Protein 4M9Q (pdb70)

Organism: Chlamydomonas reinhardtii (NCBI:txid3055)

Structure (mmCIF, N/CA/C/O backbone):
data_4M9Q
#
_entry.id   4M9Q
#
_cell.length_a   48.050
_cell.length_b   76.830
_cell.length_c   172.920
_cell.angle_alpha   90.00
_cell.angle_beta   90.00
_cell.angle_gamma   90.00
#
_symmetry.space_group_name_H-M   'P 21 21 21'
#
loop_
_entity.id
_entity.type
_entity.pdbx_description
1 polymer 'ARF-like GTPase'
2 non-polymer 'PHOSPHOAMINOPHOSPHONIC ACID-GUANYLATE ESTER'
3 non-polymer 'MAGNESIUM ION'
4 non-polymer 'SULFATE ION'
5 water water
#
loop_
_atom_site.group_PDB
_atom_site.id
_atom_site.type_symbol
_atom_site.label_atom_id
_atom_site.label_alt_id
_atom_site.label_comp_id
_atom_site.label_asym_id
_atom_site.label_entity_id
_atom_site.label_seq_id
_atom_site.pdbx_PDB_ins_code
_atom_site.Cartn_x
_atom_site.Cartn_y
_atom_site.Cartn_z
_atom_site.occupancy
_atom_site.B_iso_or_equiv
_atom_site.auth_seq_id
_atom_site.auth_comp_id
_atom_site.auth_asym_id
_atom_site.auth_atom_id
_atom_site.pdbx_PDB_model_num
ATOM 1 N N . GLY A 1 1 ? 6.126 19.663 -45.817 1.00 66.44 16 GLY A N 1
ATOM 2 C CA . GLY A 1 1 ? 6.116 18.228 -46.244 1.00 62.02 16 GLY A CA 1
ATOM 3 C C . GLY A 1 1 ? 6.155 17.269 -45.051 1.00 59.69 16 GLY A C 1
ATOM 4 O O . GLY A 1 1 ? 6.421 17.688 -43.903 1.00 58.89 16 GLY A O 1
ATOM 5 N N . PRO A 1 2 ? 5.843 15.981 -45.302 1.00 55.63 17 PRO A N 1
ATOM 6 C CA . PRO A 1 2 ? 5.715 15.048 -44.207 1.00 54.30 17 PRO A CA 1
ATOM 7 C C . PRO A 1 2 ? 7.032 14.458 -43.812 1.00 52.41 17 PRO A C 1
ATOM 8 O O . PRO A 1 2 ? 7.938 14.374 -44.578 1.00 53.77 17 PRO A O 1
ATOM 12 N N . ARG A 1 3 ? 7.093 14.037 -42.587 1.00 53.02 18 ARG A N 1
ATOM 13 C CA . ARG A 1 3 ? 8.220 13.340 -42.065 1.00 53.92 18 ARG A CA 1
ATOM 14 C C . ARG A 1 3 ? 8.371 12.015 -42.747 1.00 48.09 18 ARG A C 1
ATOM 15 O O . ARG A 1 3 ? 7.369 11.403 -43.096 1.00 42.02 18 ARG A O 1
ATOM 23 N N . LYS A 1 4 ? 9.622 11.560 -42.866 1.00 51.38 19 LYS A N 1
ATOM 24 C CA . LYS A 1 4 ? 9.968 10.320 -43.555 1.00 51.74 19 LYS A CA 1
ATOM 25 C C . LYS A 1 4 ? 10.620 9.360 -42.582 1.00 48.11 19 LYS A C 1
ATOM 26 O O . LYS A 1 4 ? 11.549 9.738 -41.885 1.00 48.63 19 LYS A O 1
ATOM 32 N N . ILE A 1 5 ? 10.105 8.131 -42.532 1.00 45.10 20 ILE A N 1
ATOM 33 C CA . ILE A 1 5 ? 10.712 6.983 -41.844 1.00 42.53 20 ILE A CA 1
ATOM 34 C C . ILE A 1 5 ? 11.254 6.070 -42.917 1.00 42.14 20 ILE A C 1
ATOM 35 O O . ILE A 1 5 ? 10.617 5.910 -43.934 1.00 45.01 20 ILE A O 1
ATOM 40 N N . THR A 1 6 ? 12.356 5.382 -42.666 1.00 38.89 21 THR A N 1
ATOM 41 C CA . THR A 1 6 ? 12.836 4.385 -43.576 1.00 37.14 21 THR A CA 1
ATOM 42 C C . THR A 1 6 ? 12.867 3.055 -42.792 1.00 37.56 21 THR A C 1
ATOM 43 O O . THR A 1 6 ? 13.254 3.021 -41.612 1.00 39.45 21 THR A O 1
ATOM 47 N N . ILE A 1 7 ? 12.468 1.978 -43.458 1.00 33.75 22 ILE A N 1
ATOM 48 C CA . ILE A 1 7 ? 12.356 0.691 -42.843 1.00 34.99 22 ILE A CA 1
ATOM 49 C C . ILE A 1 7 ? 12.991 -0.338 -43.742 1.00 33.36 22 ILE A C 1
ATOM 50 O O . ILE A 1 7 ? 12.820 -0.272 -44.951 1.00 33.99 22 ILE A O 1
ATOM 55 N N . ALA A 1 8 ? 13.722 -1.287 -43.161 1.00 32.40 23 ALA A N 1
ATOM 56 C CA . ALA A 1 8 ? 14.267 -2.436 -43.943 1.00 32.08 23 ALA A CA 1
ATOM 57 C C . ALA A 1 8 ? 13.433 -3.612 -43.635 1.00 29.35 23 ALA A C 1
ATOM 58 O O . ALA A 1 8 ? 13.149 -3.889 -42.492 1.00 28.67 23 ALA A O 1
ATOM 60 N N A LEU A 1 9 ? 13.050 -4.347 -44.665 0.50 30.11 24 LEU A N 1
ATOM 61 N N B LEU A 1 9 ? 13.027 -4.320 -44.665 0.50 31.24 24 LEU A N 1
ATOM 62 C CA A LEU A 1 9 ? 12.205 -5.566 -44.522 0.50 28.54 24 LEU A CA 1
ATOM 63 C CA B LEU A 1 9 ? 12.233 -5.537 -44.471 0.50 30.41 24 LEU A CA 1
ATOM 64 C C A LEU A 1 9 ? 13.164 -6.733 -44.642 0.50 29.23 24 LEU A C 1
ATOM 65 C C B LEU A 1 9 ? 13.189 -6.705 -44.628 0.50 30.23 24 LEU A C 1
ATOM 66 O O A LEU A 1 9 ? 13.709 -6.979 -45.713 0.50 30.39 24 LEU A O 1
ATOM 67 O O B LEU A 1 9 ? 13.757 -6.920 -45.696 0.50 31.07 24 LEU A O 1
ATOM 76 N N . LEU A 1 10 ? 13.433 -7.400 -43.533 1.00 28.62 25 LEU A N 1
ATOM 77 C CA . LEU A 1 10 ? 14.458 -8.404 -43.478 1.00 30.71 25 LEU A CA 1
ATOM 78 C C . LEU A 1 10 ? 13.846 -9.722 -43.028 1.00 31.95 25 LEU A C 1
ATOM 79 O O . LEU A 1 10 ? 12.672 -9.782 -42.669 1.00 27.84 25 LEU A O 1
ATOM 84 N N . GLY A 1 11 ? 14.659 -10.776 -43.066 1.00 34.08 26 GLY A N 1
ATOM 85 C CA . GLY A 1 11 ? 14.208 -12.139 -42.758 1.00 33.20 26 GLY A CA 1
ATOM 86 C C . GLY A 1 11 ? 14.772 -13.112 -43.775 1.00 33.08 26 GLY A C 1
ATOM 87 O O . GLY A 1 11 ? 15.192 -12.703 -44.826 1.00 31.32 26 GLY A O 1
ATOM 88 N N . LEU A 1 12 ? 14.738 -14.405 -43.469 1.00 34.89 27 LEU A N 1
ATOM 89 C CA . LEU A 1 12 ? 15.393 -15.404 -44.311 1.00 36.52 27 LEU A CA 1
ATOM 90 C C . LEU A 1 12 ? 14.658 -15.502 -45.640 1.00 37.11 27 LEU A C 1
ATOM 91 O O . LEU A 1 12 ? 13.483 -15.106 -45.767 1.00 34.72 27 LEU A O 1
ATOM 96 N N . ASP A 1 13 ? 15.343 -16.066 -46.624 1.00 37.67 28 ASP A N 1
ATOM 97 C CA . ASP A 1 13 ? 14.696 -16.372 -47.870 1.00 39.30 28 ASP A CA 1
ATOM 98 C C . ASP A 1 13 ? 13.477 -17.250 -47.573 1.00 39.11 28 ASP A C 1
ATOM 99 O O . ASP A 1 13 ? 13.474 -18.052 -46.658 1.00 40.20 28 ASP A O 1
ATOM 104 N N . ASN A 1 14 ? 12.415 -17.013 -48.321 1.00 37.58 29 ASN A N 1
ATOM 105 C CA . ASN A 1 14 ? 11.190 -17.771 -48.243 1.00 37.29 29 ASN A CA 1
ATOM 106 C C . ASN A 1 14 ? 10.245 -17.370 -47.101 1.00 34.30 29 ASN A C 1
ATOM 107 O O . ASN A 1 14 ? 9.141 -17.908 -46.975 1.00 32.80 29 ASN A O 1
ATOM 112 N N . ALA A 1 15 ? 10.639 -16.380 -46.311 1.00 31.61 30 ALA A N 1
ATOM 113 C CA . ALA A 1 15 ? 9.855 -15.997 -45.145 1.00 28.72 30 ALA A CA 1
ATOM 114 C C . ALA A 1 15 ? 8.528 -15.337 -45.564 1.00 29.31 30 ALA A C 1
ATOM 115 O O . ALA A 1 15 ? 7.464 -15.513 -44.874 1.00 25.30 30 ALA A O 1
ATOM 117 N N . GLY A 1 16 ? 8.602 -14.603 -46.684 1.00 29.93 31 GLY A N 1
ATOM 118 C CA . GLY A 1 16 ? 7.435 -13.936 -47.258 1.00 31.30 31 GLY A CA 1
ATOM 119 C C . GLY A 1 16 ? 7.484 -12.434 -47.304 1.00 30.98 31 GLY A C 1
ATOM 120 O O . GLY A 1 16 ? 6.424 -11.818 -47.326 1.00 29.41 31 GLY A O 1
ATOM 121 N N . LYS A 1 17 ? 8.694 -11.861 -47.382 1.00 31.36 32 LYS A N 1
ATOM 122 C CA . LYS A 1 17 ? 8.899 -10.415 -47.294 1.00 29.73 32 LYS A CA 1
ATOM 123 C C . LYS A 1 17 ? 8.306 -9.744 -48.515 1.00 32.87 32 LYS A C 1
ATOM 124 O O . LYS A 1 17 ? 7.508 -8.806 -48.407 1.00 34.35 32 LYS A O 1
ATOM 130 N N . THR A 1 18 ? 8.694 -10.211 -49.700 1.00 34.31 33 THR A N 1
ATOM 131 C CA . THR A 1 18 ? 8.207 -9.589 -50.910 1.00 33.90 33 THR A CA 1
ATOM 132 C C . THR A 1 18 ? 6.673 -9.679 -50.988 1.00 35.70 33 THR A C 1
ATOM 133 O O . THR A 1 18 ? 6.015 -8.697 -51.304 1.00 37.28 33 THR A O 1
ATOM 137 N N . THR A 1 19 ? 6.096 -10.821 -50.622 1.00 36.42 34 THR A N 1
ATOM 138 C CA . THR A 1 19 ? 4.634 -10.983 -50.628 1.00 35.83 34 THR A CA 1
ATOM 139 C C . THR A 1 19 ? 3.995 -10.046 -49.600 1.00 36.22 34 THR A C 1
ATOM 140 O O . THR A 1 19 ? 2.963 -9.453 -49.820 1.00 35.33 34 THR A O 1
ATOM 144 N N . LEU A 1 20 ? 4.653 -9.891 -48.469 1.00 35.57 35 LEU A N 1
ATOM 145 C CA . LEU A 1 20 ? 4.143 -9.033 -47.420 1.00 34.49 35 LEU A CA 1
ATOM 146 C C . LEU A 1 20 ? 4.176 -7.580 -47.871 1.00 35.06 35 LEU A C 1
ATOM 147 O O . LEU A 1 20 ? 3.216 -6.835 -47.743 1.00 35.47 35 LEU A O 1
ATOM 152 N N . LEU A 1 21 ? 5.250 -7.194 -48.511 1.00 38.04 36 LEU A N 1
ATOM 153 C CA . LEU A 1 21 ? 5.316 -5.849 -49.036 1.00 37.32 36 LEU A CA 1
ATOM 154 C C . LEU A 1 21 ? 4.238 -5.563 -50.047 1.00 40.27 36 LEU A C 1
ATOM 155 O O . LEU A 1 21 ? 3.597 -4.536 -49.959 1.00 46.37 36 LEU A O 1
ATOM 160 N N . ASN A 1 22 ? 4.052 -6.449 -51.022 1.00 41.60 37 ASN A N 1
ATOM 161 C CA . ASN A 1 22 ? 2.944 -6.341 -51.951 1.00 41.89 37 ASN A CA 1
ATOM 162 C C . ASN A 1 22 ? 1.631 -6.207 -51.208 1.00 42.45 37 ASN A C 1
ATOM 163 O O . ASN A 1 22 ? 0.900 -5.270 -51.439 1.00 45.15 37 ASN A O 1
ATOM 168 N N . SER A 1 23 ? 1.341 -7.100 -50.280 1.00 41.76 38 SER A N 1
ATOM 169 C CA . SER A 1 23 ? 0.035 -7.101 -49.624 1.00 44.29 38 SER A CA 1
ATOM 170 C C . SER A 1 23 ? -0.188 -5.874 -48.776 1.00 45.26 38 SER A C 1
ATOM 171 O O . SER A 1 23 ? -1.311 -5.450 -48.574 1.00 43.66 38 SER A O 1
ATOM 174 N N . ILE A 1 24 ? 0.889 -5.306 -48.261 1.00 46.27 39 ILE A N 1
ATOM 175 C CA . ILE A 1 24 ? 0.761 -4.127 -47.411 1.00 48.92 39 ILE A CA 1
ATOM 176 C C . ILE A 1 24 ? 0.409 -2.901 -48.245 1.00 51.93 39 ILE A C 1
ATOM 177 O O . ILE A 1 24 ? -0.265 -1.995 -47.744 1.00 53.67 39 ILE A O 1
ATOM 182 N N A GLN A 1 25 ? 0.861 -2.919 -49.504 0.50 52.08 40 GLN A N 1
ATOM 183 N N B GLN A 1 25 ? 0.817 -2.843 -49.502 0.50 53.93 40 GLN A N 1
ATOM 184 C CA A GLN A 1 25 ? 0.536 -1.920 -50.526 0.50 55.61 40 GLN A CA 1
ATOM 185 C CA B GLN A 1 25 ? 0.347 -1.745 -50.333 0.50 58.70 40 GLN A CA 1
ATOM 186 C C A GLN A 1 25 ? -0.770 -2.241 -51.293 0.50 61.41 40 GLN A C 1
ATOM 187 C C B GLN A 1 25 ? -0.772 -2.228 -51.273 0.50 63.18 40 GLN A C 1
ATOM 188 O O A GLN A 1 25 ? -0.975 -1.747 -52.398 0.50 62.08 40 GLN A O 1
ATOM 189 O O B GLN A 1 25 ? -0.846 -1.857 -52.441 0.50 63.12 40 GLN A O 1
ATOM 200 N N . GLY A 1 26 ? -1.634 -3.089 -50.740 1.00 67.51 41 GLY A N 1
ATOM 201 C CA . GLY A 1 26 ? -2.950 -3.345 -51.325 1.00 72.16 41 GLY A CA 1
ATOM 202 C C . GLY A 1 26 ? -2.990 -4.365 -52.422 1.00 80.13 41 GLY A C 1
ATOM 203 O O . GLY A 1 26 ? -3.953 -5.107 -52.511 1.00 91.57 41 GLY A O 1
ATOM 204 N N . GLU A 1 27 ? -1.964 -4.427 -53.264 1.00 85.72 42 GLU A N 1
ATOM 205 C CA . GLU A 1 27 ? -1.962 -5.412 -54.349 1.00 91.60 42 GLU A CA 1
ATOM 206 C C . GLU A 1 27 ? -1.836 -6.826 -53.774 1.00 82.52 42 GLU A C 1
ATOM 207 O O . GLU A 1 27 ? -0.923 -7.583 -54.094 1.00 83.09 42 GLU A O 1
ATOM 213 N N . ASP A 1 29 ? -2.689 -9.459 -54.353 1.00 91.49 44 ASP A N 1
ATOM 214 C CA . ASP A 1 29 ? -2.152 -10.688 -54.921 1.00 96.32 44 ASP A CA 1
ATOM 215 C C . ASP A 1 29 ? -1.351 -10.419 -56.192 1.00 100.71 44 ASP A C 1
ATOM 216 O O . ASP A 1 29 ? -1.830 -9.817 -57.153 1.00 101.26 44 ASP A O 1
ATOM 221 N N . ARG A 1 30 ? -0.121 -10.903 -56.170 1.00 99.55 45 ARG A N 1
ATOM 222 C CA . ARG A 1 30 ? 0.816 -10.818 -57.278 1.00 96.73 45 ARG A CA 1
ATOM 223 C C . ARG A 1 30 ? 1.726 -12.028 -57.181 1.00 89.44 45 ARG A C 1
ATOM 224 O O . ARG A 1 30 ? 1.690 -12.770 -56.199 1.00 88.08 45 ARG A O 1
ATOM 232 N N . ASP A 1 31 ? 2.507 -12.248 -58.224 1.00 92.91 46 ASP A N 1
ATOM 233 C CA . ASP A 1 31 ? 3.484 -13.322 -58.232 1.00 91.43 46 ASP A CA 1
ATOM 234 C C . ASP A 1 31 ? 4.825 -12.763 -57.845 1.00 85.32 46 ASP A C 1
ATOM 235 O O . ASP A 1 31 ? 5.109 -11.578 -58.088 1.00 86.25 46 ASP A O 1
ATOM 240 N N . THR A 1 32 ? 5.629 -13.621 -57.210 1.00 73.89 47 THR A N 1
ATOM 241 C CA . THR A 1 32 ? 6.921 -13.228 -56.681 1.00 62.71 47 THR A CA 1
ATOM 242 C C . THR A 1 32 ? 7.930 -14.311 -56.963 1.00 60.65 47 THR A C 1
ATOM 243 O O . THR A 1 32 ? 7.624 -15.497 -56.875 1.00 59.36 47 THR A O 1
ATOM 247 N N . THR A 1 33 ? 9.152 -13.889 -57.241 1.00 57.32 48 THR A N 1
ATOM 248 C CA . THR A 1 33 ? 10.279 -14.806 -57.363 1.00 55.31 48 THR A CA 1
ATOM 249 C C . THR A 1 33 ? 11.236 -14.376 -56.283 1.00 48.99 48 THR A C 1
ATOM 250 O O . THR A 1 33 ? 11.160 -13.263 -55.820 1.00 46.52 48 THR A O 1
ATOM 254 N N . PRO A 1 34 ? 12.166 -15.237 -55.902 1.00 48.53 49 PRO A N 1
ATOM 255 C CA . PRO A 1 34 ? 13.233 -14.832 -54.997 1.00 46.68 49 PRO A CA 1
ATOM 256 C C . PRO A 1 34 ? 13.885 -13.489 -55.352 1.00 47.74 49 PRO A C 1
ATOM 257 O O . PRO A 1 34 ? 14.197 -13.206 -56.488 1.00 50.62 49 PRO A O 1
ATOM 261 N N . THR A 1 35 ? 14.070 -12.648 -54.354 1.00 47.25 50 THR A N 1
ATOM 262 C CA . THR A 1 35 ? 14.650 -11.348 -54.565 1.00 45.91 50 THR A CA 1
ATOM 263 C C . THR A 1 35 ? 16.176 -11.462 -54.553 1.00 46.88 50 THR A C 1
ATOM 264 O O . THR A 1 35 ? 16.776 -11.753 -53.528 1.00 47.12 50 THR A O 1
ATOM 268 N N A PHE A 1 36 ? 16.796 -11.291 -55.715 0.50 48.19 51 PHE A N 1
ATOM 269 N N B PHE A 1 36 ? 16.787 -11.245 -55.702 0.50 48.81 51 PHE A N 1
ATOM 270 C CA A PHE A 1 36 ? 18.256 -11.192 -55.817 0.50 49.80 51 PHE A CA 1
ATOM 271 C CA B PHE A 1 36 ? 18.230 -11.167 -55.765 0.50 50.79 51 PHE A CA 1
ATOM 272 C C A PHE A 1 36 ? 18.596 -9.732 -56.047 0.50 49.53 51 PHE A C 1
ATOM 273 C C B PHE A 1 36 ? 18.587 -9.733 -56.046 0.50 50.14 51 PHE A C 1
ATOM 274 O O A PHE A 1 36 ? 19.046 -9.375 -57.121 0.50 52.59 51 PHE A O 1
ATOM 275 O O B PHE A 1 36 ? 19.028 -9.396 -57.131 0.50 53.10 51 PHE A O 1
ATOM 290 N N . GLY A 1 37 ? 18.287 -8.884 -55.077 1.00 46.85 52 GLY A N 1
ATOM 291 C CA . GLY A 1 37 ? 18.615 -7.473 -55.137 1.00 47.44 52 GLY A CA 1
ATOM 292 C C . GLY A 1 37 ? 17.707 -6.912 -54.072 1.00 44.62 52 GLY A C 1
ATOM 293 O O . GLY A 1 37 ? 17.695 -7.462 -52.934 1.00 41.07 52 GLY A O 1
ATOM 294 N N . PHE A 1 38 ? 16.930 -5.893 -54.452 1.00 42.94 53 PHE A N 1
ATOM 295 C CA . PHE A 1 38 ? 15.859 -5.419 -53.637 1.00 42.68 53 PHE A CA 1
ATOM 296 C C . PHE A 1 38 ? 14.714 -4.695 -54.383 1.00 44.83 53 PHE A C 1
ATOM 297 O O . PHE A 1 38 ? 14.861 -4.171 -55.524 1.00 45.76 53 PHE A O 1
ATOM 305 N N . ASN A 1 39 ? 13.588 -4.649 -53.685 1.00 42.91 54 ASN A N 1
ATOM 306 C CA . ASN A 1 39 ? 12.419 -3.886 -54.075 1.00 45.77 54 ASN A CA 1
ATOM 307 C C . ASN A 1 39 ? 12.303 -2.728 -53.074 1.00 45.40 54 ASN A C 1
ATOM 308 O O . ASN A 1 39 ? 12.688 -2.857 -51.922 1.00 45.34 54 ASN A O 1
ATOM 313 N N . SER A 1 40 ? 11.738 -1.615 -53.499 1.00 50.87 55 SER A N 1
ATOM 314 C CA . SER A 1 40 ? 11.697 -0.374 -52.725 1.00 51.44 55 SER A CA 1
ATOM 315 C C . SER A 1 40 ? 10.358 0.215 -52.987 1.00 52.08 55 SER A C 1
ATOM 316 O O . SER A 1 40 ? 9.997 0.376 -54.132 1.00 57.94 55 SER A O 1
ATOM 319 N N . THR A 1 41 ? 9.610 0.562 -51.956 1.00 54.21 56 THR A N 1
ATOM 320 C CA . THR A 1 41 ? 8.392 1.333 -52.174 1.00 58.46 56 THR A CA 1
ATOM 321 C C . THR A 1 41 ? 8.117 2.282 -51.005 1.00 52.33 56 THR A C 1
ATOM 322 O O . THR A 1 41 ? 8.833 2.291 -50.024 1.00 52.45 56 THR A O 1
ATOM 326 N N . THR A 1 42 ? 7.059 3.061 -51.146 1.00 49.81 57 THR A N 1
ATOM 327 C CA . THR A 1 42 ? 6.692 4.068 -50.199 1.00 50.86 57 THR A CA 1
ATOM 328 C C . THR A 1 42 ? 5.263 3.875 -49.746 1.00 48.14 57 THR A C 1
ATOM 329 O O . THR A 1 42 ? 4.415 3.516 -50.534 1.00 49.53 57 THR A O 1
ATOM 333 N N . LEU A 1 43 ? 5.044 4.040 -48.444 1.00 43.21 58 LEU A N 1
ATOM 334 C CA . LEU A 1 43 ? 3.755 3.835 -47.814 1.00 40.52 58 LEU A CA 1
ATOM 335 C C . LEU A 1 43 ? 3.391 5.078 -47.037 1.00 38.94 58 LEU A C 1
ATOM 336 O O . LEU A 1 43 ? 4.263 5.756 -46.526 1.00 37.95 58 LEU A O 1
ATOM 341 N N . ASN A 1 44 ? 2.102 5.280 -46.827 1.00 38.17 59 ASN A N 1
ATOM 342 C CA . ASN A 1 44 ? 1.608 6.281 -45.884 1.00 38.45 59 ASN A CA 1
ATOM 343 C C . ASN A 1 44 ? 1.064 5.612 -44.621 1.00 37.97 59 ASN A C 1
ATOM 344 O O . ASN A 1 44 ? 0.394 4.608 -44.699 1.00 41.60 59 ASN A O 1
ATOM 349 N N . GLU A 1 45 ? 1.450 6.100 -43.462 1.00 38.11 60 GLU A N 1
ATOM 350 C CA . GLU A 1 45 ? 0.916 5.588 -42.206 1.00 38.70 60 GLU A CA 1
ATOM 351 C C . GLU A 1 45 ? 0.932 6.688 -41.196 1.00 39.37 60 GLU A C 1
ATOM 352 O O . GLU A 1 45 ? 2.000 7.174 -40.825 1.00 37.23 60 GLU A O 1
ATOM 358 N N . GLY A 1 46 ? -0.270 7.097 -40.800 1.00 40.47 61 GLY A N 1
ATOM 359 C CA . GLY A 1 46 ? -0.470 8.300 -40.087 1.00 41.95 61 GLY A CA 1
ATOM 360 C C . GLY A 1 46 ? 0.207 9.443 -40.794 1.00 44.85 61 GLY A C 1
ATOM 361 O O . GLY A 1 46 ? -0.017 9.700 -41.978 1.00 45.26 61 GLY A O 1
ATOM 362 N N . LYS A 1 47 ? 1.081 10.057 -40.023 1.00 46.04 62 LYS A N 1
ATOM 363 C CA . LYS A 1 47 ? 1.731 11.322 -40.269 1.00 50.13 62 LYS A CA 1
ATOM 364 C C . LYS A 1 47 ? 3.069 11.099 -40.967 1.00 44.65 62 LYS A C 1
ATOM 365 O O . LYS A 1 47 ? 3.803 12.008 -41.194 1.00 43.74 62 LYS A O 1
ATOM 371 N N . TYR A 1 48 ? 3.356 9.857 -41.340 1.00 40.94 63 TYR A N 1
ATOM 372 C CA . TYR A 1 48 ? 4.648 9.498 -41.928 1.00 37.67 63 TYR A CA 1
ATOM 373 C C . TYR A 1 48 ? 4.599 8.943 -43.352 1.00 36.83 63 TYR A C 1
ATOM 374 O O . TYR A 1 48 ? 3.701 8.205 -43.729 1.00 35.01 63 TYR A O 1
ATOM 383 N N . LYS A 1 49 ? 5.585 9.341 -44.127 1.00 39.27 64 LYS A N 1
ATOM 384 C CA . LYS A 1 49 ? 5.872 8.738 -45.413 1.00 41.85 64 LYS A CA 1
ATOM 385 C C . LYS A 1 49 ? 6.895 7.668 -45.059 1.00 38.83 64 LYS A C 1
ATOM 386 O O . LYS A 1 49 ? 7.865 7.980 -44.405 1.00 40.55 64 LYS A O 1
ATOM 392 N N . ILE A 1 50 ? 6.658 6.416 -45.429 1.00 37.31 65 ILE A N 1
ATOM 393 C CA . ILE A 1 50 ? 7.543 5.303 -45.046 1.00 37.57 65 ILE A CA 1
ATOM 394 C C . ILE A 1 50 ? 8.155 4.700 -46.295 1.00 39.17 65 ILE A C 1
ATOM 395 O O . ILE A 1 50 ? 7.442 4.182 -47.150 1.00 41.11 65 ILE A O 1
ATOM 400 N N . GLU A 1 51 ? 9.474 4.813 -46.401 1.00 39.93 66 GLU A N 1
ATOM 401 C CA . GLU A 1 51 ? 10.252 4.146 -47.403 1.00 40.90 66 GLU A CA 1
ATOM 402 C C . GLU A 1 51 ? 10.592 2.730 -46.927 1.00 39.01 66 GLU A C 1
ATOM 403 O O . GLU A 1 51 ? 11.238 2.570 -45.875 1.00 34.90 66 GLU A O 1
ATOM 409 N N . VAL A 1 52 ? 10.140 1.718 -47.678 1.00 35.59 67 VAL A N 1
ATOM 410 C CA . VAL A 1 52 ? 10.411 0.337 -47.338 1.00 35.77 67 VAL A CA 1
ATOM 411 C C . VAL A 1 52 ? 11.374 -0.344 -48.305 1.00 35.49 67 VAL A C 1
ATOM 412 O O . VAL A 1 52 ? 11.126 -0.402 -49.475 1.00 37.84 67 VAL A O 1
ATOM 416 N N . PHE A 1 53 ? 12.478 -0.856 -47.794 1.00 36.73 68 PHE A N 1
ATOM 417 C CA . PHE A 1 53 ? 13.445 -1.617 -48.587 1.00 36.18 68 PHE A CA 1
ATOM 418 C C . PHE A 1 53 ? 13.271 -3.134 -48.337 1.00 33.77 68 PHE A C 1
ATOM 419 O O . PHE A 1 53 ? 13.513 -3.618 -47.253 1.00 32.77 68 PHE A O 1
ATOM 427 N N . ASP A 1 54 ? 12.814 -3.848 -49.348 1.00 32.41 69 ASP A N 1
ATOM 428 C CA . ASP A 1 54 ? 12.631 -5.278 -49.267 1.00 33.01 69 ASP A CA 1
ATOM 429 C C . ASP A 1 54 ? 13.898 -5.948 -49.798 1.00 33.84 69 ASP A C 1
ATOM 430 O O . ASP A 1 54 ? 14.140 -5.947 -50.981 1.00 37.71 69 ASP A O 1
ATOM 435 N N . LEU A 1 55 ? 14.734 -6.461 -48.916 1.00 33.94 70 LEU A N 1
ATOM 436 C CA . LEU A 1 55 ? 16.009 -7.023 -49.294 1.00 38.10 70 LEU A CA 1
ATOM 437 C C . LEU A 1 55 ? 15.883 -8.519 -49.443 1.00 38.50 70 LEU A C 1
ATOM 438 O O . LEU A 1 55 ? 15.159 -9.157 -48.686 1.00 40.66 70 LEU A O 1
ATOM 443 N N . GLY A 1 56 ? 16.616 -9.096 -50.374 1.00 39.68 71 GLY A N 1
ATOM 444 C CA . GLY A 1 56 ? 16.641 -10.550 -50.504 1.00 40.38 71 GLY A CA 1
ATOM 445 C C . GLY A 1 56 ? 17.188 -11.195 -49.257 1.00 39.97 71 GLY A C 1
ATOM 446 O O . GLY A 1 56 ? 18.063 -10.618 -48.613 1.00 41.49 71 GLY A O 1
ATOM 447 N N . GLY A 1 57 ? 16.690 -12.393 -48.925 1.00 38.27 72 GLY A N 1
ATOM 448 C CA . GLY A 1 57 ? 17.152 -13.113 -47.767 1.00 36.79 72 GLY A CA 1
ATOM 449 C C . GLY A 1 57 ? 18.014 -14.329 -48.006 1.00 39.72 72 GLY A C 1
ATOM 450 O O . GLY A 1 57 ? 18.450 -14.940 -47.054 1.00 41.73 72 GLY A O 1
ATOM 451 N N . GLY A 1 58 ? 18.278 -14.709 -49.251 1.00 43.80 73 GLY A N 1
ATOM 452 C CA . GLY A 1 58 ? 19.165 -15.831 -49.544 1.00 45.43 73 GLY A CA 1
ATOM 453 C C . GLY A 1 58 ? 20.517 -15.664 -48.900 1.00 50.22 73 GLY A C 1
ATOM 454 O O . GLY A 1 58 ? 20.985 -14.537 -48.738 1.00 50.73 73 GLY A O 1
ATOM 455 N N . LYS A 1 59 ? 21.162 -16.782 -48.561 1.00 59.20 74 LYS A N 1
ATOM 456 C CA . LYS A 1 59 ? 22.492 -16.779 -47.893 1.00 65.69 74 LYS A CA 1
ATOM 457 C C . LYS A 1 59 ? 23.556 -16.018 -48.602 1.00 63.21 74 LYS A C 1
ATOM 458 O O . LYS A 1 59 ? 24.355 -15.349 -47.962 1.00 62.68 74 LYS A O 1
ATOM 464 N N A ASN A 1 60 ? 23.565 -16.073 -49.935 0.50 63.00 75 ASN A N 1
ATOM 465 N N B ASN A 1 60 ? 23.592 -16.237 -49.908 0.50 64.74 75 ASN A N 1
ATOM 466 C CA A ASN A 1 60 ? 24.501 -15.254 -50.742 0.50 65.30 75 ASN A CA 1
ATOM 467 C CA B ASN A 1 60 ? 24.382 -15.468 -50.849 0.50 68.33 75 ASN A CA 1
ATOM 468 C C A ASN A 1 60 ? 24.062 -13.753 -50.971 0.50 63.93 75 ASN A C 1
ATOM 469 C C B ASN A 1 60 ? 24.407 -13.958 -50.576 0.50 67.19 75 ASN A C 1
ATOM 470 O O A ASN A 1 60 ? 24.815 -12.971 -51.563 0.50 66.68 75 ASN A O 1
ATOM 471 O O B ASN A 1 60 ? 25.466 -13.326 -50.561 0.50 71.40 75 ASN A O 1
ATOM 480 N N A ILE A 1 61 ? 22.863 -13.355 -50.535 0.50 58.96 76 ILE A N 1
ATOM 481 N N B ILE A 1 61 ? 23.232 -13.383 -50.368 0.50 61.49 76 ILE A N 1
ATOM 482 C CA A ILE A 1 61 ? 22.477 -11.932 -50.576 0.50 56.44 76 ILE A CA 1
ATOM 483 C CA B ILE A 1 61 ? 23.102 -11.953 -50.471 0.50 58.36 76 ILE A CA 1
ATOM 484 C C A ILE A 1 61 ? 22.585 -11.239 -49.201 0.50 56.58 76 ILE A C 1
ATOM 485 C C B ILE A 1 61 ? 22.687 -11.240 -49.179 0.50 57.16 76 ILE A C 1
ATOM 486 O O A ILE A 1 61 ? 22.779 -10.022 -49.148 0.50 55.13 76 ILE A O 1
ATOM 487 O O B ILE A 1 61 ? 22.595 -10.012 -49.160 0.50 54.97 76 ILE A O 1
ATOM 496 N N . ARG A 1 62 ? 22.476 -12.016 -48.108 1.00 58.31 77 ARG A N 1
ATOM 497 C CA . ARG A 1 62 ? 22.304 -11.507 -46.701 1.00 57.45 77 ARG A CA 1
ATOM 498 C C . ARG A 1 62 ? 23.335 -10.443 -46.226 1.00 56.92 77 ARG A C 1
ATOM 499 O O . ARG A 1 62 ? 23.054 -9.598 -45.372 1.00 57.61 77 ARG A O 1
ATOM 507 N N . GLY A 1 63 ? 24.549 -10.519 -46.733 1.00 55.64 78 GLY A N 1
ATOM 508 C CA . GLY A 1 63 ? 25.589 -9.580 -46.340 1.00 59.06 78 GLY A CA 1
ATOM 509 C C . GLY A 1 63 ? 25.294 -8.131 -46.691 1.00 59.38 78 GLY A C 1
ATOM 510 O O . GLY A 1 63 ? 25.860 -7.204 -46.116 1.00 63.62 78 GLY A O 1
ATOM 511 N N . VAL A 1 64 ? 24.406 -7.934 -47.653 1.00 56.52 79 VAL A N 1
ATOM 512 C CA . VAL A 1 64 ? 23.980 -6.618 -48.059 1.00 51.89 79 VAL A CA 1
ATOM 513 C C . VAL A 1 64 ? 23.198 -5.918 -46.965 1.00 48.08 79 VAL A C 1
ATOM 514 O O . VAL A 1 64 ? 23.207 -4.688 -46.895 1.00 47.57 79 VAL A O 1
ATOM 518 N N . TRP A 1 65 ? 22.520 -6.674 -46.101 1.00 43.24 80 TRP A N 1
ATOM 519 C CA . TRP A 1 65 ? 21.682 -6.043 -45.086 1.00 39.94 80 TRP A CA 1
ATOM 520 C C . TRP A 1 65 ? 22.414 -4.989 -44.335 1.00 43.90 80 TRP A C 1
ATOM 521 O O . TRP A 1 65 ? 21.900 -3.878 -44.184 1.00 40.98 80 TRP A O 1
ATOM 532 N N . LYS A 1 66 ? 23.647 -5.276 -43.892 1.00 49.38 81 LYS A N 1
ATOM 533 C CA . LYS A 1 66 ? 24.333 -4.306 -43.050 1.00 53.04 81 LYS A CA 1
ATOM 534 C C . LYS A 1 66 ? 24.583 -2.980 -43.728 1.00 52.56 81 LYS A C 1
ATOM 535 O O . LYS A 1 66 ? 24.801 -1.974 -43.062 1.00 52.97 81 LYS A O 1
ATOM 541 N N . LYS A 1 67 ? 24.511 -2.950 -45.048 1.00 53.38 82 LYS A N 1
ATOM 542 C CA . LYS A 1 67 ? 24.764 -1.698 -45.779 1.00 55.18 82 LYS A CA 1
ATOM 543 C C . LYS A 1 67 ? 23.595 -0.726 -45.650 1.00 53.01 82 LYS A C 1
ATOM 544 O O . LYS A 1 67 ? 23.739 0.443 -45.993 1.00 55.48 82 LYS A O 1
ATOM 550 N N . TYR A 1 68 ? 22.474 -1.208 -45.116 1.00 48.30 83 TYR A N 1
ATOM 551 C CA . TYR A 1 68 ? 21.282 -0.405 -44.940 1.00 45.67 83 TYR A CA 1
ATOM 552 C C . TYR A 1 68 ? 21.020 -0.007 -43.503 1.00 43.91 83 TYR A C 1
ATOM 553 O O . TYR A 1 68 ? 20.105 0.816 -43.250 1.00 44.29 83 TYR A O 1
ATOM 562 N N . LEU A 1 69 ? 21.728 -0.591 -42.546 1.00 42.57 84 LEU A N 1
ATOM 563 C CA . LEU A 1 69 ? 21.228 -0.482 -41.171 1.00 43.71 84 LEU A CA 1
ATOM 564 C C . LEU A 1 69 ? 21.437 0.901 -40.604 1.00 47.49 84 LEU A C 1
ATOM 565 O O . LEU A 1 69 ? 20.740 1.296 -39.659 1.00 49.25 84 LEU A O 1
ATOM 570 N N . ALA A 1 70 ? 22.348 1.656 -41.220 1.00 50.81 85 ALA A N 1
ATOM 571 C CA . ALA A 1 70 ? 22.641 3.035 -40.801 1.00 54.64 85 ALA A CA 1
ATOM 572 C C . ALA A 1 70 ? 21.565 3.996 -41.239 1.00 54.44 85 ALA A C 1
ATOM 573 O O . ALA A 1 70 ? 21.306 4.989 -40.557 1.00 55.03 85 ALA A O 1
ATOM 575 N N . GLU A 1 71 ? 20.932 3.721 -42.376 1.00 53.26 86 GLU A N 1
ATOM 576 C CA . GLU A 1 71 ? 19.913 4.642 -42.904 1.00 49.90 86 GLU A CA 1
ATOM 577 C C . GLU A 1 71 ? 18.464 4.273 -42.518 1.00 44.42 86 GLU A C 1
ATOM 578 O O . GLU A 1 71 ? 17.532 4.893 -42.974 1.00 43.56 86 GLU A O 1
ATOM 584 N N A VAL A 1 72 ? 18.307 3.351 -41.586 0.50 40.38 87 VAL A N 1
ATOM 585 N N B VAL A 1 72 ? 18.285 3.272 -41.671 0.50 40.84 87 VAL A N 1
ATOM 586 C CA A VAL A 1 72 ? 17.003 2.793 -41.271 0.50 37.11 87 VAL A CA 1
ATOM 587 C CA B VAL A 1 72 ? 16.934 2.831 -41.332 0.50 37.88 87 VAL A CA 1
ATOM 588 C C A VAL A 1 72 ? 16.578 3.221 -39.862 0.50 37.77 87 VAL A C 1
ATOM 589 C C B VAL A 1 72 ? 16.573 3.240 -39.899 0.50 38.30 87 VAL A C 1
ATOM 590 O O A VAL A 1 72 ? 17.409 3.334 -38.970 0.50 38.78 87 VAL A O 1
ATOM 591 O O B VAL A 1 72 ? 17.431 3.325 -39.027 0.50 39.36 87 VAL A O 1
ATOM 598 N N . HIS A 1 73 ? 15.292 3.514 -39.681 1.00 36.42 88 HIS A N 1
ATOM 599 C CA . HIS A 1 73 ? 14.788 3.892 -38.390 1.00 36.10 88 HIS A CA 1
ATOM 600 C C . HIS A 1 73 ? 14.297 2.693 -37.653 1.00 36.77 88 HIS A C 1
ATOM 601 O O . HIS A 1 73 ? 14.220 2.735 -36.430 1.00 39.42 88 HIS A O 1
ATOM 608 N N . ALA A 1 74 ? 13.909 1.633 -38.380 1.00 33.75 89 ALA A N 1
ATOM 609 C CA . ALA A 1 74 ? 13.297 0.464 -37.774 1.00 31.01 89 ALA A CA 1
ATOM 610 C C . ALA A 1 74 ? 13.388 -0.690 -38.744 1.00 31.34 89 ALA A C 1
ATOM 611 O O . ALA A 1 74 ? 13.759 -0.495 -39.942 1.00 30.28 89 ALA A O 1
ATOM 613 N N A ILE A 1 75 ? 13.036 -1.882 -38.248 0.50 30.15 90 ILE A N 1
ATOM 614 N N B ILE A 1 75 ? 13.017 -1.887 -38.281 0.50 29.96 90 ILE A N 1
ATOM 615 C CA A ILE A 1 75 ? 13.107 -3.102 -39.031 0.50 29.35 90 ILE A CA 1
ATOM 616 C CA B ILE A 1 75 ? 13.109 -3.056 -39.135 0.50 28.97 90 ILE A CA 1
ATOM 617 C C A ILE A 1 75 ? 11.770 -3.810 -38.993 0.50 27.39 90 ILE A C 1
ATOM 618 C C B ILE A 1 75 ? 11.917 -3.975 -38.990 0.50 27.32 90 ILE A C 1
ATOM 619 O O A ILE A 1 75 ? 11.107 -3.786 -37.965 0.50 26.91 90 ILE A O 1
ATOM 620 O O B ILE A 1 75 ? 11.551 -4.339 -37.878 0.50 26.87 90 ILE A O 1
ATOM 629 N N . VAL A 1 76 ? 11.346 -4.390 -40.116 1.00 25.53 91 VAL A N 1
ATOM 630 C CA . VAL A 1 76 ? 10.327 -5.399 -40.085 1.00 24.52 91 VAL A CA 1
ATOM 631 C C . VAL A 1 76 ? 11.109 -6.698 -40.320 1.00 26.58 91 VAL A C 1
ATOM 632 O O . VAL A 1 76 ? 11.782 -6.808 -41.332 1.00 30.04 91 VAL A O 1
ATOM 636 N N . TYR A 1 77 ? 11.069 -7.647 -39.373 1.00 25.34 92 TYR A N 1
ATOM 637 C CA . TYR A 1 77 ? 11.687 -8.927 -39.549 1.00 25.44 92 TYR A CA 1
ATOM 638 C C . TYR A 1 77 ? 10.595 -9.980 -39.742 1.00 26.54 92 TYR A C 1
ATOM 639 O O . TYR A 1 77 ? 9.677 -10.081 -38.923 1.00 30.04 92 TYR A O 1
ATOM 648 N N . VAL A 1 78 ? 10.649 -10.736 -40.831 1.00 26.11 93 VAL A N 1
ATOM 649 C CA . VAL A 1 78 ? 9.622 -11.685 -41.170 1.00 25.59 93 VAL A CA 1
ATOM 650 C C . VAL A 1 78 ? 10.178 -13.082 -40.999 1.00 30.31 93 VAL A C 1
ATOM 651 O O . VAL A 1 78 ? 11.282 -13.410 -41.463 1.00 28.45 93 VAL A O 1
ATOM 655 N N . VAL A 1 79 ? 9.393 -13.933 -40.327 1.00 32.20 94 VAL A N 1
ATOM 656 C CA . VAL A 1 79 ? 9.759 -15.308 -40.084 1.00 31.10 94 VAL A CA 1
ATOM 657 C C . VAL A 1 79 ? 8.703 -16.173 -40.716 1.00 31.14 94 VAL A C 1
ATOM 658 O O . VAL A 1 79 ? 7.507 -15.868 -40.626 1.00 29.59 94 VAL A O 1
ATOM 662 N N . ASP A 1 80 ? 9.129 -17.272 -41.342 1.00 30.87 95 ASP A N 1
ATOM 663 C CA . ASP A 1 80 ? 8.153 -18.264 -41.815 1.00 31.58 95 ASP A CA 1
ATOM 664 C C . ASP A 1 80 ? 7.793 -19.067 -40.591 1.00 32.10 95 ASP A C 1
ATOM 665 O O . ASP A 1 80 ? 8.582 -19.920 -40.153 1.00 32.27 95 ASP A O 1
ATOM 670 N N . ALA A 1 81 ? 6.610 -18.788 -40.054 1.00 29.82 96 ALA A N 1
ATOM 671 C CA . ALA A 1 81 ? 6.200 -19.378 -38.808 1.00 33.15 96 ALA A CA 1
ATOM 672 C C . ALA A 1 81 ? 5.895 -20.862 -38.968 1.00 35.61 96 ALA A C 1
ATOM 673 O O . ALA A 1 81 ? 5.788 -21.570 -37.961 1.00 37.05 96 ALA A O 1
ATOM 675 N N . ALA A 1 82 ? 5.738 -21.313 -40.215 1.00 36.16 97 ALA A N 1
ATOM 676 C CA . ALA A 1 82 ? 5.312 -22.682 -40.521 1.00 38.65 97 ALA A CA 1
ATOM 677 C C . ALA A 1 82 ? 6.487 -23.548 -40.856 1.00 40.56 97 ALA A C 1
ATOM 678 O O . ALA A 1 82 ? 6.283 -24.679 -41.254 1.00 41.62 97 ALA A O 1
ATOM 680 N N . ASP A 1 83 ? 7.693 -23.018 -40.661 1.00 40.68 98 ASP A N 1
ATOM 681 C CA . ASP A 1 83 ? 8.945 -23.713 -40.892 1.00 43.17 98 ASP A CA 1
ATOM 682 C C . ASP A 1 83 ? 9.891 -23.568 -39.675 1.00 44.27 98 ASP A C 1
ATOM 683 O O . ASP A 1 83 ? 10.935 -22.876 -39.755 1.00 44.13 98 ASP A O 1
ATOM 688 N N . PRO A 1 84 ? 9.562 -24.237 -38.557 1.00 44.73 99 PRO A N 1
ATOM 689 C CA . PRO A 1 84 ? 10.430 -24.249 -37.367 1.00 44.54 99 PRO A CA 1
ATOM 690 C C . PRO A 1 84 ? 11.832 -24.828 -37.604 1.00 44.91 99 PRO A C 1
ATOM 691 O O . PRO A 1 84 ? 12.755 -24.559 -36.834 1.00 43.79 99 PRO A O 1
ATOM 695 N N . GLY A 1 85 ? 11.994 -25.620 -38.658 1.00 45.55 100 GLY A N 1
ATOM 696 C CA . GLY A 1 85 ? 13.305 -26.096 -39.017 1.00 47.04 100 GLY A CA 1
ATOM 697 C C . GLY A 1 85 ? 14.281 -24.961 -39.206 1.00 47.98 100 GLY A C 1
ATOM 698 O O . GLY A 1 85 ? 15.483 -25.173 -39.049 1.00 48.11 100 GLY A O 1
ATOM 699 N N . ARG A 1 86 ? 13.779 -23.753 -39.528 1.00 44.36 101 ARG A N 1
ATOM 700 C CA . ARG A 1 86 ? 14.650 -22.652 -39.842 1.00 43.03 101 ARG A CA 1
ATOM 701 C C . ARG A 1 86 ? 14.723 -21.621 -38.738 1.00 41.35 101 ARG A C 1
ATOM 702 O O . ARG A 1 86 ? 15.393 -20.575 -38.886 1.00 42.16 101 ARG A O 1
ATOM 710 N N . PHE A 1 87 ? 14.064 -21.895 -37.627 1.00 40.48 102 PHE A N 1
ATOM 711 C CA . PHE A 1 87 ? 14.032 -20.928 -36.530 1.00 40.35 102 PHE A CA 1
ATOM 712 C C . PHE A 1 87 ? 15.415 -20.622 -36.042 1.00 42.55 102 PHE A C 1
ATOM 713 O O . PHE A 1 87 ? 15.718 -19.479 -35.751 1.00 43.84 102 PHE A O 1
ATOM 721 N N A GLU A 1 88 ? 16.276 -21.622 -35.953 0.50 47.13 103 GLU A N 1
ATOM 722 N N B GLU A 1 88 ? 16.256 -21.647 -35.977 0.50 46.44 103 GLU A N 1
ATOM 723 C CA A GLU A 1 88 ? 17.598 -21.373 -35.392 0.50 50.77 103 GLU A CA 1
ATOM 724 C CA B GLU A 1 88 ? 17.610 -21.499 -35.453 0.50 49.73 103 GLU A CA 1
ATOM 725 C C A GLU A 1 88 ? 18.448 -20.497 -36.311 0.50 51.30 103 GLU A C 1
ATOM 726 C C B GLU A 1 88 ? 18.436 -20.541 -36.308 0.50 50.67 103 GLU A C 1
ATOM 727 O O A GLU A 1 88 ? 19.155 -19.625 -35.803 0.50 53.61 103 GLU A O 1
ATOM 728 O O B GLU A 1 88 ? 19.103 -19.665 -35.755 0.50 52.99 103 GLU A O 1
ATOM 739 N N . GLU A 1 89 ? 18.389 -20.687 -37.638 1.00 49.92 104 GLU A N 1
ATOM 740 C CA . GLU A 1 89 ? 19.138 -19.780 -38.506 1.00 50.25 104 GLU A CA 1
ATOM 741 C C . GLU A 1 89 ? 18.509 -18.383 -38.543 1.00 48.02 104 GLU A C 1
ATOM 742 O O . GLU A 1 89 ? 19.224 -17.387 -38.679 1.00 46.76 104 GLU A O 1
ATOM 748 N N . SER A 1 90 ? 17.195 -18.309 -38.394 1.00 44.16 105 SER A N 1
ATOM 749 C CA . SER A 1 90 ? 16.561 -17.006 -38.362 1.00 42.17 105 SER A CA 1
ATOM 750 C C . SER A 1 90 ? 17.011 -16.297 -37.087 1.00 43.52 105 SER A C 1
ATOM 751 O O . SER A 1 90 ? 17.282 -15.105 -37.121 1.00 44.98 105 SER A O 1
ATOM 754 N N . LYS A 1 91 ? 17.101 -17.029 -35.985 1.00 43.16 106 LYS A N 1
ATOM 755 C CA . LYS A 1 91 ? 17.617 -16.480 -34.745 1.00 47.34 106 LYS A CA 1
ATOM 756 C C . LYS A 1 91 ? 19.069 -15.952 -34.901 1.00 52.75 106 LYS A C 1
ATOM 757 O O . LYS A 1 91 ? 19.406 -14.864 -34.411 1.00 51.76 106 LYS A O 1
ATOM 763 N N . MET A 1 92 ? 19.935 -16.715 -35.561 1.00 58.65 107 MET A N 1
ATOM 764 C CA . MET A 1 92 ? 21.323 -16.290 -35.706 1.00 64.10 107 MET A CA 1
ATOM 765 C C . MET A 1 92 ? 21.359 -15.081 -36.631 1.00 61.70 107 MET A C 1
ATOM 766 O O . MET A 1 92 ? 22.170 -14.172 -36.467 1.00 60.43 107 MET A O 1
ATOM 771 N N . THR A 1 93 ? 20.468 -15.067 -37.611 1.00 56.01 108 THR A N 1
ATOM 772 C CA . THR A 1 93 ? 20.468 -13.996 -38.595 1.00 53.54 108 THR A CA 1
ATOM 773 C C . THR A 1 93 ? 20.013 -12.678 -37.959 1.00 51.32 108 THR A C 1
ATOM 774 O O . THR A 1 93 ? 20.593 -11.600 -38.190 1.00 53.00 108 THR A O 1
ATOM 778 N N . MET A 1 94 ? 18.992 -12.769 -37.133 1.00 51.02 109 MET A N 1
ATOM 779 C CA . MET A 1 94 ? 18.540 -11.600 -36.412 1.00 52.62 109 MET A CA 1
ATOM 780 C C . MET A 1 94 ? 19.612 -11.149 -35.430 1.00 52.61 109 MET A C 1
ATOM 781 O O . MET A 1 94 ? 19.882 -9.964 -35.316 1.00 52.76 109 MET A O 1
ATOM 786 N N . ALA A 1 95 ? 20.233 -12.090 -34.738 1.00 52.15 110 ALA A N 1
ATOM 787 C CA . ALA A 1 95 ? 21.306 -11.740 -33.805 1.00 55.16 110 ALA A CA 1
ATOM 788 C C . ALA A 1 95 ? 22.360 -10.836 -34.502 1.00 55.18 110 ALA A C 1
ATOM 789 O O . ALA A 1 95 ? 22.711 -9.779 -33.997 1.00 52.76 110 ALA A O 1
ATOM 791 N N . GLU A 1 96 ? 22.838 -11.266 -35.666 1.00 54.67 111 GLU A N 1
ATOM 792 C CA . GLU A 1 96 ? 23.785 -10.497 -36.432 1.00 56.73 111 GLU A CA 1
ATOM 793 C C . GLU A 1 96 ? 23.313 -9.053 -36.680 1.00 54.66 111 GLU A C 1
ATOM 794 O O . GLU A 1 96 ? 24.104 -8.103 -36.582 1.00 55.09 111 GLU A O 1
ATOM 800 N N . VAL A 1 97 ? 22.038 -8.894 -37.021 1.00 46.76 112 VAL A N 1
ATOM 801 C CA . VAL A 1 97 ? 21.488 -7.588 -37.258 1.00 44.52 112 VAL A CA 1
ATOM 802 C C . VAL A 1 97 ? 21.527 -6.801 -35.960 1.00 46.78 112 VAL A C 1
ATOM 803 O O . VAL A 1 97 ? 21.994 -5.677 -35.911 1.00 46.23 112 VAL A O 1
ATOM 807 N N . LEU A 1 98 ? 21.063 -7.406 -34.884 1.00 49.10 113 LEU A N 1
ATOM 808 C CA . LEU A 1 98 ? 21.015 -6.707 -33.605 1.00 52.22 113 LEU A CA 1
ATOM 809 C C . LEU A 1 98 ? 22.396 -6.312 -33.044 1.00 54.45 113 LEU A C 1
ATOM 810 O O . LEU A 1 98 ? 22.502 -5.276 -32.389 1.00 53.50 113 LEU A O 1
ATOM 815 N N A GLU A 1 99 ? 23.414 -7.139 -33.305 0.50 56.52 114 GLU A N 1
ATOM 816 N N B GLU A 1 99 ? 23.430 -7.133 -33.275 0.50 56.38 114 GLU A N 1
ATOM 817 C CA A GLU A 1 99 ? 24.786 -6.907 -32.837 0.50 60.38 114 GLU A CA 1
ATOM 818 C CA B GLU A 1 99 ? 24.779 -6.843 -32.758 0.50 60.05 114 GLU A CA 1
ATOM 819 C C A GLU A 1 99 ? 25.331 -5.652 -33.506 0.50 61.74 114 GLU A C 1
ATOM 820 C C B GLU A 1 99 ? 25.346 -5.633 -33.504 0.50 61.53 114 GLU A C 1
ATOM 821 O O A GLU A 1 99 ? 26.116 -4.912 -32.925 0.50 64.08 114 GLU A O 1
ATOM 822 O O B GLU A 1 99 ? 26.170 -4.901 -32.969 0.50 63.90 114 GLU A O 1
ATOM 833 N N . ASN A 1 100 ? 24.894 -5.425 -34.742 1.00 61.77 115 ASN A N 1
ATOM 834 C CA . ASN A 1 100 ? 25.330 -4.275 -35.534 1.00 62.34 115 ASN A CA 1
ATOM 835 C C . ASN A 1 100 ? 25.136 -2.954 -34.810 1.00 64.39 115 ASN A C 1
ATOM 836 O O . ASN A 1 100 ? 24.128 -2.697 -34.182 1.00 61.63 115 ASN A O 1
ATOM 841 N N . GLN A 1 101 ? 26.157 -2.137 -34.940 1.00 70.73 116 GLN A N 1
ATOM 842 C CA . GLN A 1 101 ? 26.325 -0.881 -34.235 1.00 74.11 116 GLN A CA 1
ATOM 843 C C . GLN A 1 101 ? 25.204 0.110 -34.530 1.00 72.43 116 GLN A C 1
ATOM 844 O O . GLN A 1 101 ? 24.827 0.891 -33.665 1.00 72.08 116 GLN A O 1
ATOM 850 N N . PHE A 1 102 ? 24.654 0.056 -35.740 1.00 70.53 117 PHE A N 1
ATOM 851 C CA . PHE A 1 102 ? 23.635 1.009 -36.149 1.00 68.15 117 PHE A CA 1
ATOM 852 C C . PHE A 1 102 ? 22.220 0.574 -35.728 1.00 64.86 117 PHE A C 1
ATOM 853 O O . PHE A 1 102 ? 21.239 1.273 -36.036 1.00 59.03 117 PHE A O 1
ATOM 861 N N . MET A 1 103 ? 22.104 -0.573 -35.051 1.00 62.29 118 MET A N 1
ATOM 862 C CA . MET A 1 103 ? 20.803 -1.096 -34.683 1.00 59.93 118 MET A CA 1
ATOM 863 C C . MET A 1 103 ? 20.377 -0.700 -33.293 1.00 59.32 118 MET A C 1
ATOM 864 O O . MET A 1 103 ? 19.219 -0.825 -32.948 1.00 57.31 118 MET A O 1
ATOM 869 N N . ARG A 1 104 ? 21.281 -0.182 -32.496 1.00 63.87 119 ARG A N 1
ATOM 870 C CA . ARG A 1 104 ? 20.968 0.019 -31.087 1.00 68.51 119 ARG A CA 1
ATOM 871 C C . ARG A 1 104 ? 19.725 0.920 -30.930 1.00 63.50 119 ARG A C 1
ATOM 872 O O . ARG A 1 104 ? 19.529 1.832 -31.686 1.00 60.26 119 ARG A O 1
ATOM 880 N N . ASP A 1 105 ? 18.825 0.569 -30.019 1.00 65.44 120 ASP A N 1
ATOM 881 C CA . ASP A 1 105 ? 17.541 1.307 -29.795 1.00 63.79 120 ASP A CA 1
ATOM 882 C C . ASP A 1 105 ? 16.504 1.384 -30.933 1.00 57.43 120 ASP A C 1
ATOM 883 O O . ASP A 1 105 ? 15.488 2.029 -30.770 1.00 57.88 120 ASP A O 1
ATOM 888 N N . LYS A 1 106 ? 16.737 0.750 -32.083 1.00 51.93 121 LYS A N 1
ATOM 889 C CA . LYS A 1 106 ? 15.758 0.777 -33.155 1.00 42.96 121 LYS A CA 1
ATOM 890 C C . LYS A 1 106 ? 14.769 -0.385 -32.982 1.00 41.91 121 LYS A C 1
ATOM 891 O O . LYS A 1 106 ? 15.152 -1.526 -32.613 1.00 41.43 121 LYS A O 1
ATOM 897 N N . PRO A 1 107 ? 13.481 -0.114 -33.220 1.00 36.62 122 PRO A N 1
ATOM 898 C CA . PRO A 1 107 ? 12.479 -1.117 -32.974 1.00 34.17 122 PRO A CA 1
ATOM 899 C C . PRO A 1 107 ? 12.354 -2.137 -34.123 1.00 33.96 122 PRO A C 1
ATOM 900 O O . PRO A 1 107 ? 12.744 -1.820 -35.281 1.00 31.90 122 PRO A O 1
ATOM 904 N N . ILE A 1 108 ? 11.868 -3.342 -33.772 1.00 31.92 123 ILE A N 1
ATOM 905 C CA . ILE A 1 108 ? 11.686 -4.464 -34.697 1.00 29.64 123 ILE A CA 1
ATOM 906 C C . ILE A 1 108 ? 10.238 -4.968 -34.657 1.00 30.52 123 ILE A C 1
ATOM 907 O O . ILE A 1 108 ? 9.687 -5.336 -33.617 1.00 29.85 123 ILE A O 1
ATOM 912 N N . CYS A 1 109 ? 9.598 -4.970 -35.797 1.00 30.35 124 CYS A N 1
ATOM 913 C CA . CYS A 1 109 ? 8.295 -5.542 -35.905 1.00 30.71 124 CYS A CA 1
ATOM 914 C C . CYS A 1 109 ? 8.509 -6.943 -36.499 1.00 29.95 124 CYS A C 1
ATOM 915 O O . CYS A 1 109 ? 9.026 -7.076 -37.571 1.00 27.49 124 CYS A O 1
ATOM 918 N N . ILE A 1 110 ? 8.183 -7.980 -35.751 1.00 29.77 125 ILE A N 1
ATOM 919 C CA . ILE A 1 110 ? 8.434 -9.319 -36.178 1.00 28.18 125 ILE A CA 1
ATOM 920 C C . ILE A 1 110 ? 7.121 -9.901 -36.643 1.00 28.94 125 ILE A C 1
ATOM 921 O O . ILE A 1 110 ? 6.153 -9.958 -35.879 1.00 32.07 125 ILE A O 1
ATOM 926 N N . PHE A 1 111 ? 7.056 -10.306 -37.903 1.00 27.34 126 PHE A N 1
ATOM 927 C CA . PHE A 1 111 ? 5.845 -10.929 -38.401 1.00 27.60 126 PHE A CA 1
ATOM 928 C C . PHE A 1 111 ? 6.001 -12.435 -38.417 1.00 27.07 126 PHE A C 1
ATOM 929 O O . PHE A 1 111 ? 6.874 -12.977 -39.054 1.00 27.04 126 PHE A O 1
ATOM 937 N N . ALA A 1 112 ? 5.157 -13.117 -37.674 1.00 27.92 127 ALA A N 1
ATOM 938 C CA . ALA A 1 112 ? 5.158 -14.586 -37.667 1.00 28.60 127 ALA A CA 1
ATOM 939 C C . ALA A 1 112 ? 4.264 -14.992 -38.824 1.00 28.43 127 ALA A C 1
ATOM 940 O O . ALA A 1 112 ? 3.069 -15.212 -38.642 1.00 32.85 127 ALA A O 1
ATOM 942 N N . ASN A 1 113 ? 4.846 -15.058 -40.005 1.00 27.74 128 ASN A N 1
ATOM 943 C CA . ASN A 1 113 ? 4.082 -15.197 -41.245 1.00 28.50 128 ASN A CA 1
ATOM 944 C C . ASN A 1 113 ? 3.608 -16.639 -41.557 1.00 29.72 128 ASN A C 1
ATOM 945 O O . ASN A 1 113 ? 4.064 -17.620 -40.981 1.00 30.71 128 ASN A O 1
ATOM 950 N N . LYS A 1 114 ? 2.647 -16.741 -42.455 1.00 32.02 129 LYS A N 1
ATOM 951 C CA . LYS A 1 114 ? 2.167 -18.050 -42.978 1.00 32.88 129 LYS A CA 1
ATOM 952 C C . LYS A 1 114 ? 1.265 -18.781 -41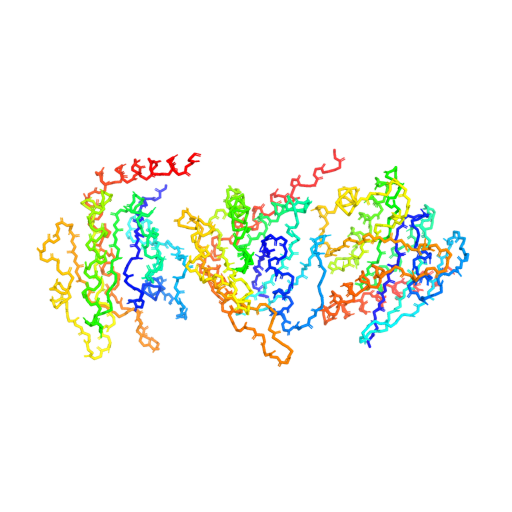.974 1.00 32.86 129 LYS A C 1
ATOM 953 O O . LYS A 1 114 ? 1.329 -19.983 -41.853 1.00 33.57 129 LYS A O 1
ATOM 959 N N . GLN A 1 115 ? 0.406 -18.033 -41.285 1.00 33.05 130 GLN A N 1
ATOM 960 C CA . GLN A 1 115 ? -0.501 -18.585 -40.297 1.00 34.25 130 GLN A CA 1
ATOM 961 C C . GLN A 1 115 ? -1.658 -19.355 -40.905 1.00 37.01 130 GLN A C 1
ATOM 962 O O . GLN A 1 115 ? -2.433 -19.954 -40.175 1.00 38.62 130 GLN A O 1
ATOM 968 N N . ASP A 1 116 ? -1.780 -19.337 -42.226 1.00 37.88 131 ASP A N 1
ATOM 969 C CA . ASP A 1 116 ? -2.723 -20.234 -42.944 1.00 40.83 131 ASP A CA 1
ATOM 970 C C . ASP A 1 116 ? -2.201 -21.651 -43.025 1.00 40.99 131 ASP A C 1
ATOM 971 O O . ASP A 1 116 ? -2.963 -22.588 -43.251 1.00 42.31 131 ASP A O 1
ATOM 976 N N . LEU A 1 117 ? -0.897 -21.841 -42.871 1.00 39.28 132 LEU A N 1
ATOM 977 C CA . LEU A 1 117 ? -0.358 -23.228 -42.919 1.00 40.11 132 LEU A CA 1
ATOM 978 C C . LEU A 1 117 ? -0.620 -23.997 -41.612 1.00 41.21 132 LEU A C 1
ATOM 979 O O . LEU A 1 117 ? -0.466 -23.482 -40.498 1.00 41.45 132 LEU A O 1
ATOM 984 N N . PRO A 1 118 ? -0.991 -25.242 -41.721 1.00 43.57 133 PRO A N 1
ATOM 985 C CA . PRO A 1 118 ? -1.328 -25.970 -40.490 1.00 45.98 133 PRO A CA 1
ATOM 986 C C . PRO A 1 118 ? -0.221 -26.082 -39.417 1.00 46.23 133 PRO A C 1
ATOM 987 O O . PRO A 1 118 ? -0.547 -26.131 -38.235 1.00 45.34 133 PRO A O 1
ATOM 991 N N . THR A 1 119 ? 1.055 -26.015 -39.800 1.00 46.24 134 THR A N 1
ATOM 992 C CA . THR A 1 119 ? 2.151 -26.088 -38.824 1.00 46.10 134 THR A CA 1
ATOM 993 C C . THR A 1 119 ? 2.580 -24.728 -38.265 1.00 45.02 134 THR A C 1
ATOM 994 O O . THR A 1 119 ? 3.536 -24.623 -37.541 1.00 46.10 134 THR A O 1
ATOM 998 N N . ALA A 1 120 ? 1.842 -23.673 -38.558 1.00 44.71 135 ALA A N 1
ATOM 999 C CA . ALA A 1 120 ? 2.243 -22.335 -38.137 1.00 41.55 135 ALA A CA 1
ATOM 1000 C C . ALA A 1 120 ? 2.396 -22.177 -36.613 1.00 42.14 135 ALA A C 1
ATOM 1001 O O . ALA A 1 120 ? 1.484 -22.465 -35.861 1.00 45.30 135 ALA A O 1
ATOM 1003 N N . ALA A 1 121 ? 3.558 -21.716 -36.165 1.00 39.96 136 ALA A N 1
ATOM 1004 C CA . ALA A 1 121 ? 3.812 -21.494 -34.747 1.00 38.26 136 ALA A CA 1
ATOM 1005 C C . ALA A 1 121 ? 3.163 -20.208 -34.256 1.00 38.18 136 ALA A C 1
ATOM 1006 O O . ALA A 1 121 ? 3.192 -19.168 -34.955 1.00 35.43 136 ALA A O 1
ATOM 1008 N N . PRO A 1 122 ? 2.599 -20.242 -33.042 1.00 39.12 137 PRO A N 1
ATOM 1009 C CA . PRO A 1 122 ? 2.043 -18.999 -32.510 1.00 41.06 137 PRO A CA 1
ATOM 1010 C C . PRO A 1 122 ? 3.135 -17.987 -32.078 1.00 40.14 137 PRO A C 1
ATOM 1011 O O . PRO A 1 122 ? 4.342 -18.290 -32.093 1.00 38.76 137 PRO A O 1
ATOM 1015 N N . ALA A 1 123 ? 2.709 -16.787 -31.720 1.00 41.65 138 ALA A N 1
ATOM 1016 C CA . ALA A 1 123 ? 3.648 -15.714 -31.310 1.00 42.93 138 ALA A CA 1
ATOM 1017 C C . ALA A 1 123 ? 4.601 -16.134 -30.199 1.00 44.91 138 ALA A C 1
ATOM 1018 O O . ALA A 1 123 ? 5.803 -15.900 -30.290 1.00 44.36 138 ALA A O 1
ATOM 1020 N N . ALA A 1 124 ? 4.066 -16.794 -29.186 1.00 50.43 139 ALA A N 1
ATOM 1021 C CA . ALA A 1 124 ? 4.881 -17.324 -28.111 1.00 53.21 139 ALA A CA 1
ATOM 1022 C C . ALA A 1 124 ? 6.011 -18.157 -28.673 1.00 52.48 139 ALA A C 1
ATOM 1023 O O . ALA A 1 124 ? 7.157 -17.775 -28.485 1.00 53.34 139 ALA A O 1
ATOM 1025 N N . GLU A 1 125 ? 5.701 -19.248 -29.391 1.00 54.23 140 GLU A N 1
ATOM 1026 C CA . GLU A 1 125 ? 6.728 -20.117 -29.994 1.00 54.06 140 GLU A CA 1
ATOM 1027 C C . GLU A 1 125 ? 7.793 -19.305 -30.729 1.00 47.99 140 GLU A C 1
ATOM 1028 O O . GLU A 1 125 ? 8.962 -19.552 -30.594 1.00 50.04 140 GLU A O 1
ATOM 1034 N N . VAL A 1 126 ? 7.388 -18.347 -31.533 1.00 43.54 141 VAL A N 1
ATOM 1035 C CA . VAL A 1 126 ? 8.362 -17.570 -32.312 1.00 42.31 141 VAL A CA 1
ATOM 1036 C C . VAL A 1 126 ? 9.247 -16.679 -31.411 1.00 42.26 141 VAL A C 1
ATOM 1037 O O . VAL A 1 126 ? 10.417 -16.466 -31.676 1.00 44.26 141 VAL A O 1
ATOM 1041 N N . VAL A 1 127 ? 8.716 -16.207 -30.312 1.00 45.65 142 VAL A N 1
ATOM 1042 C CA . VAL A 1 127 ? 9.544 -15.528 -29.315 1.00 49.92 142 VAL A CA 1
ATOM 1043 C C . VAL A 1 127 ? 10.678 -16.399 -28.780 1.00 54.97 142 VAL A C 1
ATOM 1044 O O . VAL A 1 127 ? 11.837 -15.951 -28.749 1.00 54.99 142 VAL A O 1
ATOM 1048 N N . LYS A 1 128 ? 10.345 -17.629 -28.373 1.00 59.72 143 LYS A N 1
ATOM 1049 C CA . LYS A 1 128 ? 11.354 -18.613 -27.986 1.00 62.20 143 LYS A CA 1
ATOM 1050 C C . LYS A 1 128 ? 12.293 -18.849 -29.148 1.00 57.78 143 LYS A C 1
ATOM 1051 O O . LYS A 1 128 ? 13.493 -18.733 -28.989 1.00 58.33 143 LYS A O 1
ATOM 1057 N N . GLY A 1 129 ? 11.735 -19.167 -30.313 1.00 52.93 144 GLY A N 1
ATOM 1058 C CA . GLY A 1 129 ? 12.530 -19.605 -31.449 1.00 52.57 144 GLY A CA 1
ATOM 1059 C C . GLY A 1 129 ? 13.535 -18.557 -31.882 1.00 50.18 144 GLY A C 1
ATOM 1060 O O . GLY A 1 129 ? 14.631 -18.893 -32.278 1.00 50.27 144 GLY A O 1
ATOM 1061 N N . LEU A 1 130 ? 13.164 -17.278 -31.811 1.00 50.23 145 LEU A N 1
ATOM 1062 C CA . LEU A 1 130 ? 14.087 -16.203 -32.213 1.00 50.60 145 LEU A CA 1
ATOM 1063 C C . LEU A 1 130 ? 14.918 -15.697 -31.050 1.00 52.21 145 LEU A C 1
ATOM 1064 O O . LEU A 1 130 ? 15.742 -14.771 -31.220 1.00 51.79 145 LEU A O 1
ATOM 1069 N N . GLY A 1 131 ? 14.747 -16.330 -29.891 1.00 54.39 146 GLY A N 1
ATOM 1070 C CA . GLY A 1 131 ? 15.587 -16.016 -28.718 1.00 61.25 146 GLY A CA 1
ATOM 1071 C C . GLY A 1 131 ? 15.489 -14.543 -28.349 1.00 60.84 146 GLY A C 1
ATOM 1072 O O . GLY A 1 131 ? 16.495 -13.862 -28.134 1.00 64.45 146 GLY A O 1
ATOM 1073 N N . LEU A 1 132 ? 14.250 -14.074 -28.301 1.00 58.06 147 LEU A N 1
ATOM 1074 C CA . LEU A 1 132 ? 13.948 -12.679 -28.134 1.00 59.19 147 LEU A CA 1
ATOM 1075 C C . LEU A 1 132 ? 13.848 -12.347 -26.664 1.00 59.36 147 LEU A C 1
ATOM 1076 O O . LEU A 1 132 ? 13.820 -11.180 -26.284 1.00 58.68 147 LEU A O 1
ATOM 1081 N N . ALA A 1 133 ? 13.795 -13.363 -25.824 1.00 61.26 148 ALA A N 1
ATOM 1082 C CA . ALA A 1 133 ? 13.842 -13.120 -24.389 1.00 63.94 148 ALA A CA 1
ATOM 1083 C C . ALA A 1 133 ? 15.032 -12.179 -24.021 1.00 66.13 148 ALA A C 1
ATOM 1084 O O . ALA A 1 133 ? 14.958 -11.412 -23.042 1.00 67.24 148 ALA A O 1
ATOM 1086 N N . THR A 1 134 ? 16.110 -12.222 -24.820 1.00 65.63 149 THR A N 1
ATOM 1087 C CA . THR A 1 134 ? 17.354 -11.502 -24.485 1.00 67.11 149 THR A CA 1
ATOM 1088 C C . THR A 1 134 ? 17.579 -10.295 -25.365 1.00 63.40 149 THR A C 1
ATOM 1089 O O . THR A 1 134 ? 18.500 -9.520 -25.130 1.00 68.84 149 THR A O 1
ATOM 1093 N N . CYS A 1 135 ? 16.738 -10.129 -26.376 1.00 58.44 150 CYS A N 1
ATOM 1094 C CA . CYS A 1 135 ? 16.800 -8.954 -27.253 1.00 53.86 150 CYS A CA 1
ATOM 1095 C C . CYS A 1 135 ? 16.469 -7.683 -26.471 1.00 54.96 150 CYS A C 1
ATOM 1096 O O . CYS A 1 135 ? 15.514 -7.676 -25.684 1.00 55.80 150 CYS A O 1
ATOM 1099 N N A ARG A 1 136 ? 17.256 -6.625 -26.652 0.50 54.48 151 ARG A N 1
ATOM 1100 N N B ARG A 1 136 ? 17.254 -6.625 -26.659 0.50 55.37 151 ARG A N 1
ATOM 1101 C CA A ARG A 1 136 ? 16.983 -5.344 -25.983 0.50 53.69 151 ARG A CA 1
ATOM 1102 C CA B ARG A 1 136 ? 16.999 -5.343 -25.984 0.50 55.12 151 ARG A CA 1
ATOM 1103 C C A ARG A 1 136 ? 16.709 -4.223 -26.974 0.50 51.98 151 ARG A C 1
ATOM 1104 C C B ARG A 1 136 ? 16.700 -4.222 -26.969 0.50 52.77 151 ARG A C 1
ATOM 1105 O O A ARG A 1 136 ? 16.999 -3.059 -26.708 0.50 54.68 151 ARG A O 1
ATOM 1106 O O B ARG A 1 136 ? 16.965 -3.054 -26.694 0.50 55.38 151 ARG A O 1
ATOM 1121 N N . ASN A 1 137 ? 16.154 -4.589 -28.120 1.00 46.89 152 ASN A N 1
ATOM 1122 C CA . ASN A 1 137 ? 15.554 -3.645 -28.997 1.00 43.54 152 ASN A CA 1
ATOM 1123 C C . ASN A 1 137 ? 14.063 -3.863 -28.824 1.00 42.17 152 ASN A C 1
ATOM 1124 O O . ASN A 1 137 ? 13.578 -5.006 -28.797 1.00 36.69 152 ASN A O 1
ATOM 1129 N N . SER A 1 138 ? 13.334 -2.763 -28.694 1.00 42.90 153 SER A N 1
ATOM 1130 C CA . SER A 1 138 ? 11.919 -2.846 -28.535 1.00 42.95 153 SER A CA 1
ATOM 1131 C C . SER A 1 138 ? 11.361 -3.685 -29.692 1.00 39.83 153 SER A C 1
ATOM 1132 O O . SER A 1 138 ? 11.808 -3.554 -30.828 1.00 36.97 153 SER A O 1
ATOM 1135 N N . HIS A 1 139 ? 10.421 -4.586 -29.409 1.00 37.30 154 HIS A N 1
ATOM 1136 C CA . HIS A 1 139 ? 9.891 -5.432 -30.450 1.00 33.53 154 HIS A CA 1
ATOM 1137 C C . HIS A 1 139 ? 8.606 -5.999 -30.078 1.00 33.69 154 HIS A C 1
ATOM 1138 O O . HIS A 1 139 ? 8.257 -6.093 -28.895 1.00 34.10 154 HIS A O 1
ATOM 1145 N N . ASN A 1 140 ? 7.880 -6.428 -31.091 1.00 31.93 155 ASN A N 1
ATOM 1146 C CA . ASN A 1 140 ? 6.580 -7.037 -30.870 1.00 33.86 155 ASN A CA 1
ATOM 1147 C C . ASN A 1 140 ? 6.386 -8.037 -31.973 1.00 31.84 155 ASN A C 1
ATOM 1148 O O . ASN A 1 140 ? 6.876 -7.803 -33.089 1.00 31.46 155 ASN A O 1
ATOM 1153 N N . VAL A 1 141 ? 5.648 -9.109 -31.708 1.00 30.99 156 VAL A N 1
ATOM 1154 C CA . VAL A 1 141 ? 5.492 -10.166 -32.693 1.00 31.04 156 VAL A CA 1
ATOM 1155 C C . VAL A 1 141 ? 4.058 -10.221 -33.088 1.00 32.05 156 VAL A C 1
ATOM 1156 O O . VAL A 1 141 ? 3.199 -10.226 -32.228 1.00 36.73 156 VAL A O 1
ATOM 1160 N N . PHE A 1 142 ? 3.804 -10.286 -34.382 1.00 30.94 157 PHE A N 1
ATOM 1161 C CA . PHE A 1 142 ? 2.463 -10.264 -34.909 1.00 30.73 157 PHE A CA 1
ATOM 1162 C C . PHE A 1 142 ? 2.318 -11.422 -35.858 1.00 31.73 157 PHE A C 1
ATOM 1163 O O . PHE A 1 142 ? 3.021 -11.499 -36.847 1.00 30.99 157 PHE A O 1
ATOM 1171 N N . PRO A 1 143 ? 1.407 -12.347 -35.551 1.00 31.76 158 PRO A N 1
ATOM 1172 C CA . PRO A 1 143 ? 1.120 -13.366 -36.507 1.00 31.12 158 PRO A CA 1
ATOM 1173 C C . PRO A 1 143 ? 0.368 -12.805 -37.698 1.00 31.82 158 PRO A C 1
ATOM 1174 O O . PRO A 1 143 ? -0.466 -11.929 -37.524 1.00 34.01 158 PRO A O 1
ATOM 1178 N N . CYS A 1 144 ? 0.597 -13.346 -38.901 1.00 30.73 159 CYS A N 1
ATOM 1179 C CA . CYS A 1 144 ? -0.061 -12.820 -40.077 1.00 30.30 159 CYS A CA 1
ATOM 1180 C C . CYS A 1 144 ? -0.038 -13.813 -41.208 1.00 31.59 159 CYS A C 1
ATOM 1181 O O . CYS A 1 144 ? 0.574 -14.892 -41.132 1.00 32.40 159 CYS A O 1
ATOM 1184 N N . THR A 1 145 ? -0.725 -13.424 -42.279 1.00 32.06 160 THR A N 1
ATOM 1185 C CA . THR A 1 145 ? -0.812 -14.202 -43.515 1.00 31.81 160 THR A CA 1
ATOM 1186 C C . THR A 1 145 ? -0.685 -13.238 -44.672 1.00 31.04 160 THR A C 1
ATOM 1187 O O . THR A 1 145 ? -1.625 -12.578 -45.075 1.00 32.26 160 THR A O 1
ATOM 1191 N N . ALA A 1 146 ? 0.528 -13.099 -45.138 1.00 32.09 161 ALA A N 1
ATOM 1192 C CA . ALA A 1 146 ? 0.873 -12.166 -46.190 1.00 32.04 161 ALA A CA 1
ATOM 1193 C C . ALA A 1 146 ? 0.175 -12.615 -47.471 1.00 35.70 161 ALA A C 1
ATOM 1194 O O . ALA A 1 146 ? -0.068 -11.799 -48.334 1.00 37.43 161 ALA A O 1
ATOM 1196 N N . LYS A 1 147 ? -0.098 -13.900 -47.620 1.00 38.83 162 LYS A N 1
ATOM 1197 C CA . LYS A 1 147 ? -0.779 -14.412 -48.808 1.00 46.08 162 LYS A CA 1
ATOM 1198 C C . LYS A 1 147 ? -2.160 -14.937 -48.454 1.00 49.73 162 LYS A C 1
ATOM 1199 O O . LYS A 1 147 ? -2.348 -16.146 -48.311 1.00 54.35 162 LYS A O 1
ATOM 1205 N N . MET A 1 148 ? -3.131 -14.046 -48.341 1.00 56.24 163 MET A N 1
ATOM 1206 C CA . MET A 1 148 ? -4.540 -14.465 -48.109 1.00 63.89 163 MET A CA 1
ATOM 1207 C C . MET A 1 148 ? -5.096 -15.136 -49.389 1.00 68.71 163 MET A C 1
ATOM 1208 O O . MET A 1 148 ? -4.552 -14.953 -50.491 1.00 69.50 163 MET A O 1
ATOM 1213 N N . PRO A 1 149 ? -6.165 -15.935 -49.252 1.00 74.43 164 PRO A N 1
ATOM 1214 C CA . PRO A 1 149 ? -6.686 -16.664 -50.419 1.00 78.27 164 PRO A CA 1
ATOM 1215 C C . PRO A 1 149 ? -7.152 -15.764 -51.571 1.00 80.91 164 PRO A C 1
ATOM 1216 O O . PRO A 1 149 ? -7.147 -14.544 -51.450 1.00 74.99 164 PRO A O 1
ATOM 1220 N N . ALA A 1 150 ? -7.549 -16.397 -52.672 1.00 86.15 165 ALA A N 1
ATOM 1221 C CA . ALA A 1 150 ? -8.177 -15.711 -53.798 1.00 91.30 165 ALA A CA 1
ATOM 1222 C C . ALA A 1 150 ? -9.443 -14.986 -53.339 1.00 95.84 165 ALA A C 1
ATOM 1223 O O . ALA A 1 150 ? -10.369 -15.614 -52.800 1.00 93.74 165 ALA A O 1
ATOM 1225 N N . GLY A 1 151 ? -9.457 -13.664 -53.541 1.00 97.07 166 GLY A N 1
ATOM 1226 C CA . GLY A 1 151 ? -10.641 -12.841 -53.316 1.00 99.70 166 GLY A CA 1
ATOM 1227 C C . GLY A 1 151 ? -10.722 -12.191 -51.949 1.00 101.20 166 GLY A C 1
ATOM 1228 O O . GLY A 1 151 ? -11.539 -11.295 -51.752 1.00 109.61 166 GLY A O 1
ATOM 1229 N N . GLN A 1 152 ? -9.888 -12.621 -51.003 1.00 95.05 167 GLN A N 1
ATOM 1230 C CA . GLN A 1 152 ? -9.997 -12.138 -49.627 1.00 90.29 167 GLN A CA 1
ATOM 1231 C C . GLN A 1 152 ? -9.310 -10.797 -49.482 1.00 81.98 167 GLN A C 1
ATOM 1232 O O . GLN A 1 152 ? -8.439 -10.459 -50.275 1.00 78.27 167 GLN A O 1
ATOM 1238 N N . ASP A 1 153 ? -9.734 -10.026 -48.485 1.00 76.72 168 ASP A N 1
ATOM 1239 C CA . ASP A 1 153 ? -9.032 -8.820 -48.104 1.00 72.36 168 ASP A CA 1
ATOM 1240 C C . ASP A 1 153 ? -7.672 -9.204 -47.536 1.00 66.15 168 ASP A C 1
ATOM 1241 O O . ASP A 1 153 ? -7.496 -10.301 -46.996 1.00 67.86 168 ASP A O 1
ATOM 1246 N N . VAL A 1 154 ? -6.712 -8.300 -47.638 1.00 59.72 169 VAL A N 1
ATOM 1247 C CA . VAL A 1 154 ? -5.420 -8.552 -47.026 1.00 57.09 169 VAL A CA 1
ATOM 1248 C C . VAL A 1 154 ? -5.647 -8.688 -45.536 1.00 53.35 169 VAL A C 1
ATOM 1249 O O . VAL A 1 154 ? -6.676 -8.324 -45.016 1.00 55.85 169 VAL A O 1
ATOM 1253 N N . ASP A 1 155 ? -4.665 -9.225 -44.863 1.00 48.71 170 ASP A N 1
ATOM 1254 C CA . ASP A 1 155 ? -4.757 -9.425 -43.442 1.00 47.77 170 ASP A CA 1
ATOM 1255 C C . ASP A 1 155 ? -4.493 -8.118 -42.729 1.00 45.42 170 ASP A C 1
ATOM 1256 O O . ASP A 1 155 ? -3.404 -7.542 -42.840 1.00 46.08 170 ASP A O 1
ATOM 1261 N N . HIS A 1 156 ? -5.467 -7.673 -41.967 1.00 45.38 171 HIS A N 1
ATOM 1262 C CA . HIS A 1 156 ? -5.348 -6.465 -41.161 1.00 44.85 171 HIS A CA 1
ATOM 1263 C C . HIS A 1 156 ? -4.192 -6.485 -40.192 1.00 41.79 171 HIS A C 1
ATOM 1264 O O . HIS A 1 156 ? -3.723 -5.435 -39.783 1.00 39.18 171 HIS A O 1
ATOM 1271 N N A ARG A 1 157 ? -3.737 -7.684 -39.806 0.50 41.18 172 ARG A N 1
ATOM 1272 N N B ARG A 1 157 ? -3.700 -7.661 -39.820 0.50 40.29 172 ARG A N 1
ATOM 1273 C CA A ARG A 1 157 ? -2.572 -7.826 -38.914 0.50 38.49 172 ARG A CA 1
ATOM 1274 C CA B ARG A 1 157 ? -2.569 -7.718 -38.894 0.50 37.19 172 ARG A CA 1
ATOM 1275 C C A ARG A 1 157 ? -1.328 -7.118 -39.487 0.50 36.18 172 ARG A C 1
ATOM 1276 C C B ARG A 1 157 ? -1.286 -7.136 -39.490 0.50 35.42 172 ARG A C 1
ATOM 1277 O O A ARG A 1 157 ? -0.482 -6.639 -38.734 0.50 37.64 172 ARG A O 1
ATOM 1278 O O B ARG A 1 157 ? -0.374 -6.743 -38.759 0.50 36.75 172 ARG A O 1
ATOM 1293 N N . LEU A 1 158 ? -1.202 -7.039 -40.807 1.00 34.61 173 LEU A N 1
ATOM 1294 C CA . LEU A 1 158 ? -0.013 -6.401 -41.402 1.00 34.82 173 LEU A CA 1
ATOM 1295 C C . LEU A 1 158 ? 0.074 -4.893 -41.075 1.00 35.46 173 LEU A C 1
ATOM 1296 O O . LEU A 1 158 ? 1.125 -4.433 -40.603 1.00 33.31 173 LEU A O 1
ATOM 1301 N N . ARG A 1 159 ? -1.009 -4.147 -41.314 1.00 37.13 174 ARG A N 1
ATOM 1302 C CA . ARG A 1 159 ? -1.069 -2.730 -40.884 1.00 40.06 174 ARG A CA 1
ATOM 1303 C C . ARG A 1 159 ? -0.980 -2.587 -39.373 1.00 39.75 174 ARG A C 1
ATOM 1304 O O . ARG A 1 159 ? -0.338 -1.663 -38.879 1.00 41.10 174 ARG A O 1
ATOM 1312 N N . ASP A 1 160 ? -1.618 -3.483 -38.625 1.00 41.09 175 ASP A N 1
ATOM 1313 C CA . ASP A 1 160 ? -1.494 -3.443 -37.166 1.00 41.65 175 ASP A CA 1
ATOM 1314 C C . ASP A 1 160 ? -0.027 -3.448 -36.769 1.00 38.79 175 ASP A C 1
ATOM 1315 O O . ASP A 1 160 ? 0.432 -2.624 -35.980 1.00 42.30 175 ASP A O 1
ATOM 1320 N N . GLY A 1 161 ? 0.736 -4.333 -37.367 1.00 35.81 176 GLY A N 1
ATOM 1321 C CA . GLY A 1 161 ? 2.167 -4.407 -37.080 1.00 33.06 176 GLY A CA 1
ATOM 1322 C C . GLY A 1 161 ? 2.863 -3.136 -37.510 1.00 32.17 176 GLY A C 1
ATOM 1323 O O . GLY A 1 161 ? 3.604 -2.552 -36.742 1.00 32.57 176 GLY A O 1
ATOM 1324 N N . LEU A 1 162 ? 2.562 -2.657 -38.715 1.00 31.57 177 LEU A N 1
ATOM 1325 C CA . LEU A 1 162 ? 3.131 -1.391 -39.188 1.00 31.54 177 LEU A CA 1
ATOM 1326 C C . LEU A 1 162 ? 2.799 -0.231 -38.263 1.00 31.97 177 LEU A C 1
ATOM 1327 O O . LEU A 1 162 ? 3.674 0.564 -37.947 1.00 29.99 177 LEU A O 1
ATOM 1332 N N . LYS A 1 163 ? 1.560 -0.161 -37.790 1.00 34.98 178 LYS A N 1
ATOM 1333 C CA . LYS A 1 163 ? 1.138 0.951 -36.919 1.00 38.52 178 LYS A CA 1
ATOM 1334 C C . LYS A 1 163 ? 1.858 0.912 -35.571 1.00 36.17 178 LYS A C 1
ATOM 1335 O O . LYS A 1 163 ? 2.182 1.943 -35.018 1.00 35.98 178 LYS A O 1
ATOM 1341 N N . TRP A 1 164 ? 2.068 -0.285 -35.029 1.00 34.33 179 TRP A N 1
ATOM 1342 C CA . TRP A 1 164 ? 2.860 -0.403 -33.813 1.00 33.55 179 TRP A CA 1
ATOM 1343 C C . TRP A 1 164 ? 4.281 0.094 -34.077 1.00 34.76 179 TRP A C 1
ATOM 1344 O O . TRP A 1 164 ? 4.851 0.789 -33.252 1.00 39.85 179 TRP A O 1
ATOM 1355 N N . LEU A 1 165 ? 4.864 -0.256 -35.226 1.00 32.47 180 LEU A N 1
ATOM 1356 C CA . LEU A 1 165 ? 6.242 0.137 -35.517 1.00 35.23 180 LEU A CA 1
ATOM 1357 C C . LEU A 1 165 ? 6.319 1.651 -35.626 1.00 36.43 180 LEU A C 1
ATOM 1358 O O . LEU A 1 165 ? 7.179 2.287 -35.007 1.00 35.29 180 LEU A O 1
ATOM 1363 N N . VAL A 1 166 ? 5.408 2.200 -36.426 1.00 35.84 181 VAL A N 1
ATOM 1364 C CA . VAL A 1 166 ? 5.469 3.617 -36.735 1.00 38.50 181 VAL A CA 1
ATOM 1365 C C . VAL A 1 166 ? 5.235 4.414 -35.462 1.00 38.40 181 VAL A C 1
ATOM 1366 O O . VAL A 1 166 ? 5.909 5.404 -35.220 1.00 41.33 181 VAL A O 1
ATOM 1370 N N . GLY A 1 167 ? 4.317 3.951 -34.641 1.00 38.19 182 GLY A N 1
ATOM 1371 C CA . GLY A 1 167 ? 4.059 4.581 -33.353 1.00 40.66 182 GLY A CA 1
ATOM 1372 C C . GLY A 1 167 ? 5.258 4.520 -32.430 1.00 40.53 182 GLY A C 1
ATOM 1373 O O . GLY A 1 167 ? 5.518 5.447 -31.675 1.00 43.89 182 GLY A O 1
ATOM 1374 N N . THR A 1 168 ? 6.007 3.435 -32.490 1.00 36.81 183 THR A N 1
ATOM 1375 C CA . THR A 1 168 ? 7.196 3.357 -31.674 1.00 36.26 183 THR A CA 1
ATOM 1376 C C . THR A 1 168 ? 8.223 4.304 -32.192 1.00 37.18 183 THR A C 1
ATOM 1377 O O . THR A 1 168 ? 8.819 5.028 -31.398 1.00 41.45 183 THR A O 1
ATOM 1381 N N . VAL A 1 169 ? 8.435 4.342 -33.512 1.00 37.03 184 VAL A N 1
ATOM 1382 C CA . VAL A 1 169 ? 9.385 5.318 -34.085 1.00 37.66 184 VAL A CA 1
ATOM 1383 C C . VAL A 1 169 ? 8.900 6.743 -33.754 1.00 40.02 184 VAL A C 1
ATOM 1384 O O . VAL A 1 169 ? 9.663 7.545 -33.291 1.00 39.20 184 VAL A O 1
ATOM 1388 N N . ASP A 1 170 ? 7.601 7.000 -33.896 1.00 41.48 185 ASP A N 1
ATOM 1389 C CA . ASP A 1 170 ? 7.076 8.318 -33.654 1.00 45.46 185 ASP A CA 1
ATOM 1390 C C . ASP A 1 170 ? 7.371 8.813 -32.250 1.00 49.32 185 ASP A C 1
ATOM 1391 O O . ASP A 1 170 ? 7.783 9.920 -32.085 1.00 49.46 185 ASP A O 1
ATOM 1396 N N A ARG A 1 171 ? 7.127 7.954 -31.270 0.50 51.25 186 ARG A N 1
ATOM 1397 N N B ARG A 1 171 ? 7.152 7.975 -31.237 0.50 50.65 186 ARG A N 1
ATOM 1398 C CA A ARG A 1 171 ? 7.415 8.221 -29.871 0.50 54.70 186 ARG A CA 1
ATOM 1399 C CA B ARG A 1 171 ? 7.477 8.336 -29.849 0.50 53.62 186 ARG A CA 1
ATOM 1400 C C A ARG A 1 171 ? 8.883 8.628 -29.607 0.50 55.72 186 ARG A C 1
ATOM 1401 C C B ARG A 1 171 ? 8.919 8.776 -29.689 0.50 55.24 186 ARG A C 1
ATOM 1402 O O A ARG A 1 171 ? 9.124 9.396 -28.691 0.50 57.35 186 ARG A O 1
ATOM 1403 O O B ARG A 1 171 ? 9.190 9.704 -28.938 0.50 56.80 186 ARG A O 1
ATOM 1418 N N . GLU A 1 172 ? 9.849 8.133 -30.396 1.00 54.73 187 GLU A N 1
ATOM 1419 C CA . GLU A 1 172 ? 11.303 8.469 -30.222 1.00 57.86 187 GLU A CA 1
ATOM 1420 C C . GLU A 1 172 ? 11.862 9.309 -31.354 1.00 58.95 187 GLU A C 1
ATOM 1421 O O . GLU A 1 172 ? 13.080 9.481 -31.464 1.00 62.76 187 GLU A O 1
ATOM 1427 N N . PHE A 1 173 ? 11.002 9.835 -32.214 1.00 56.43 188 PHE A N 1
ATOM 1428 C CA . PHE A 1 173 ? 11.493 10.373 -33.478 1.00 57.25 188 PHE A CA 1
ATOM 1429 C C . PHE A 1 173 ? 12.489 11.499 -33.273 1.00 61.56 188 PHE A C 1
ATOM 1430 O O . PHE A 1 173 ? 13.427 11.656 -34.075 1.00 58.85 188 PHE A O 1
ATOM 1438 N N . GLY A 1 174 ? 12.263 12.281 -32.216 1.00 66.11 189 GLY A N 1
ATOM 1439 C CA . GLY A 1 174 ? 13.098 13.451 -31.908 1.00 74.15 189 GLY A CA 1
ATOM 1440 C C . GLY A 1 174 ? 14.566 13.127 -31.661 1.00 77.18 189 GLY A C 1
ATOM 1441 O O . GLY A 1 174 ? 15.449 13.913 -32.008 1.00 79.81 189 GLY A O 1
ATOM 1442 N N . ARG A 1 175 ? 14.818 11.961 -31.077 1.00 78.74 190 ARG A N 1
ATOM 1443 C CA . ARG A 1 175 ? 16.176 11.486 -30.831 1.00 83.67 190 ARG A CA 1
ATOM 1444 C C . ARG A 1 175 ? 16.667 10.620 -31.972 1.00 76.47 190 ARG A C 1
ATOM 1445 O O . ARG A 1 175 ? 17.805 10.731 -32.399 1.00 80.19 190 ARG A O 1
ATOM 1453 N N . LEU A 1 176 ? 15.788 9.764 -32.469 1.00 67.31 191 LEU A N 1
ATOM 1454 C CA . LEU A 1 176 ? 16.143 8.771 -33.472 1.00 62.53 191 LEU A CA 1
ATOM 1455 C C . LEU A 1 176 ? 16.516 9.347 -34.849 1.00 61.25 191 LEU A C 1
ATOM 1456 O O . LEU A 1 176 ? 17.466 8.880 -35.504 1.00 58.65 191 LEU A O 1
ATOM 1461 N N . ASP A 1 177 ? 15.755 10.338 -35.308 1.00 59.29 192 ASP A N 1
ATOM 1462 C CA . ASP A 1 177 ? 15.897 10.784 -36.689 1.00 56.32 192 ASP A CA 1
ATOM 1463 C C . ASP A 1 177 ? 17.242 11.460 -36.924 1.00 59.04 192 ASP A C 1
ATOM 1464 O O . ASP A 1 177 ? 17.950 11.115 -37.875 1.00 59.41 192 ASP A O 1
ATOM 1469 N N . PRO A 1 178 ? 17.615 12.422 -36.057 1.00 62.63 193 PRO A N 1
ATOM 1470 C CA . PRO A 1 178 ? 18.948 13.042 -36.171 1.00 64.51 193 PRO A CA 1
ATOM 1471 C C . PRO A 1 178 ? 20.077 12.026 -36.178 1.00 66.31 193 PRO A C 1
ATOM 1472 O O . PRO A 1 178 ? 20.968 12.117 -37.021 1.00 69.75 193 PRO A O 1
ATOM 1476 N N . ARG A 1 179 ? 20.008 11.046 -35.280 1.00 66.92 194 ARG A N 1
ATOM 1477 C CA . ARG A 1 179 ? 20.954 9.955 -35.273 1.00 67.79 194 ARG A CA 1
ATOM 1478 C C . ARG A 1 179 ? 20.927 9.236 -36.621 1.00 63.39 194 ARG A C 1
ATOM 1479 O O . ARG A 1 179 ? 21.971 8.996 -37.198 1.00 64.28 194 ARG A O 1
ATOM 1487 N N . VAL A 1 180 ? 19.753 8.902 -37.133 1.00 58.30 195 VAL A N 1
ATOM 1488 C CA . VAL A 1 180 ? 19.714 8.205 -38.413 1.00 58.54 195 VAL A CA 1
ATOM 1489 C C . VAL A 1 180 ? 20.347 9.081 -39.481 1.00 60.38 195 VAL A C 1
ATOM 1490 O O . VAL A 1 180 ? 21.217 8.633 -40.222 1.00 62.23 195 VAL A O 1
ATOM 1494 N N . GLN A 1 181 ? 19.928 10.332 -39.545 1.00 61.20 196 GLN A N 1
ATOM 1495 C CA . GLN A 1 181 ? 20.431 11.231 -40.589 1.00 63.86 196 GLN A CA 1
ATOM 1496 C C . GLN A 1 181 ? 21.924 11.367 -40.514 1.00 64.55 196 GLN A C 1
ATOM 1497 O O . GLN A 1 181 ? 22.602 11.296 -41.520 1.00 64.74 196 GLN A O 1
ATOM 1503 N N . THR A 1 182 ? 22.434 11.526 -39.304 1.00 67.80 197 THR A N 1
ATOM 1504 C CA . THR A 1 182 ? 23.872 11.707 -39.100 1.00 71.94 197 THR A CA 1
ATOM 1505 C C . THR A 1 182 ? 24.638 10.430 -39.421 1.00 69.56 197 THR A C 1
ATOM 1506 O O . THR A 1 182 ? 25.610 10.481 -40.177 1.00 72.73 197 THR A O 1
ATOM 1510 N N A GLU A 1 183 ? 24.196 9.305 -38.826 0.50 67.26 198 GLU A N 1
ATOM 1511 N N B GLU A 1 183 ? 24.211 9.305 -38.847 0.50 66.08 198 GLU A N 1
ATOM 1512 C CA A GLU A 1 183 ? 24.788 7.963 -39.044 0.50 65.36 198 GLU A CA 1
ATOM 1513 C CA B GLU A 1 183 ? 24.880 8.024 -39.070 0.50 63.84 198 GLU A CA 1
ATOM 1514 C C A GLU A 1 183 ? 24.762 7.593 -40.528 0.50 63.80 198 GLU A C 1
ATOM 1515 C C B GLU A 1 183 ? 24.763 7.562 -40.533 0.50 62.80 198 GLU A C 1
ATOM 1516 O O A GLU A 1 183 ? 25.781 7.186 -41.075 0.50 66.48 198 GLU A O 1
ATOM 1517 O O B GLU A 1 183 ? 25.739 7.061 -41.079 0.50 65.81 198 GLU A O 1
ATOM 1528 N N . ALA A 1 184 ? 23.620 7.799 -41.188 1.00 61.34 199 ALA A N 1
ATOM 1529 C CA . ALA A 1 184 ? 23.450 7.484 -42.636 1.00 60.44 199 ALA A CA 1
ATOM 1530 C C . ALA A 1 184 ? 24.454 8.235 -43.503 1.00 64.96 199 ALA A C 1
ATOM 1531 O O . ALA A 1 184 ? 25.112 7.621 -44.335 1.00 67.74 199 ALA A O 1
ATOM 1533 N N . GLU A 1 185 ? 24.557 9.552 -43.323 1.00 69.33 200 GLU A N 1
ATOM 1534 C CA . GLU A 1 185 ? 25.505 10.360 -44.109 1.00 75.80 200 GLU A CA 1
ATOM 1535 C C . GLU A 1 185 ? 26.943 9.951 -43.845 1.00 76.89 200 GLU A C 1
ATOM 1536 O O . GLU A 1 185 ? 27.715 9.836 -44.779 1.00 75.73 200 GLU A O 1
ATOM 1542 N N . GLU A 1 186 ? 27.286 9.695 -42.585 1.00 78.32 201 GLU A N 1
ATOM 1543 C CA . GLU A 1 186 ? 28.610 9.137 -42.237 1.00 84.00 201 GLU A CA 1
ATOM 1544 C C . GLU A 1 186 ? 28.962 7.870 -43.038 1.00 82.08 201 GLU A C 1
ATOM 1545 O O . GLU A 1 186 ? 30.069 7.714 -43.495 1.00 88.00 201 GLU A O 1
ATOM 1551 N N . VAL A 1 187 ? 28.012 6.961 -43.190 1.00 78.73 202 VAL A N 1
ATOM 1552 C CA . VAL A 1 187 ? 28.230 5.725 -43.953 1.00 77.82 202 VAL A CA 1
ATOM 1553 C C . VAL A 1 187 ? 28.255 6.012 -45.459 1.00 79.56 202 VAL A C 1
ATOM 1554 O O . VAL A 1 187 ? 29.057 5.429 -46.181 1.00 79.91 202 VAL A O 1
ATOM 1558 N N . ARG A 1 188 ? 27.379 6.913 -45.914 1.00 80.86 203 ARG A N 1
ATOM 1559 C CA . ARG A 1 188 ? 27.298 7.287 -47.331 1.00 85.20 203 ARG A CA 1
ATOM 1560 C C . ARG A 1 188 ? 28.600 7.972 -47.731 1.00 92.42 203 ARG A C 1
ATOM 1561 O O . ARG A 1 188 ? 29.078 7.780 -48.850 1.00 95.79 203 ARG A O 1
ATOM 1569 N N A GLN A 1 189 ? 29.160 8.734 -46.788 0.50 95.86 204 GLN A N 1
ATOM 1570 N N B GLN A 1 189 ? 29.164 8.765 -46.809 0.50 95.35 204 GLN A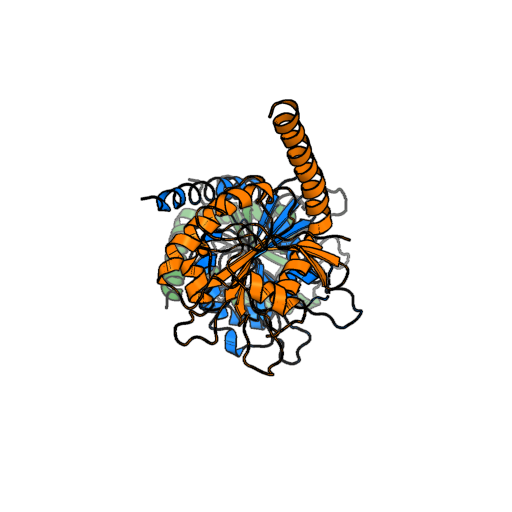 N 1
ATOM 1571 C CA A GLN A 1 189 ? 30.429 9.445 -46.941 0.50 104.27 204 GLN A CA 1
ATOM 1572 C CA B GLN A 1 189 ? 30.455 9.449 -47.002 0.50 103.38 204 GLN A CA 1
ATOM 1573 C C A GLN A 1 189 ? 31.582 8.480 -47.179 0.50 110.13 204 GLN A C 1
ATOM 1574 C C B GLN A 1 189 ? 31.586 8.456 -47.212 0.50 109.61 204 GLN A C 1
ATOM 1575 O O A GLN A 1 189 ? 32.428 8.710 -48.039 0.50 117.09 204 GLN A O 1
ATOM 1576 O O B GLN A 1 189 ? 32.424 8.643 -48.090 0.50 116.68 204 GLN A O 1
ATOM 1587 N N . GLU A 1 190 ? 31.609 7.406 -46.397 1.00 110.93 205 GLU A N 1
ATOM 1588 C CA . GLU A 1 190 ? 32.704 6.450 -46.423 1.00 116.31 205 GLU A CA 1
ATOM 1589 C C . GLU A 1 190 ? 32.671 5.492 -47.595 1.00 116.13 205 GLU A C 1
ATOM 1590 O O . GLU A 1 190 ? 33.660 4.818 -47.858 1.00 121.93 205 GLU A O 1
ATOM 1596 N N . GLU A 1 191 ? 31.556 5.432 -48.309 1.00 116.48 206 GLU A N 1
ATOM 1597 C CA . GLU A 1 191 ? 31.509 4.638 -49.535 1.00 122.85 206 GLU A CA 1
ATOM 1598 C C . GLU A 1 191 ? 31.865 5.405 -50.807 1.00 123.75 206 GLU A C 1
ATOM 1599 O O . GLU A 1 191 ? 31.941 4.810 -51.879 1.00 120.68 206 GLU A O 1
ATOM 1605 N N . ALA A 1 192 ? 32.096 6.714 -50.683 1.00 126.71 207 ALA A N 1
ATOM 1606 C CA . ALA A 1 192 ? 32.747 7.493 -51.742 1.00 133.08 207 ALA A CA 1
ATOM 1607 C C . ALA A 1 192 ? 34.153 6.935 -52.041 1.00 138.76 207 ALA A C 1
ATOM 1608 O O . ALA A 1 192 ? 34.688 7.141 -53.129 1.00 142.75 207 ALA A O 1
ATOM 1610 N N . ARG A 1 193 ? 34.710 6.188 -51.081 1.00 141.46 208 ARG A N 1
ATOM 1611 C CA . ARG A 1 193 ? 36.025 5.525 -51.197 1.00 144.49 208 ARG A CA 1
ATOM 1612 C C . ARG A 1 193 ? 36.293 4.711 -52.468 1.00 145.47 208 ARG A C 1
ATOM 1613 O O . ARG A 1 193 ? 37.434 4.693 -52.945 1.00 152.57 208 ARG A O 1
ATOM 1621 N N . LYS A 1 194 ? 35.269 4.048 -53.009 1.00 137.63 209 LYS A N 1
ATOM 1622 C CA . LYS A 1 194 ? 35.476 3.000 -54.029 1.00 140.07 209 LYS A CA 1
ATOM 1623 C C . LYS A 1 194 ? 36.218 3.398 -55.324 1.00 148.23 209 LYS A C 1
ATOM 1624 O O . LYS A 1 194 ? 36.500 2.530 -56.154 1.00 151.52 209 LYS A O 1
ATOM 1630 N N . LYS A 1 195 ? 36.541 4.683 -55.491 1.00 150.28 210 LYS A N 1
ATOM 1631 C CA . LYS A 1 195 ? 37.440 5.128 -56.563 1.00 153.68 210 LYS A CA 1
ATOM 1632 C C . LYS A 1 195 ? 38.875 4.679 -56.288 1.00 156.49 210 LYS A C 1
ATOM 1633 O O . LYS A 1 195 ? 39.545 4.131 -57.167 1.00 158.66 210 LYS A O 1
ATOM 1639 N N . LYS A 1 196 ? 39.331 4.917 -55.057 1.00 153.64 211 LYS A N 1
ATOM 1640 C CA . LYS A 1 196 ? 40.664 4.514 -54.609 1.00 154.74 211 LYS A CA 1
ATOM 1641 C C . LYS A 1 196 ? 40.755 3.002 -54.510 1.00 150.20 211 LYS A C 1
ATOM 1642 O O . LYS A 1 196 ? 39.738 2.318 -54.516 1.00 139.59 211 LYS A O 1
ATOM 1644 N N . ARG B 1 3 ? -2.270 1.261 -71.011 1.00 92.32 18 ARG B N 1
ATOM 1645 C CA . ARG B 1 3 ? -1.120 1.990 -70.395 1.00 95.84 18 ARG B CA 1
ATOM 1646 C C . ARG B 1 3 ? 0.158 1.586 -71.095 1.00 86.08 18 ARG B C 1
ATOM 1647 O O . ARG B 1 3 ? 0.335 0.419 -71.439 1.00 81.66 18 ARG B O 1
ATOM 1655 N N . LYS B 1 4 ? 1.071 2.536 -71.247 1.00 80.38 19 LYS B N 1
ATOM 1656 C CA . LYS B 1 4 ? 2.289 2.285 -71.958 1.00 77.73 19 LYS B CA 1
ATOM 1657 C C . LYS B 1 4 ? 3.482 2.449 -71.055 1.00 69.83 19 LYS B C 1
ATOM 1658 O O . LYS B 1 4 ? 3.627 3.480 -70.396 1.00 69.36 19 LYS B O 1
ATOM 1664 N N A ILE B 1 5 ? 4.305 1.400 -71.014 0.50 62.63 20 ILE B N 1
ATOM 1665 N N B ILE B 1 5 ? 4.347 1.443 -71.061 0.50 62.36 20 ILE B N 1
ATOM 1666 C CA A ILE B 1 5 ? 5.636 1.427 -70.437 0.50 58.29 20 ILE B CA 1
ATOM 1667 C CA B ILE B 1 5 ? 5.638 1.543 -70.427 0.50 57.87 20 ILE B CA 1
ATOM 1668 C C A ILE B 1 5 ? 6.633 1.577 -71.581 0.50 55.96 20 ILE B C 1
ATOM 1669 C C B ILE B 1 5 ? 6.747 1.375 -71.455 0.50 55.16 20 ILE B C 1
ATOM 1670 O O A ILE B 1 5 ? 6.361 1.139 -72.700 0.50 56.20 20 ILE B O 1
ATOM 1671 O O B ILE B 1 5 ? 6.692 0.510 -72.334 0.50 52.44 20 ILE B O 1
ATOM 1680 N N . THR B 1 6 ? 7.782 2.184 -71.299 1.00 52.87 21 THR B N 1
ATOM 1681 C CA . THR B 1 6 ? 8.888 2.164 -72.206 1.00 48.12 21 THR B CA 1
ATOM 1682 C C . THR B 1 6 ? 10.081 1.681 -71.439 1.00 44.07 21 THR B C 1
ATOM 1683 O O . THR B 1 6 ? 10.307 2.124 -70.307 1.00 44.36 21 THR B O 1
ATOM 1687 N N A ILE B 1 7 ? 10.839 0.771 -72.059 0.50 41.52 22 ILE B N 1
ATOM 1688 N N B ILE B 1 7 ? 10.843 0.776 -72.040 0.50 41.56 22 ILE B N 1
ATOM 1689 C CA A ILE B 1 7 ? 11.987 0.112 -71.446 0.50 39.17 22 ILE B CA 1
ATOM 1690 C CA B ILE B 1 7 ? 12.032 0.277 -71.398 0.50 39.32 22 ILE B CA 1
ATOM 1691 C C A ILE B 1 7 ? 13.180 0.220 -72.393 0.50 39.21 22 ILE B C 1
ATOM 1692 C C B ILE B 1 7 ? 13.178 0.264 -72.383 0.50 39.26 22 ILE B C 1
ATOM 1693 O O A ILE B 1 7 ? 13.003 0.104 -73.595 0.50 41.95 22 ILE B O 1
ATOM 1694 O O B ILE B 1 7 ? 12.971 0.111 -73.576 0.50 42.06 22 ILE B O 1
ATOM 1703 N N . ALA B 1 8 ? 14.386 0.450 -71.878 1.00 38.01 23 ALA B N 1
ATOM 1704 C CA . ALA B 1 8 ? 15.580 0.392 -72.710 1.00 37.88 23 ALA B CA 1
ATOM 1705 C C . ALA B 1 8 ? 16.310 -0.936 -72.407 1.00 35.79 23 ALA B C 1
ATOM 1706 O O . ALA B 1 8 ? 16.463 -1.303 -71.257 1.00 33.92 23 ALA B O 1
ATOM 1708 N N A LEU B 1 9 ? 16.793 -1.605 -73.448 0.50 34.11 24 LEU B N 1
ATOM 1709 N N B LEU B 1 9 ? 16.676 -1.685 -73.448 0.50 34.19 24 LEU B N 1
ATOM 1710 C CA A LEU B 1 9 ? 17.567 -2.829 -73.292 0.50 32.96 24 LEU B CA 1
ATOM 1711 C CA B LEU B 1 9 ? 17.580 -2.820 -73.271 0.50 33.14 24 LEU B CA 1
ATOM 1712 C C A LEU B 1 9 ? 19.063 -2.498 -73.467 0.50 32.47 24 LEU B C 1
ATOM 1713 C C B LEU B 1 9 ? 18.989 -2.237 -73.357 0.50 32.47 24 LEU B C 1
ATOM 1714 O O A LEU B 1 9 ? 19.546 -2.242 -74.567 0.50 31.69 24 LEU B O 1
ATOM 1715 O O B LEU B 1 9 ? 19.326 -1.483 -74.251 0.50 31.77 24 LEU B O 1
ATOM 1724 N N . LEU B 1 10 ? 19.787 -2.530 -72.363 1.00 31.39 25 LEU B N 1
ATOM 1725 C CA . LEU B 1 10 ? 21.126 -2.012 -72.311 1.00 30.50 25 LEU B CA 1
ATOM 1726 C C . LEU B 1 10 ? 22.042 -3.112 -71.828 1.00 29.86 25 LEU B C 1
ATOM 1727 O O . LEU B 1 10 ? 21.593 -4.139 -71.362 1.00 29.64 25 LEU B O 1
ATOM 1732 N N . GLY B 1 11 ? 23.336 -2.886 -71.986 1.00 30.96 26 GLY B N 1
ATOM 1733 C CA . GLY B 1 11 ? 24.360 -3.889 -71.728 1.00 31.39 26 GLY B CA 1
ATOM 1734 C C . GLY B 1 11 ? 25.471 -3.762 -72.723 1.00 32.57 26 GLY B C 1
ATOM 1735 O O . GLY B 1 11 ? 25.308 -3.103 -73.738 1.00 36.23 26 GLY B O 1
ATOM 1736 N N . LEU B 1 12 ? 26.601 -4.399 -72.451 1.00 33.30 27 LEU B N 1
ATOM 1737 C CA . LEU B 1 12 ? 27.748 -4.309 -73.355 1.00 35.07 27 LEU B CA 1
ATOM 1738 C C . LEU B 1 12 ? 27.448 -5.019 -74.683 1.00 35.02 27 LEU B C 1
ATOM 1739 O O . LEU B 1 12 ? 26.580 -5.862 -74.778 1.00 31.40 27 LEU B O 1
ATOM 1744 N N . ASP B 1 13 ? 28.217 -4.683 -75.693 1.00 38.23 28 ASP B N 1
ATOM 1745 C CA . ASP B 1 13 ? 28.208 -5.443 -76.920 1.00 40.28 28 ASP B CA 1
ATOM 1746 C C . ASP B 1 13 ? 28.479 -6.920 -76.619 1.00 37.38 28 ASP B C 1
ATOM 1747 O O . ASP B 1 13 ? 29.219 -7.242 -75.726 1.00 35.79 28 ASP B O 1
ATOM 1752 N N . ASN B 1 14 ? 27.756 -7.779 -77.340 1.00 36.16 29 ASN B N 1
ATOM 1753 C CA . ASN B 1 14 ? 27.859 -9.196 -77.235 1.00 36.67 29 ASN B CA 1
ATOM 1754 C C . ASN B 1 14 ? 27.118 -9.845 -76.048 1.00 34.40 29 ASN B C 1
ATOM 1755 O O . ASN B 1 14 ? 27.162 -11.061 -75.897 1.00 33.83 29 ASN B O 1
ATOM 1760 N N . ALA B 1 15 ? 26.424 -9.050 -75.236 1.00 30.61 30 ALA B N 1
ATOM 1761 C CA . ALA B 1 15 ? 25.805 -9.569 -74.037 1.00 29.12 30 ALA B CA 1
ATOM 1762 C C . ALA B 1 15 ? 24.595 -10.421 -74.416 1.00 29.20 30 ALA B C 1
ATOM 1763 O O . ALA B 1 15 ? 24.221 -11.375 -73.685 1.00 28.40 30 ALA B O 1
ATOM 1765 N N . GLY B 1 16 ? 23.972 -10.098 -75.541 1.00 29.19 31 GLY B N 1
ATOM 1766 C CA . GLY B 1 16 ? 22.792 -10.871 -75.984 1.00 30.47 31 GLY B CA 1
ATOM 1767 C C . GLY B 1 16 ? 21.443 -10.140 -75.994 1.00 29.55 31 GLY B C 1
ATOM 1768 O O . GLY B 1 16 ? 20.384 -10.781 -76.119 1.00 32.87 31 GLY B O 1
ATOM 1769 N N . LYS B 1 17 ? 21.478 -8.814 -76.018 1.00 28.19 32 LYS B N 1
ATOM 1770 C CA . LYS B 1 17 ? 20.264 -7.980 -75.963 1.00 26.51 32 LYS B CA 1
ATOM 1771 C C . LYS B 1 17 ? 19.368 -8.268 -77.122 1.00 27.65 32 LYS B C 1
ATOM 1772 O O . LYS B 1 17 ? 18.256 -8.608 -76.907 1.00 28.52 32 LYS B O 1
ATOM 1778 N N . THR B 1 18 ? 19.861 -8.148 -78.364 1.00 29.68 33 THR B N 1
ATOM 1779 C CA . THR B 1 18 ? 19.019 -8.356 -79.504 1.00 29.41 33 THR B CA 1
ATOM 1780 C C . THR B 1 18 ? 18.418 -9.798 -79.477 1.00 31.09 33 THR B C 1
ATOM 1781 O O . THR B 1 18 ? 17.216 -10.001 -79.648 1.00 31.25 33 THR B O 1
ATOM 1785 N N . THR B 1 19 ? 19.225 -10.793 -79.201 1.00 30.56 34 THR B N 1
ATOM 1786 C CA . THR B 1 19 ? 18.737 -12.164 -79.188 1.00 32.43 34 THR B CA 1
ATOM 1787 C C . THR B 1 19 ? 17.663 -12.312 -78.138 1.00 35.07 34 THR B C 1
ATOM 1788 O O . THR B 1 19 ? 16.631 -12.964 -78.316 1.00 33.95 34 THR B O 1
ATOM 1792 N N . LEU B 1 20 ? 17.885 -11.639 -77.016 1.00 37.25 35 LEU B N 1
ATOM 1793 C CA . LEU B 1 20 ? 16.952 -11.720 -75.905 1.00 33.61 35 LEU B CA 1
ATOM 1794 C C . LEU B 1 20 ? 15.637 -11.044 -76.294 1.00 35.65 35 LEU B C 1
ATOM 1795 O O . LEU B 1 20 ? 14.543 -11.571 -76.056 1.00 37.49 35 LEU B O 1
ATOM 1800 N N . LEU B 1 21 ? 15.724 -9.902 -76.951 1.00 35.47 36 LEU B N 1
ATOM 1801 C CA . LEU B 1 21 ? 14.522 -9.256 -77.441 1.00 37.37 36 LEU B CA 1
ATOM 1802 C C . LEU B 1 21 ? 13.816 -10.184 -78.448 1.00 40.56 36 LEU B C 1
ATOM 1803 O O . LEU B 1 21 ? 12.606 -10.357 -78.366 1.00 41.95 36 LEU B O 1
ATOM 1808 N N . ASN B 1 22 ? 14.544 -10.750 -79.411 1.00 41.03 37 ASN B N 1
ATOM 1809 C CA . ASN B 1 22 ? 13.896 -11.711 -80.366 1.00 46.25 37 ASN B CA 1
ATOM 1810 C C . ASN B 1 22 ? 13.201 -12.824 -79.582 1.00 45.68 37 ASN B C 1
ATOM 1811 O O . ASN B 1 22 ? 12.007 -13.052 -79.718 1.00 47.48 37 ASN B O 1
ATOM 1816 N N . SER B 1 23 ? 13.925 -13.442 -78.667 1.00 44.86 38 SER B N 1
ATOM 1817 C CA . SER B 1 23 ? 13.359 -14.581 -77.933 1.00 46.94 38 SER B CA 1
ATOM 1818 C C . SER B 1 23 ? 12.132 -14.191 -77.120 1.00 49.28 38 SER B C 1
ATOM 1819 O O . SER B 1 23 ? 11.213 -14.960 -76.986 1.00 57.26 38 SER B O 1
ATOM 1822 N N . ILE B 1 24 ? 12.112 -12.988 -76.593 1.00 48.19 39 ILE B N 1
ATOM 1823 C CA . ILE B 1 24 ? 11.010 -12.571 -75.742 1.00 52.51 39 ILE B CA 1
ATOM 1824 C C . ILE B 1 24 ? 9.755 -12.336 -76.590 1.00 56.67 39 ILE B C 1
ATOM 1825 O O . ILE B 1 24 ? 8.646 -12.465 -76.099 1.00 59.08 39 ILE B O 1
ATOM 1830 N N . GLN B 1 25 ? 9.935 -12.008 -77.867 1.00 60.53 40 GLN B N 1
ATOM 1831 C CA . GLN B 1 25 ? 8.803 -11.875 -78.811 1.00 65.16 40 GLN B CA 1
ATOM 1832 C C . GLN B 1 25 ? 8.446 -13.186 -79.473 1.00 70.39 40 GLN B C 1
ATOM 1833 O O . GLN B 1 25 ? 7.787 -13.179 -80.498 1.00 66.37 40 GLN B O 1
ATOM 1839 N N . GLY B 1 26 ? 8.946 -14.298 -78.948 1.00 80.17 41 GLY B N 1
ATOM 1840 C CA . GLY B 1 26 ? 8.592 -15.603 -79.479 1.00 87.12 41 GLY B CA 1
ATOM 1841 C C . GLY B 1 26 ? 9.439 -16.089 -80.635 1.00 90.00 41 GLY B C 1
ATOM 1842 O O . GLY B 1 26 ? 9.620 -17.293 -80.773 1.00 99.44 41 GLY B O 1
ATOM 1843 N N . GLU B 1 27 ? 9.951 -15.199 -81.479 1.00 90.10 42 GLU B N 1
ATOM 1844 C CA . GLU B 1 27 ? 10.757 -15.661 -82.610 1.00 100.52 42 GLU B CA 1
ATOM 1845 C C . GLU B 1 27 ? 12.110 -16.252 -82.196 1.00 104.52 42 GLU B C 1
ATOM 1846 O O . GLU B 1 27 ? 13.167 -15.681 -82.463 1.00 93.99 42 GLU B O 1
ATOM 1852 N N . VAL B 1 28 ? 12.032 -17.459 -81.627 1.00 117.62 43 VAL B N 1
ATOM 1853 C CA . VAL B 1 28 ? 13.164 -18.154 -80.997 1.00 122.81 43 VAL B CA 1
ATOM 1854 C C . VAL B 1 28 ? 14.387 -18.126 -81.908 1.00 124.33 43 VAL B C 1
ATOM 1855 O O . VAL B 1 28 ? 15.447 -17.657 -81.493 1.00 140.63 43 VAL B O 1
ATOM 1859 N N . ASP B 1 29 ? 14.241 -18.610 -83.142 1.00 118.64 44 ASP B N 1
ATOM 1860 C CA . ASP B 1 29 ? 15.384 -18.739 -84.047 1.00 114.48 44 ASP B CA 1
ATOM 1861 C C . ASP B 1 29 ? 15.477 -17.553 -84.999 1.00 106.69 44 ASP B C 1
ATOM 1862 O O . ASP B 1 29 ? 14.690 -17.445 -85.931 1.00 109.68 44 ASP B O 1
ATOM 1867 N N . ARG B 1 30 ? 16.416 -16.646 -84.750 1.00 98.66 45 ARG B N 1
ATOM 1868 C CA . ARG B 1 30 ? 16.750 -15.643 -85.744 1.00 96.01 45 ARG B CA 1
ATOM 1869 C C . ARG B 1 30 ? 18.232 -15.359 -85.711 1.00 89.41 45 ARG B C 1
ATOM 1870 O O . ARG B 1 30 ? 18.908 -15.630 -84.732 1.00 82.39 45 ARG B O 1
ATOM 1878 N N . ASP B 1 31 ? 18.739 -14.820 -86.801 1.00 92.69 46 ASP B N 1
ATOM 1879 C CA . ASP B 1 31 ? 20.121 -14.413 -86.851 1.00 93.07 46 ASP B CA 1
ATOM 1880 C C . ASP B 1 31 ? 20.194 -12.948 -86.465 1.00 87.14 46 ASP B C 1
ATOM 1881 O O . ASP B 1 31 ? 19.244 -12.190 -86.685 1.00 87.97 46 ASP B O 1
ATOM 1886 N N . THR B 1 32 ? 21.322 -12.578 -85.862 1.00 73.23 47 THR B N 1
ATOM 1887 C CA . THR B 1 32 ? 21.563 -11.234 -85.401 1.00 64.26 47 THR B CA 1
ATOM 1888 C C . THR B 1 32 ? 22.961 -10.797 -85.815 1.00 59.15 47 THR B C 1
ATOM 1889 O O . THR B 1 32 ? 23.887 -11.596 -85.947 1.00 56.38 47 THR B O 1
ATOM 1893 N N . THR B 1 33 ? 23.099 -9.502 -86.019 1.00 54.62 48 THR B N 1
ATOM 1894 C CA . THR B 1 33 ? 24.407 -8.889 -86.190 1.00 54.07 48 THR B CA 1
ATOM 1895 C C . THR B 1 33 ? 24.501 -7.802 -85.134 1.00 49.37 48 THR B C 1
ATOM 1896 O O . THR B 1 33 ? 23.477 -7.367 -84.574 1.00 44.83 48 THR B O 1
ATOM 1900 N N . PRO B 1 34 ? 25.722 -7.388 -84.827 1.00 48.12 49 PRO B N 1
ATOM 1901 C CA . PRO B 1 34 ? 25.884 -6.260 -83.954 1.00 47.97 49 PRO B CA 1
ATOM 1902 C C . PRO B 1 34 ? 24.950 -5.092 -84.313 1.00 49.62 49 PRO B C 1
ATOM 1903 O O . PRO B 1 34 ? 24.786 -4.744 -85.468 1.00 53.74 49 PRO B O 1
ATOM 1907 N N . THR B 1 35 ? 24.322 -4.519 -83.300 1.00 49.07 50 THR B N 1
ATOM 1908 C CA . THR B 1 35 ? 23.389 -3.439 -83.480 1.00 47.56 50 THR B CA 1
ATOM 1909 C C . THR B 1 35 ? 24.136 -2.128 -83.451 1.00 49.09 50 THR B C 1
ATOM 1910 O O . THR B 1 35 ? 24.713 -1.785 -82.449 1.00 44.44 50 THR B O 1
ATOM 1914 N N . PHE B 1 36 ? 24.095 -1.369 -84.546 1.00 55.95 51 PHE B N 1
ATOM 1915 C CA . PHE B 1 36 ? 24.810 -0.106 -84.599 1.00 55.75 51 PHE B CA 1
ATOM 1916 C C . PHE B 1 36 ? 23.918 1.107 -84.560 1.00 55.43 51 PHE B C 1
ATOM 1917 O O . PHE B 1 36 ? 24.384 2.226 -84.661 1.00 63.69 51 PHE B O 1
ATOM 1925 N N . GLY B 1 37 ? 22.691 0.888 -84.160 1.00 50.62 52 GLY B N 1
ATOM 1926 C CA . GLY B 1 37 ? 21.637 1.848 -84.223 1.00 50.74 52 GLY B CA 1
ATOM 1927 C C . GLY B 1 37 ? 20.760 1.327 -83.134 1.00 51.04 52 GLY B C 1
ATOM 1928 O O . GLY B 1 37 ? 21.230 1.128 -81.982 1.00 50.61 52 GLY B O 1
ATOM 1929 N N . PHE B 1 38 ? 19.517 1.034 -83.489 1.00 53.17 53 PHE B N 1
ATOM 1930 C CA . PHE B 1 38 ? 18.637 0.293 -82.596 1.00 53.41 53 PHE B CA 1
ATOM 1931 C C . PHE B 1 38 ? 17.430 -0.377 -83.234 1.00 52.62 53 PHE B C 1
ATOM 1932 O O . PHE B 1 38 ? 16.999 -0.027 -84.337 1.00 56.12 53 PHE B O 1
ATOM 1940 N N A ASN B 1 39 ? 16.882 -1.323 -82.479 0.50 47.95 54 ASN B N 1
ATOM 1941 N N B ASN B 1 39 ? 16.853 -1.347 -82.551 0.50 50.15 54 ASN B N 1
ATOM 1942 C CA A ASN B 1 39 ? 15.656 -2.025 -82.826 0.50 47.11 54 ASN B CA 1
ATOM 1943 C CA B ASN B 1 39 ? 15.544 -1.791 -82.987 0.50 50.67 54 ASN B CA 1
ATOM 1944 C C A ASN B 1 39 ? 14.587 -1.505 -81.888 0.50 49.26 54 ASN B C 1
ATOM 1945 C C B ASN B 1 39 ? 14.570 -1.820 -81.841 0.50 51.01 54 ASN B C 1
ATOM 1946 O O A ASN B 1 39 ? 14.900 -0.905 -80.866 0.50 51.45 54 ASN B O 1
ATOM 1947 O O B ASN B 1 39 ? 14.912 -2.023 -80.667 0.50 51.15 54 ASN B O 1
ATOM 1956 N N . SER B 1 40 ? 13.329 -1.674 -82.241 1.00 53.39 55 SER B N 1
ATOM 1957 C CA . SER B 1 40 ? 12.260 -1.162 -81.405 1.00 55.83 55 SER B CA 1
ATOM 1958 C C . SER B 1 40 ? 11.042 -2.016 -81.616 1.00 56.82 55 SER B C 1
ATOM 1959 O O . SER B 1 40 ? 10.629 -2.227 -82.739 1.00 58.77 55 SER B O 1
ATOM 1962 N N . THR B 1 41 ? 10.482 -2.544 -80.554 1.00 57.10 56 THR B N 1
ATOM 1963 C CA . THR B 1 41 ? 9.301 -3.329 -80.735 1.00 62.23 56 THR B CA 1
ATOM 1964 C C . THR B 1 41 ? 8.383 -3.073 -79.563 1.00 59.06 56 THR B C 1
ATOM 1965 O O . THR B 1 41 ? 8.741 -2.359 -78.625 1.00 56.33 56 THR B O 1
ATOM 1969 N N . THR B 1 42 ? 7.214 -3.675 -79.643 1.00 57.84 57 THR B N 1
ATOM 1970 C CA . THR B 1 42 ? 6.194 -3.551 -78.645 1.00 60.66 57 THR B CA 1
ATOM 1971 C C . THR B 1 42 ? 5.790 -4.921 -78.103 1.00 62.11 57 THR B C 1
ATOM 1972 O O . THR B 1 42 ? 5.561 -5.842 -78.887 1.00 65.61 57 THR B O 1
ATOM 1976 N N . LEU B 1 43 ? 5.700 -5.032 -76.768 1.00 60.79 58 LEU B N 1
ATOM 1977 C CA . LEU B 1 43 ? 5.287 -6.261 -76.097 1.00 62.40 58 LEU B CA 1
ATOM 1978 C C . LEU B 1 43 ? 3.996 -6.028 -75.374 1.00 65.75 58 LEU B C 1
ATOM 1979 O O . LEU B 1 43 ? 3.678 -4.887 -75.056 1.00 61.19 58 LEU B O 1
ATOM 1984 N N . ASN B 1 44 ? 3.290 -7.124 -75.082 1.00 73.16 59 ASN B N 1
ATOM 1985 C CA . ASN B 1 44 ? 2.201 -7.129 -74.090 1.00 78.59 59 ASN B CA 1
ATOM 1986 C C . ASN B 1 44 ? 2.623 -7.903 -72.831 1.00 79.05 59 ASN B C 1
ATOM 1987 O O . ASN B 1 44 ? 3.264 -8.955 -72.906 1.00 76.55 59 ASN B O 1
ATOM 1992 N N . GLU B 1 45 ? 2.326 -7.328 -71.676 1.00 81.03 60 GLU B N 1
ATOM 1993 C CA . GLU B 1 45 ? 2.561 -7.997 -70.415 1.00 81.54 60 GLU B CA 1
ATOM 1994 C C . GLU B 1 45 ? 1.540 -7.463 -69.458 1.00 84.30 60 GLU B C 1
ATOM 1995 O O . GLU B 1 45 ? 1.546 -6.261 -69.145 1.00 81.96 60 GLU B O 1
ATOM 2001 N N . GLY B 1 46 ? 0.669 -8.364 -69.007 1.00 86.48 61 GLY B N 1
ATOM 2002 C CA . GLY B 1 46 ? -0.511 -8.000 -68.253 1.00 89.61 61 GLY B CA 1
ATOM 2003 C C . GLY B 1 46 ? -1.273 -6.872 -68.932 1.00 90.07 61 GLY B C 1
ATOM 2004 O O . GLY B 1 46 ? -1.633 -6.923 -70.110 1.00 87.00 61 GLY B O 1
ATOM 2005 N N . LYS B 1 47 ? -1.400 -5.806 -68.165 1.00 90.83 62 LYS B N 1
ATOM 2006 C CA . LYS B 1 47 ? -2.250 -4.665 -68.430 1.00 90.42 62 LYS B CA 1
ATOM 2007 C C . LYS B 1 47 ? -1.533 -3.618 -69.316 1.00 81.67 62 LYS B C 1
ATOM 2008 O O . LYS B 1 47 ? -2.121 -2.591 -69.681 1.00 76.99 62 LYS B O 1
ATOM 2014 N N . TYR B 1 48 ? -0.264 -3.889 -69.658 1.00 72.74 63 TYR B N 1
ATOM 2015 C CA . TYR B 1 48 ? 0.620 -2.891 -70.226 1.00 66.68 63 TYR B CA 1
ATOM 2016 C C . TYR B 1 48 ? 1.035 -3.204 -71.655 1.00 66.85 63 TYR B C 1
ATOM 2017 O O . TYR B 1 48 ? 1.216 -4.367 -72.024 1.00 66.73 63 TYR B O 1
ATOM 2026 N N . LYS B 1 49 ? 1.208 -2.137 -72.439 1.00 67.86 64 LYS B N 1
ATOM 2027 C CA . LYS B 1 49 ? 1.840 -2.179 -73.766 1.00 67.21 64 LYS B CA 1
ATOM 2028 C C . LYS B 1 49 ? 3.261 -1.677 -73.513 1.00 62.17 64 LYS B C 1
ATOM 2029 O O . LYS B 1 49 ? 3.449 -0.557 -73.047 1.00 62.14 64 LYS B O 1
ATOM 2035 N N . ILE B 1 50 ? 4.263 -2.515 -73.777 1.00 58.83 65 ILE B N 1
ATOM 2036 C CA . ILE B 1 50 ? 5.638 -2.199 -73.438 1.00 53.54 65 ILE B CA 1
ATOM 2037 C C . ILE B 1 50 ? 6.422 -1.945 -74.716 1.00 55.15 65 ILE B C 1
ATOM 2038 O O . ILE B 1 50 ? 6.501 -2.816 -75.578 1.00 58.60 65 ILE B O 1
ATOM 2043 N N . GLU B 1 51 ? 6.964 -0.737 -74.830 1.00 53.08 66 GLU B N 1
ATOM 2044 C CA . GLU B 1 51 ? 7.859 -0.354 -75.888 1.00 51.37 66 GLU B CA 1
ATOM 2045 C C . GLU B 1 51 ? 9.284 -0.630 -75.456 1.00 48.01 66 GLU B C 1
ATOM 2046 O O . GLU B 1 51 ? 9.756 -0.093 -74.465 1.00 43.76 66 GLU B O 1
ATOM 2052 N N . VAL B 1 52 ? 9.976 -1.482 -76.206 1.00 49.62 67 VAL B N 1
ATOM 2053 C CA . VAL B 1 52 ? 11.361 -1.818 -75.910 1.00 45.15 67 VAL B CA 1
ATOM 2054 C C . VAL B 1 52 ? 12.308 -1.237 -76.937 1.00 44.92 67 VAL B C 1
ATOM 2055 O O . VAL B 1 52 ? 12.179 -1.488 -78.111 1.00 53.90 67 VAL B O 1
ATOM 2059 N N . PHE B 1 53 ? 13.271 -0.470 -76.484 1.00 43.74 68 PHE B N 1
ATOM 2060 C CA . PHE B 1 53 ? 14.364 -0.018 -77.305 1.00 42.60 68 PHE B CA 1
ATOM 2061 C C . PHE B 1 53 ? 15.624 -0.849 -77.059 1.00 42.60 68 PHE B C 1
ATOM 2062 O O . PHE B 1 53 ? 16.173 -0.848 -75.959 1.00 45.70 68 PHE B O 1
ATOM 2070 N N . ASP B 1 54 ? 16.036 -1.601 -78.078 1.00 42.34 69 ASP B N 1
ATOM 2071 C CA . ASP B 1 54 ? 17.256 -2.418 -78.060 1.00 40.59 69 ASP B CA 1
ATOM 2072 C C . ASP B 1 54 ? 18.385 -1.566 -78.641 1.00 40.45 69 ASP B C 1
ATOM 2073 O O . ASP B 1 54 ? 18.392 -1.267 -79.842 1.00 46.97 69 ASP B O 1
ATOM 2078 N N . LEU B 1 55 ? 19.285 -1.101 -77.792 1.00 37.93 70 LEU B N 1
ATOM 2079 C CA . LEU B 1 55 ? 20.346 -0.170 -78.228 1.00 40.30 70 LEU B CA 1
ATOM 2080 C C . LEU B 1 55 ? 21.631 -0.964 -78.422 1.00 40.08 70 LEU B C 1
ATOM 2081 O O . LEU B 1 55 ? 21.874 -1.931 -77.707 1.00 44.27 70 LEU B O 1
ATOM 2086 N N . GLY B 1 56 ? 22.453 -0.576 -79.376 1.00 39.63 71 GLY B N 1
ATOM 2087 C CA . GLY B 1 56 ? 23.757 -1.175 -79.546 1.00 38.74 71 GLY B CA 1
ATOM 2088 C C . GLY B 1 56 ? 24.611 -0.913 -78.334 1.00 41.56 71 GLY B C 1
ATOM 2089 O O . GLY B 1 56 ? 24.484 0.149 -77.708 1.00 48.05 71 GLY B O 1
ATOM 2090 N N . GLY B 1 57 ? 25.472 -1.873 -77.985 1.00 38.22 72 GLY B N 1
ATOM 2091 C CA . GLY B 1 57 ? 26.321 -1.758 -76.842 1.00 37.60 72 GLY B CA 1
ATOM 2092 C C . GLY B 1 57 ? 27.807 -1.540 -77.117 1.00 39.57 72 GLY B C 1
ATOM 2093 O O . GLY B 1 57 ? 28.583 -1.405 -76.178 1.00 38.59 72 GLY B O 1
ATOM 2094 N N . GLY B 1 58 ? 28.214 -1.533 -78.371 1.00 41.99 73 GLY B N 1
ATOM 2095 C CA . GLY B 1 58 ? 29.611 -1.224 -78.739 1.00 47.83 73 GLY B CA 1
ATOM 2096 C C . GLY B 1 58 ? 30.113 0.055 -78.091 1.00 51.34 73 GLY B C 1
ATOM 2097 O O . GLY B 1 58 ? 29.344 0.963 -77.830 1.00 51.59 73 GLY B O 1
ATOM 2098 N N . LYS B 1 59 ? 31.411 0.133 -77.835 1.00 59.64 74 LYS B N 1
ATOM 2099 C CA . LYS B 1 59 ? 31.991 1.329 -77.222 1.00 67.23 74 LYS B CA 1
ATOM 2100 C C . LYS B 1 59 ? 31.681 2.620 -77.898 1.00 68.47 74 LYS B C 1
ATOM 2101 O O . LYS B 1 59 ? 31.494 3.637 -77.228 1.00 70.04 74 LYS B O 1
ATOM 2107 N N . ASN B 1 60 ? 31.608 2.618 -79.211 1.00 69.14 75 ASN B N 1
ATOM 2108 C CA . ASN B 1 60 ? 31.316 3.887 -79.839 1.00 77.04 75 ASN B CA 1
ATOM 2109 C C . ASN B 1 60 ? 29.811 4.270 -79.739 1.00 74.88 75 ASN B C 1
ATOM 2110 O O . ASN B 1 60 ? 29.480 5.442 -79.536 1.00 78.29 75 ASN B O 1
ATOM 2115 N N . ILE B 1 61 ? 28.941 3.266 -79.761 1.00 68.89 76 ILE B N 1
ATOM 2116 C CA . ILE B 1 61 ? 27.488 3.438 -79.738 1.00 68.75 76 ILE B CA 1
ATOM 2117 C C . ILE B 1 61 ? 26.947 3.824 -78.360 1.00 67.39 76 ILE B C 1
ATOM 2118 O O . ILE B 1 61 ? 25.933 4.488 -78.253 1.00 65.38 76 ILE B O 1
ATOM 2123 N N . ARG B 1 62 ? 27.653 3.406 -77.319 1.00 68.78 77 ARG B N 1
ATOM 2124 C CA . ARG B 1 62 ? 27.217 3.509 -75.909 1.00 66.09 77 ARG B CA 1
ATOM 2125 C C . ARG B 1 62 ? 26.768 4.905 -75.421 1.00 65.40 77 ARG B C 1
ATOM 2126 O O . ARG B 1 62 ? 25.945 5.012 -74.498 1.00 62.10 77 ARG B O 1
ATOM 2134 N N . GLY B 1 63 ? 27.349 5.955 -75.991 1.00 64.50 78 GLY B N 1
ATOM 2135 C CA . GLY B 1 63 ? 26.985 7.335 -75.644 1.00 67.92 78 GLY B CA 1
ATOM 2136 C C . GLY B 1 63 ? 25.553 7.701 -75.966 1.00 65.28 78 GLY B C 1
ATOM 2137 O O . GLY B 1 63 ? 24.986 8.602 -75.359 1.00 70.90 78 GLY B O 1
ATOM 2138 N N . VAL B 1 64 ? 24.979 7.023 -76.947 1.00 62.12 79 VAL B N 1
ATOM 2139 C CA . VAL B 1 64 ? 23.576 7.195 -77.300 1.00 62.33 79 VAL B CA 1
ATOM 2140 C C . VAL B 1 64 ? 22.665 6.863 -76.094 1.00 57.05 79 VAL B C 1
ATOM 2141 O O . VAL B 1 64 ? 21.642 7.499 -75.890 1.00 58.97 79 VAL B O 1
ATOM 2145 N N . TRP B 1 65 ? 23.037 5.897 -75.268 1.00 50.22 80 TRP B N 1
ATOM 2146 C CA . TRP B 1 65 ? 22.124 5.468 -74.214 1.00 47.86 80 TRP B CA 1
ATOM 2147 C C . TRP B 1 65 ? 21.511 6.587 -73.456 1.00 49.58 80 TRP B C 1
ATOM 2148 O O . TRP B 1 65 ? 20.312 6.592 -73.266 1.00 48.96 80 TRP B O 1
ATOM 2159 N N . LYS B 1 66 ? 22.307 7.564 -73.039 1.00 54.15 81 LYS B N 1
ATOM 2160 C CA . LYS B 1 66 ? 21.762 8.646 -72.221 1.00 57.54 81 LYS B CA 1
ATOM 2161 C C . LYS B 1 66 ? 20.684 9.495 -72.921 1.00 58.73 81 LYS B C 1
ATOM 2162 O O . LYS B 1 66 ? 19.869 10.148 -72.264 1.00 58.92 81 LYS B O 1
ATOM 2168 N N . LYS B 1 67 ? 20.619 9.432 -74.241 1.00 57.95 82 LYS B N 1
ATOM 2169 C CA . LYS B 1 67 ? 19.552 10.109 -74.952 1.00 59.71 82 LYS B CA 1
ATOM 2170 C C . LYS B 1 67 ? 18.175 9.477 -74.763 1.00 58.08 82 LYS B C 1
ATOM 2171 O O . LYS B 1 67 ? 17.172 10.058 -75.157 1.00 64.66 82 LYS B O 1
ATOM 2177 N N . TYR B 1 68 ? 18.111 8.306 -74.153 1.00 52.53 83 TYR B N 1
ATOM 2178 C CA . TYR B 1 68 ? 16.856 7.624 -73.954 1.00 52.13 83 TYR B CA 1
ATOM 2179 C C . TYR B 1 68 ? 16.449 7.512 -72.500 1.00 51.16 83 TYR B C 1
ATOM 2180 O O . TYR B 1 68 ? 15.342 7.089 -72.183 1.00 52.73 83 TYR B O 1
ATOM 2189 N N . LEU B 1 69 ? 17.328 7.850 -71.586 1.00 51.68 84 LEU B N 1
ATOM 2190 C CA . LEU B 1 69 ? 17.024 7.557 -70.198 1.00 51.69 84 LEU B CA 1
ATOM 2191 C C . LEU B 1 69 ? 15.846 8.395 -69.678 1.00 55.35 84 LEU B C 1
ATOM 2192 O O . LEU B 1 69 ? 15.080 7.941 -68.812 1.00 61.08 84 LEU B O 1
ATOM 2197 N N . ALA B 1 70 ? 15.659 9.582 -70.230 1.00 59.00 85 ALA B N 1
ATOM 2198 C CA . ALA B 1 70 ? 14.538 10.444 -69.825 1.00 62.68 85 ALA B CA 1
ATOM 2199 C C . ALA B 1 70 ? 13.161 9.852 -70.178 1.00 61.92 85 ALA B C 1
ATOM 2200 O O . ALA B 1 70 ? 12.195 10.000 -69.426 1.00 60.82 85 ALA B O 1
ATOM 2202 N N . GLU B 1 71 ? 13.069 9.155 -71.303 1.00 61.22 86 GLU B N 1
ATOM 2203 C CA . GLU B 1 71 ? 11.762 8.657 -71.752 1.00 63.56 86 GLU B CA 1
ATOM 2204 C C . GLU B 1 71 ? 11.439 7.215 -71.289 1.00 59.77 86 GLU B C 1
ATOM 2205 O O . GLU B 1 71 ? 10.423 6.623 -71.655 1.00 64.81 86 GLU B O 1
ATOM 2211 N N . VAL B 1 72 ? 12.255 6.692 -70.408 1.00 53.61 87 VAL B N 1
ATOM 2212 C CA . VAL B 1 72 ? 12.197 5.306 -70.082 1.00 50.30 87 VAL B CA 1
ATOM 2213 C C . VAL B 1 72 ? 11.740 5.104 -68.637 1.00 50.65 87 VAL B C 1
ATOM 2214 O O . VAL B 1 72 ? 12.127 5.861 -67.743 1.00 49.02 87 VAL B O 1
ATOM 2218 N N . HIS B 1 73 ? 10.889 4.099 -68.424 1.00 47.90 88 HIS B N 1
ATOM 2219 C CA . HIS B 1 73 ? 10.378 3.816 -67.096 1.00 47.94 88 HIS B CA 1
ATOM 2220 C C . HIS B 1 73 ? 11.289 2.855 -66.368 1.00 44.77 88 HIS B C 1
ATOM 2221 O O . HIS B 1 73 ? 11.311 2.808 -65.133 1.00 46.39 88 HIS B O 1
ATOM 2228 N N . ALA B 1 74 ? 12.008 2.033 -67.120 1.00 39.87 89 ALA B N 1
ATOM 2229 C CA . ALA B 1 74 ? 12.800 0.965 -66.523 1.00 38.03 89 ALA B CA 1
ATOM 2230 C C . ALA B 1 74 ? 13.828 0.516 -67.523 1.00 34.53 89 ALA B C 1
ATOM 2231 O O . ALA B 1 74 ? 13.737 0.861 -68.706 1.00 33.43 89 ALA B O 1
ATOM 2233 N N . ILE B 1 75 ? 14.763 -0.299 -67.067 1.00 33.17 90 ILE B N 1
ATOM 2234 C CA . ILE B 1 75 ? 15.891 -0.735 -67.894 1.00 31.97 90 ILE B CA 1
ATOM 2235 C C . ILE B 1 75 ? 16.029 -2.220 -67.743 1.00 30.78 90 ILE B C 1
ATOM 2236 O O . ILE B 1 75 ? 15.946 -2.712 -66.648 1.00 32.48 90 ILE B O 1
ATOM 2241 N N . VAL B 1 76 ? 16.201 -2.949 -68.834 1.00 30.67 91 VAL B N 1
ATOM 2242 C CA . VAL B 1 76 ? 16.692 -4.311 -68.773 1.00 29.25 91 VAL B CA 1
ATOM 2243 C C . VAL B 1 76 ? 18.188 -4.205 -69.052 1.00 29.24 91 VAL B C 1
ATOM 2244 O O . VAL B 1 76 ? 18.590 -3.643 -70.039 1.00 32.92 91 VAL B O 1
ATOM 2248 N N . TYR B 1 77 ? 19.015 -4.671 -68.150 1.00 30.86 92 TYR B N 1
ATOM 2249 C CA . TYR B 1 77 ? 20.456 -4.666 -68.340 1.00 30.42 92 TYR B CA 1
ATOM 2250 C C . TYR B 1 77 ? 20.938 -6.105 -68.514 1.00 30.59 92 TYR B C 1
ATOM 2251 O O . TYR B 1 77 ? 20.763 -6.935 -67.613 1.00 32.17 92 TYR B O 1
ATOM 2260 N N . VAL B 1 78 ? 21.519 -6.411 -69.673 1.00 27.38 93 VAL B N 1
ATOM 2261 C CA . VAL B 1 78 ? 21.958 -7.738 -69.969 1.00 25.66 93 VAL B CA 1
ATOM 2262 C C . VAL B 1 78 ? 23.474 -7.829 -69.821 1.00 29.95 93 VAL B C 1
ATOM 2263 O O . VAL B 1 78 ? 24.218 -6.961 -70.281 1.00 32.69 93 VAL B O 1
ATOM 2267 N N . VAL B 1 79 ? 23.927 -8.899 -69.187 1.00 30.17 94 VAL B N 1
ATOM 2268 C CA . VAL B 1 79 ? 25.327 -9.200 -68.982 1.00 31.09 94 VAL B CA 1
ATOM 2269 C C . VAL B 1 79 ? 25.596 -10.579 -69.556 1.00 34.00 94 VAL B C 1
ATOM 2270 O O . VAL B 1 79 ? 24.805 -11.558 -69.356 1.00 35.86 94 VAL B O 1
ATOM 2274 N N . ASP B 1 80 ? 26.737 -10.700 -70.212 1.00 33.92 95 ASP B N 1
ATOM 2275 C CA . ASP B 1 80 ? 27.206 -12.014 -70.646 1.00 36.22 95 ASP B CA 1
ATOM 2276 C C . ASP B 1 80 ? 27.820 -12.659 -69.417 1.00 35.04 95 ASP B C 1
ATOM 2277 O O . ASP B 1 80 ? 28.951 -12.407 -69.072 1.00 33.71 95 ASP B O 1
ATOM 2282 N N . ALA B 1 81 ? 27.046 -13.531 -68.792 1.00 35.86 96 ALA B N 1
ATOM 2283 C CA . ALA B 1 81 ? 27.469 -14.180 -67.536 1.00 37.47 96 ALA B CA 1
ATOM 2284 C C . ALA B 1 81 ? 28.633 -15.117 -67.764 1.00 39.85 96 ALA B C 1
ATOM 2285 O O . ALA B 1 81 ? 29.244 -15.541 -66.815 1.00 41.62 96 ALA B O 1
ATOM 2287 N N . ALA B 1 82 ? 28.904 -15.473 -69.021 1.00 40.05 97 ALA B N 1
ATOM 2288 C CA . ALA B 1 82 ? 29.895 -16.472 -69.326 1.00 44.06 97 ALA B CA 1
ATOM 2289 C C . ALA B 1 82 ? 31.204 -15.800 -69.742 1.00 46.60 97 ALA B C 1
ATOM 2290 O O . ALA B 1 82 ? 32.105 -16.487 -70.189 1.00 47.92 97 ALA B O 1
ATOM 2292 N N . ASP B 1 83 ? 31.280 -14.472 -69.558 1.00 47.05 98 ASP B N 1
ATOM 2293 C CA . ASP B 1 83 ? 32.434 -13.654 -69.888 1.00 50.17 98 ASP B CA 1
ATOM 2294 C C . ASP B 1 83 ? 32.790 -12.723 -68.713 1.00 50.78 98 ASP B C 1
ATOM 2295 O O . ASP B 1 83 ? 32.676 -11.499 -68.821 1.00 48.88 98 ASP B O 1
ATOM 2300 N N . PRO B 1 84 ? 33.285 -13.298 -67.610 1.00 52.03 99 PRO B N 1
ATOM 2301 C CA . PRO B 1 84 ? 33.728 -12.506 -66.456 1.00 54.80 99 PRO B CA 1
ATOM 2302 C C . PRO B 1 84 ? 34.889 -11.549 -66.743 1.00 55.11 99 PRO B C 1
ATOM 2303 O O . PRO B 1 84 ? 35.118 -10.617 -65.989 1.00 54.48 99 PRO B O 1
ATOM 2307 N N . GLY B 1 85 ? 35.612 -11.764 -67.830 1.00 55.47 100 GLY B N 1
ATOM 2308 C CA . GLY B 1 85 ? 36.581 -10.773 -68.258 1.00 56.54 100 GLY B CA 1
ATOM 2309 C C . GLY B 1 85 ? 36.000 -9.391 -68.450 1.00 55.00 100 GLY B C 1
ATOM 2310 O O . GLY B 1 85 ? 36.692 -8.385 -68.338 1.00 56.84 100 GLY B O 1
ATOM 2311 N N . ARG B 1 86 ? 34.708 -9.315 -68.714 1.00 51.33 101 ARG B N 1
ATOM 2312 C CA . ARG B 1 86 ? 34.116 -8.044 -69.024 1.00 48.43 101 ARG B CA 1
ATOM 2313 C C . ARG B 1 86 ? 33.248 -7.528 -67.920 1.00 46.11 101 ARG B C 1
ATOM 2314 O O . ARG B 1 86 ? 32.644 -6.473 -68.056 1.00 50.98 101 ARG B O 1
ATOM 2322 N N . PHE B 1 87 ? 33.153 -8.243 -66.829 1.00 47.29 102 PHE B N 1
ATOM 2323 C CA . PHE B 1 87 ? 32.315 -7.782 -65.706 1.00 49.05 102 PHE B CA 1
ATOM 2324 C C . PHE B 1 87 ? 32.721 -6.402 -65.252 1.00 51.66 102 PHE B C 1
ATOM 2325 O O . PHE B 1 87 ? 31.856 -5.562 -64.953 1.00 49.84 102 PHE B O 1
ATOM 2333 N N . GLU B 1 88 ? 34.035 -6.175 -65.193 1.00 56.88 103 GLU B N 1
ATOM 2334 C CA . GLU B 1 88 ? 34.546 -4.909 -64.736 1.00 62.37 103 GLU B CA 1
ATOM 2335 C C . GLU B 1 88 ? 34.036 -3.782 -65.630 1.00 60.28 103 GLU B C 1
ATOM 2336 O O . GLU B 1 88 ? 33.542 -2.799 -65.090 1.00 61.66 103 GLU B O 1
ATOM 2342 N N . GLU B 1 89 ? 34.104 -3.896 -66.964 1.00 57.80 104 GLU B N 1
ATOM 2343 C CA . GLU B 1 89 ? 33.565 -2.800 -67.795 1.00 59.37 104 GLU B CA 1
ATOM 2344 C C . GLU B 1 89 ? 32.049 -2.710 -67.773 1.00 54.84 104 GLU B C 1
ATOM 2345 O O . GLU B 1 89 ? 31.509 -1.615 -67.942 1.00 56.80 104 GLU B O 1
ATOM 2351 N N . SER B 1 90 ? 31.369 -3.841 -67.572 1.00 50.68 105 SER B N 1
ATOM 2352 C CA . SER B 1 90 ? 29.911 -3.835 -67.484 1.00 47.51 105 SER B CA 1
ATOM 2353 C C . SER B 1 90 ? 29.517 -3.111 -66.215 1.00 49.70 105 SER B C 1
ATOM 2354 O O . SER B 1 90 ? 28.607 -2.310 -66.221 1.00 51.54 105 SER B O 1
ATOM 2357 N N . LYS B 1 91 ? 30.237 -3.359 -65.139 1.00 54.15 106 LYS B N 1
ATOM 2358 C CA . LYS B 1 91 ? 30.044 -2.587 -63.908 1.00 60.63 106 LYS B CA 1
ATOM 2359 C C . LYS B 1 91 ? 30.246 -1.078 -64.066 1.00 60.59 106 LYS B C 1
ATOM 2360 O O . LYS B 1 91 ? 29.513 -0.313 -63.481 1.00 62.26 106 LYS B O 1
ATOM 2366 N N . MET B 1 92 ? 31.248 -0.646 -64.816 1.00 65.92 107 MET B N 1
ATOM 2367 C CA . MET B 1 92 ? 31.464 0.793 -65.025 1.00 71.09 107 MET B CA 1
ATOM 2368 C C . MET B 1 92 ? 30.367 1.373 -65.915 1.00 67.07 107 MET B C 1
ATOM 2369 O O . MET B 1 92 ? 29.943 2.509 -65.739 1.00 69.75 107 MET B O 1
ATOM 2374 N N . THR B 1 93 ? 29.914 0.583 -66.872 1.00 58.98 108 THR B N 1
ATOM 2375 C CA . THR B 1 93 ? 28.946 1.049 -67.815 1.00 56.93 108 THR B CA 1
ATOM 2376 C C . THR B 1 93 ? 27.588 1.236 -67.154 1.00 55.77 108 THR B C 1
ATOM 2377 O O . THR B 1 93 ? 26.881 2.199 -67.451 1.00 57.60 108 THR B O 1
ATOM 2381 N N . MET B 1 94 ? 27.227 0.302 -66.280 1.00 53.70 109 MET B N 1
ATOM 2382 C CA . MET B 1 94 ? 25.993 0.397 -65.547 1.00 54.35 109 MET B CA 1
ATOM 2383 C C . MET B 1 94 ? 26.059 1.532 -64.552 1.00 56.94 109 MET B C 1
ATOM 2384 O O . MET B 1 94 ? 25.071 2.218 -64.359 1.00 59.68 109 MET B O 1
ATOM 2389 N N . ALA B 1 95 ? 27.214 1.720 -63.921 1.00 57.29 110 ALA B N 1
ATOM 2390 C CA . ALA B 1 95 ? 27.434 2.850 -63.028 1.00 60.46 110 ALA B CA 1
ATOM 2391 C C . ALA B 1 95 ? 27.089 4.161 -63.723 1.00 61.52 110 ALA B C 1
ATOM 2392 O O . ALA B 1 95 ? 26.322 4.960 -63.201 1.00 65.29 110 ALA B O 1
ATOM 2394 N N . GLU B 1 96 ? 27.616 4.354 -64.925 1.00 63.88 111 GLU B N 1
ATOM 2395 C CA . GLU B 1 96 ? 27.318 5.547 -65.721 1.00 66.30 111 GLU B CA 1
ATOM 2396 C C . GLU B 1 96 ? 25.822 5.713 -65.947 1.00 61.03 111 GLU B C 1
ATOM 2397 O O . GLU B 1 96 ? 25.318 6.828 -65.890 1.00 63.56 111 GLU B O 1
ATOM 2403 N N . VAL B 1 97 ? 25.119 4.621 -66.254 1.00 53.76 112 VAL B N 1
ATOM 2404 C CA . VAL B 1 97 ? 23.675 4.703 -66.413 1.00 52.32 112 VAL B CA 1
ATOM 2405 C C . VAL B 1 97 ? 23.041 5.142 -65.113 1.00 56.08 112 VAL B C 1
ATOM 2406 O O . VAL B 1 97 ? 22.251 6.079 -65.087 1.00 60.74 112 VAL B O 1
ATOM 2410 N N . LEU B 1 98 ? 23.425 4.505 -64.018 1.00 56.72 113 LEU B N 1
ATOM 2411 C CA . LEU B 1 98 ? 22.817 4.795 -62.743 1.00 60.16 113 LEU B CA 1
ATOM 2412 C C . LEU B 1 98 ? 23.110 6.212 -62.231 1.00 63.69 113 LEU B C 1
ATOM 2413 O O . LEU B 1 98 ? 22.259 6.801 -61.569 1.00 63.42 113 LEU B O 1
ATOM 2418 N N A GLU B 1 99 ? 24.296 6.747 -62.510 0.50 64.81 114 GLU B N 1
ATOM 2419 N N B GLU B 1 99 ? 24.297 6.735 -62.531 0.50 64.71 114 GLU B N 1
ATOM 2420 C CA A GLU B 1 99 ? 24.615 8.117 -62.092 0.50 70.82 114 GLU B CA 1
ATOM 2421 C CA B GLU B 1 99 ? 24.665 8.094 -62.126 0.50 70.76 114 GLU B CA 1
ATOM 2422 C C A GLU B 1 99 ? 23.744 9.149 -62.804 0.50 71.80 114 GLU B C 1
ATOM 2423 C C B GLU B 1 99 ? 23.790 9.147 -62.819 0.50 71.83 114 GLU B C 1
ATOM 2424 O O A GLU B 1 99 ? 23.460 10.211 -62.260 0.50 75.31 114 GLU B O 1
ATOM 2425 O O B GLU B 1 99 ? 23.550 10.220 -62.275 0.50 75.45 114 GLU B O 1
ATOM 2436 N N . ASN B 1 100 ? 23.319 8.832 -64.023 1.00 70.31 115 ASN B N 1
ATOM 2437 C CA . ASN B 1 100 ? 22.486 9.743 -64.794 1.00 69.40 115 ASN B CA 1
ATOM 2438 C C . ASN B 1 100 ? 21.241 10.218 -64.038 1.00 70.91 115 ASN B C 1
ATOM 2439 O O . ASN B 1 100 ? 20.600 9.507 -63.282 1.00 67.40 115 ASN B O 1
ATOM 2444 N N . GLN B 1 101 ? 20.936 11.474 -64.260 1.00 80.47 116 GLN B N 1
ATOM 2445 C CA . GLN B 1 101 ? 19.896 12.183 -63.535 1.00 84.28 116 GLN B CA 1
ATOM 2446 C C . GLN B 1 101 ? 18.495 11.602 -63.777 1.00 78.20 116 GLN B C 1
ATOM 2447 O O . GLN B 1 101 ? 17.638 11.633 -62.900 1.00 79.93 116 GLN B O 1
ATOM 2453 N N . PHE B 1 102 ? 18.277 11.033 -64.949 1.00 70.72 117 PHE B N 1
ATOM 2454 C CA . PHE B 1 102 ? 16.963 10.521 -65.287 1.00 69.01 117 PHE B CA 1
ATOM 2455 C C . PHE B 1 102 ? 16.725 9.076 -64.808 1.00 66.83 117 PHE B C 1
ATOM 2456 O O . PHE B 1 102 ? 15.646 8.525 -65.031 1.00 63.13 117 PHE B O 1
ATOM 2464 N N . MET B 1 103 ? 17.714 8.483 -64.138 1.00 68.84 118 MET B N 1
ATOM 2465 C CA . MET B 1 103 ? 17.636 7.092 -63.709 1.00 69.16 118 MET B CA 1
ATOM 2466 C C . MET B 1 103 ? 17.171 6.916 -62.267 1.00 67.60 118 MET B C 1
ATOM 2467 O O . MET B 1 103 ? 16.855 5.825 -61.854 1.00 64.48 118 MET B O 1
ATOM 2472 N N . ARG B 1 104 ? 17.117 7.979 -61.499 1.00 74.03 119 ARG B N 1
ATOM 2473 C CA . ARG B 1 104 ? 16.823 7.830 -60.076 1.00 76.37 119 ARG B CA 1
ATOM 2474 C C . ARG B 1 104 ? 15.452 7.119 -59.866 1.00 73.66 119 ARG B C 1
ATOM 2475 O O . ARG B 1 104 ? 14.499 7.346 -60.599 1.00 66.26 119 ARG B O 1
ATOM 2483 N N . ASP B 1 105 ? 15.417 6.165 -58.928 1.00 76.66 120 ASP B N 1
ATOM 2484 C CA . ASP B 1 105 ? 14.212 5.361 -58.607 1.00 74.55 120 ASP B CA 1
ATOM 2485 C C . ASP B 1 105 ? 13.642 4.445 -59.697 1.00 68.99 120 ASP B C 1
ATOM 2486 O O . ASP B 1 105 ? 12.581 3.845 -59.481 1.00 70.68 120 ASP B O 1
ATOM 2491 N N . LYS B 1 106 ? 14.302 4.328 -60.856 1.00 59.33 121 LYS B N 1
ATOM 2492 C CA . LYS B 1 106 ? 13.794 3.479 -61.903 1.00 50.71 121 LYS B CA 1
ATOM 2493 C C . LYS B 1 106 ? 14.371 2.104 -61.741 1.00 45.41 121 LYS B C 1
ATOM 2494 O O . LYS B 1 106 ? 15.546 1.957 -61.523 1.00 46.36 121 LYS B O 1
ATOM 2500 N N . PRO B 1 107 ? 13.549 1.082 -61.873 1.00 42.88 122 PRO B N 1
ATOM 2501 C CA . PRO B 1 107 ? 14.034 -0.287 -61.660 1.00 41.43 122 PRO B CA 1
ATOM 2502 C C . PRO B 1 107 ? 14.829 -0.886 -62.830 1.00 38.12 122 PRO B C 1
ATOM 2503 O O . PRO B 1 107 ? 14.599 -0.489 -63.978 1.00 36.85 122 PRO B O 1
ATOM 2507 N N . ILE B 1 108 ? 15.737 -1.810 -62.498 1.00 33.66 123 ILE B N 1
ATOM 2508 C CA . ILE B 1 108 ? 16.591 -2.488 -63.443 1.00 32.95 123 ILE B CA 1
ATOM 2509 C C . ILE B 1 108 ? 16.387 -3.985 -63.322 1.00 32.18 123 ILE B C 1
ATOM 2510 O O . ILE B 1 108 ? 16.559 -4.565 -62.239 1.00 31.58 123 ILE B O 1
ATOM 2515 N N . CYS B 1 109 ? 16.072 -4.606 -64.428 1.00 31.21 124 CYS B N 1
ATOM 2516 C CA . CYS B 1 109 ? 16.034 -6.048 -64.500 1.00 34.37 124 CYS B CA 1
ATOM 2517 C C . CYS B 1 109 ? 17.353 -6.512 -65.051 1.00 30.16 124 CYS B C 1
ATOM 2518 O O . CYS B 1 109 ? 17.677 -6.152 -66.148 1.00 34.33 124 CYS B O 1
ATOM 2521 N N . ILE B 1 110 ? 18.143 -7.241 -64.297 1.00 28.22 125 ILE B N 1
ATOM 2522 C CA . ILE B 1 110 ? 19.461 -7.675 -64.801 1.00 28.30 125 ILE B CA 1
ATOM 2523 C C . ILE B 1 110 ? 19.418 -9.110 -65.240 1.00 29.26 125 ILE B C 1
ATOM 2524 O O . ILE B 1 110 ? 19.092 -10.031 -64.424 1.00 30.63 125 ILE B O 1
ATOM 2529 N N . PHE B 1 111 ? 19.681 -9.322 -66.532 1.00 29.52 126 PHE B N 1
ATOM 2530 C CA . PHE B 1 111 ? 19.733 -10.686 -67.072 1.00 30.07 126 PHE B CA 1
ATOM 2531 C C . PHE B 1 111 ? 21.170 -11.183 -67.075 1.00 30.27 126 PHE B C 1
ATOM 2532 O O . PHE B 1 111 ? 22.042 -10.612 -67.701 1.00 27.45 126 PHE B O 1
ATOM 2540 N N . ALA B 1 112 ? 21.399 -12.273 -66.346 1.00 32.03 127 ALA B N 1
ATOM 2541 C CA . ALA B 1 112 ? 22.707 -12.920 -66.343 1.00 31.34 127 ALA B CA 1
ATOM 2542 C C . ALA B 1 112 ? 22.643 -13.954 -67.437 1.00 30.14 127 ALA B C 1
ATOM 2543 O O . ALA B 1 112 ? 22.371 -15.121 -67.194 1.00 33.17 127 ALA B O 1
ATOM 2545 N N . ASN B 1 113 ? 22.889 -13.493 -68.654 1.00 29.69 128 ASN B N 1
ATOM 2546 C CA . ASN B 1 113 ? 22.647 -14.268 -69.876 1.00 29.75 128 ASN B CA 1
ATOM 2547 C C . ASN B 1 113 ? 23.762 -15.294 -70.177 1.00 32.16 128 ASN B C 1
ATOM 2548 O O . ASN B 1 113 ? 24.891 -15.241 -69.612 1.00 32.43 128 ASN B O 1
ATOM 2553 N N . LYS B 1 114 ? 23.411 -16.232 -71.062 1.00 33.01 129 LYS B N 1
ATOM 2554 C CA . LYS B 1 114 ? 24.327 -17.249 -71.559 1.00 35.25 129 LYS B CA 1
ATOM 2555 C C . LYS B 1 114 ? 24.620 -18.355 -70.527 1.00 35.68 129 LYS B C 1
ATOM 2556 O O . LYS B 1 114 ? 25.735 -18.830 -70.401 1.00 35.69 129 LYS B O 1
ATOM 2562 N N . GLN B 1 115 ? 23.582 -18.775 -69.816 1.00 37.00 130 GLN B N 1
ATOM 2563 C CA . GLN B 1 115 ? 23.718 -19.851 -68.811 1.00 40.19 130 GLN B CA 1
ATOM 2564 C C . GLN B 1 115 ? 23.955 -21.259 -69.401 1.00 42.45 130 GLN B C 1
ATOM 2565 O O . GLN B 1 115 ? 24.302 -22.190 -68.664 1.00 44.21 130 GLN B O 1
ATOM 2571 N N . ASP B 1 116 ? 23.763 -21.408 -70.712 1.00 41.75 131 ASP B N 1
ATOM 2572 C CA . ASP B 1 116 ? 24.096 -22.651 -71.438 1.00 44.13 131 ASP B CA 1
ATOM 2573 C C . ASP B 1 116 ? 25.609 -22.799 -71.613 1.00 43.97 131 ASP B C 1
ATOM 2574 O O . ASP B 1 116 ? 26.084 -23.892 -71.810 1.00 46.20 131 ASP B O 1
ATOM 2579 N N . LEU B 1 117 ? 26.377 -21.715 -71.509 1.00 41.02 132 LEU B N 1
ATOM 2580 C CA . LEU B 1 117 ? 27.833 -21.838 -71.620 1.00 41.87 132 LEU B CA 1
ATOM 2581 C C . LEU B 1 117 ? 28.477 -22.300 -70.327 1.00 45.04 132 LEU B C 1
ATOM 2582 O O . LEU B 1 117 ? 28.119 -21.848 -69.251 1.00 44.48 132 LEU B O 1
ATOM 2587 N N . PRO B 1 118 ? 29.476 -23.175 -70.427 1.00 49.91 133 PRO B N 1
ATOM 2588 C CA . PRO B 1 118 ? 29.976 -23.814 -69.213 1.00 53.83 133 PRO B CA 1
ATOM 2589 C C . PRO B 1 118 ? 30.597 -22.878 -68.174 1.00 55.23 133 PRO B C 1
ATOM 2590 O O . PRO B 1 118 ? 30.597 -23.205 -67.000 1.00 56.59 133 PRO B O 1
ATOM 2594 N N . THR B 1 119 ? 31.077 -21.711 -68.607 1.00 56.39 134 THR B N 1
ATOM 2595 C CA . THR B 1 119 ? 31.697 -20.727 -67.701 1.00 56.85 134 THR B CA 1
ATOM 2596 C C . THR B 1 119 ? 30.701 -19.696 -67.162 1.00 53.46 134 THR B C 1
ATOM 2597 O O . THR B 1 119 ? 31.097 -18.756 -66.494 1.00 53.60 134 THR B O 1
ATOM 2601 N N . ALA B 1 120 ? 29.415 -19.907 -67.396 1.00 52.25 135 ALA B N 1
ATOM 2602 C CA . ALA B 1 120 ? 28.397 -18.995 -66.932 1.00 50.59 135 ALA B CA 1
ATOM 2603 C C . ALA B 1 120 ? 28.407 -18.793 -65.394 1.00 55.17 135 ALA B C 1
ATOM 2604 O O . ALA B 1 120 ? 28.304 -19.737 -64.634 1.00 58.55 135 ALA B O 1
ATOM 2606 N N . ALA B 1 121 ? 28.507 -17.549 -64.957 1.00 54.71 136 ALA B N 1
ATOM 2607 C CA . ALA B 1 121 ? 28.421 -17.203 -63.551 1.00 55.82 136 ALA B CA 1
ATOM 2608 C C . ALA B 1 121 ? 26.966 -17.239 -63.022 1.00 58.03 136 ALA B C 1
ATOM 2609 O O . ALA B 1 121 ? 26.020 -16.800 -63.709 1.00 55.65 136 ALA B O 1
ATOM 2611 N N . PRO B 1 122 ? 26.771 -17.711 -61.771 1.00 64.81 137 PRO B N 1
ATOM 2612 C CA . PRO B 1 122 ? 25.417 -17.666 -61.170 1.00 64.98 137 PRO B CA 1
ATOM 2613 C C . PRO B 1 122 ? 25.050 -16.268 -60.696 1.00 63.73 137 PRO B C 1
ATOM 2614 O O . PRO B 1 122 ? 25.919 -15.400 -60.681 1.00 68.68 137 PRO B O 1
ATOM 2618 N N . ALA B 1 123 ? 23.788 -16.051 -60.314 1.00 62.95 138 ALA B N 1
ATOM 2619 C CA . ALA B 1 123 ? 23.297 -14.684 -59.984 1.00 66.25 138 ALA B CA 1
ATOM 2620 C C . ALA B 1 123 ? 24.150 -13.991 -58.916 1.00 67.62 138 ALA B C 1
ATOM 2621 O O . ALA B 1 123 ? 24.405 -12.794 -59.002 1.00 68.60 138 ALA B O 1
ATOM 2623 N N . ALA B 1 124 ? 24.609 -14.759 -57.939 1.00 71.05 139 ALA B N 1
ATOM 2624 C CA . ALA B 1 124 ? 25.475 -14.238 -56.884 1.00 78.11 139 ALA B CA 1
ATOM 2625 C C . ALA B 1 124 ? 26.712 -13.573 -57.467 1.00 77.93 139 ALA B C 1
ATOM 2626 O O . ALA B 1 124 ? 26.939 -12.386 -57.243 1.00 82.60 139 ALA B O 1
ATOM 2628 N N . GLU B 1 125 ? 27.505 -14.341 -58.207 1.00 77.33 140 GLU B N 1
ATOM 2629 C CA . GLU B 1 125 ? 28.711 -13.815 -58.867 1.00 78.45 140 GLU B CA 1
ATOM 2630 C C . GLU B 1 125 ? 28.486 -12.518 -59.651 1.00 74.31 140 GLU B C 1
ATOM 2631 O O . GLU B 1 125 ? 29.344 -11.633 -59.657 1.00 76.95 140 GLU B O 1
ATOM 2637 N N . VAL B 1 126 ? 27.365 -12.436 -60.353 1.00 66.57 141 VAL B N 1
ATOM 2638 C CA . VAL B 1 126 ? 27.074 -11.279 -61.181 1.00 64.20 141 VAL B CA 1
ATOM 2639 C C . VAL B 1 126 ? 26.722 -10.086 -60.309 1.00 67.14 141 VAL B C 1
ATOM 2640 O O . VAL B 1 126 ? 27.066 -8.967 -60.649 1.00 72.53 141 VAL B O 1
ATOM 2644 N N . VAL B 1 127 ? 26.048 -10.317 -59.185 1.00 71.34 142 VAL B N 1
ATOM 2645 C CA . VAL B 1 127 ? 25.820 -9.243 -58.223 1.00 71.94 142 VAL B CA 1
ATOM 2646 C C . VAL B 1 127 ? 27.155 -8.621 -57.808 1.00 69.40 142 VAL B C 1
ATOM 2647 O O . VAL B 1 127 ? 27.330 -7.406 -57.879 1.00 69.35 142 VAL B O 1
ATOM 2651 N N . LYS B 1 128 ? 28.102 -9.456 -57.416 1.00 70.22 143 LYS B N 1
ATOM 2652 C CA . LYS B 1 128 ? 29.435 -8.965 -57.036 1.00 77.21 143 LYS B CA 1
ATOM 2653 C C . LYS B 1 128 ? 30.124 -8.275 -58.181 1.00 71.46 143 LYS B C 1
ATOM 2654 O O . LYS B 1 128 ? 30.689 -7.199 -58.008 1.00 73.69 143 LYS B O 1
ATOM 2660 N N . GLY B 1 129 ? 30.091 -8.924 -59.337 1.00 67.01 144 GLY B N 1
ATOM 2661 C CA . GLY B 1 129 ? 30.749 -8.426 -60.534 1.00 65.22 144 GLY B CA 1
ATOM 2662 C C . GLY B 1 129 ? 30.228 -7.083 -61.030 1.00 62.91 144 GLY B C 1
ATOM 2663 O O . GLY B 1 129 ? 31.026 -6.274 -61.486 1.00 62.44 144 GLY B O 1
ATOM 2664 N N . LEU B 1 130 ? 28.915 -6.838 -60.943 1.00 58.17 145 LEU B N 1
ATOM 2665 C CA . LEU B 1 130 ? 28.352 -5.546 -61.336 1.00 60.69 145 LEU B CA 1
ATOM 2666 C C . LEU B 1 130 ? 28.334 -4.525 -60.199 1.00 67.07 145 LEU B C 1
ATOM 2667 O O . LEU B 1 130 ? 27.867 -3.407 -60.404 1.00 67.65 145 LEU B O 1
ATOM 2672 N N . GLY B 1 131 ? 28.857 -4.900 -59.028 1.00 71.36 146 GLY B N 1
ATOM 2673 C CA . GLY B 1 131 ? 28.932 -3.994 -57.880 1.00 77.87 146 GLY B CA 1
ATOM 2674 C C . GLY B 1 131 ? 27.569 -3.446 -57.502 1.00 76.64 146 GLY B C 1
ATOM 2675 O O . GLY B 1 131 ? 27.384 -2.235 -57.383 1.00 75.94 146 GLY B O 1
ATOM 2676 N N . LEU B 1 132 ? 26.616 -4.362 -57.343 1.00 79.12 147 LEU B N 1
ATOM 2677 C CA . LEU B 1 132 ? 25.209 -4.036 -57.112 1.00 80.35 147 LEU B CA 1
ATOM 2678 C C . LEU B 1 132 ? 24.893 -4.001 -55.624 1.00 82.62 147 LEU B C 1
ATOM 2679 O O . LEU B 1 132 ? 23.807 -3.584 -55.227 1.00 84.02 147 LEU B O 1
ATOM 2684 N N . AL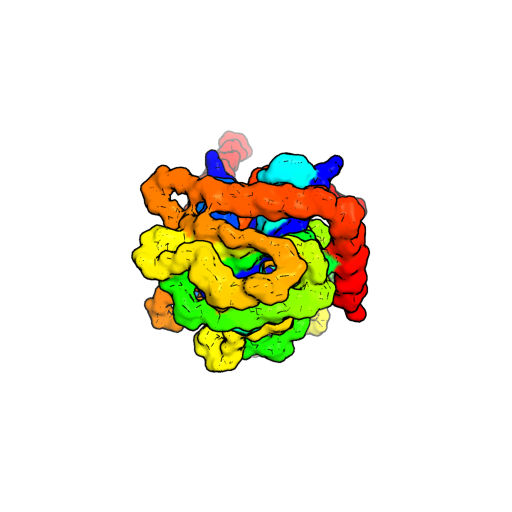A B 1 133 ? 25.836 -4.442 -54.797 1.00 85.88 148 ALA B N 1
ATOM 2685 C CA . ALA B 1 133 ? 25.722 -4.234 -53.357 1.00 86.64 148 ALA B CA 1
ATOM 2686 C C . ALA B 1 133 ? 25.442 -2.767 -52.998 1.00 86.54 148 ALA B C 1
ATOM 2687 O O . ALA B 1 133 ? 24.792 -2.501 -51.975 1.00 89.82 148 ALA B O 1
ATOM 2689 N N . THR B 1 134 ? 25.901 -1.828 -53.841 1.00 83.44 149 THR B N 1
ATOM 2690 C CA . THR B 1 134 ? 25.773 -0.381 -53.567 1.00 84.80 149 THR B CA 1
ATOM 2691 C C . THR B 1 134 ? 24.737 0.338 -54.430 1.00 79.38 149 THR B C 1
ATOM 2692 O O . THR B 1 134 ? 24.441 1.519 -54.240 1.00 82.86 149 THR B O 1
ATOM 2696 N N . CYS B 1 135 ? 24.194 -0.375 -55.392 1.00 76.96 150 CYS B N 1
ATOM 2697 C CA . CYS B 1 135 ? 23.154 0.161 -56.267 1.00 73.84 150 CYS B CA 1
ATOM 2698 C C . CYS B 1 135 ? 21.890 0.502 -55.499 1.00 71.79 150 CYS B C 1
ATOM 2699 O O . CYS B 1 135 ? 21.422 -0.298 -54.684 1.00 77.35 150 CYS B O 1
ATOM 2702 N N . ARG B 1 136 ? 21.352 1.690 -55.760 1.00 71.24 151 ARG B N 1
ATOM 2703 C CA . ARG B 1 136 ? 20.157 2.186 -55.060 1.00 70.72 151 ARG B CA 1
ATOM 2704 C C . ARG B 1 136 ? 18.905 2.301 -55.904 1.00 63.76 151 ARG B C 1
ATOM 2705 O O . ARG B 1 136 ? 17.923 2.907 -55.506 1.00 62.68 151 ARG B O 1
ATOM 2713 N N . ASN B 1 137 ? 18.934 1.629 -57.041 1.00 57.47 152 ASN B N 1
ATOM 2714 C CA . ASN B 1 137 ? 17.773 1.445 -57.865 1.00 52.97 152 ASN B CA 1
ATOM 2715 C C . ASN B 1 137 ? 17.309 0.042 -57.609 1.00 49.69 152 ASN B C 1
ATOM 2716 O O . ASN B 1 137 ? 18.113 -0.891 -57.618 1.00 48.22 152 ASN B O 1
ATOM 2721 N N . SER B 1 138 ? 16.016 -0.115 -57.414 1.00 49.27 153 SER B N 1
ATOM 2722 C CA . SER B 1 138 ? 15.469 -1.427 -57.233 1.00 50.31 153 SER B CA 1
ATOM 2723 C C . SER B 1 138 ? 15.953 -2.319 -58.408 1.00 45.11 153 SER B C 1
ATOM 2724 O O . SER B 1 138 ? 16.034 -1.861 -59.528 1.00 45.33 153 SER B O 1
ATOM 2727 N N . HIS B 1 139 ? 16.303 -3.565 -58.127 1.00 41.06 154 HIS B N 1
ATOM 2728 C CA . HIS B 1 139 ? 16.798 -4.469 -59.135 1.00 36.85 154 HIS B CA 1
ATOM 2729 C C . HIS B 1 139 ? 16.700 -5.893 -58.715 1.00 35.72 154 HIS B C 1
ATOM 2730 O O . HIS B 1 139 ? 16.696 -6.240 -57.520 1.00 34.82 154 HIS B O 1
ATOM 2737 N N . ASN B 1 140 ? 16.691 -6.741 -59.719 1.00 34.94 155 ASN B N 1
ATOM 2738 C CA . ASN B 1 140 ? 16.705 -8.181 -59.488 1.00 38.09 155 ASN B CA 1
ATOM 2739 C C . ASN B 1 140 ? 17.473 -8.807 -60.602 1.00 34.25 155 ASN B C 1
ATOM 2740 O O . ASN B 1 140 ? 17.484 -8.245 -61.659 1.00 31.73 155 ASN B O 1
ATOM 2745 N N . VAL B 1 141 ? 18.133 -9.932 -60.352 1.00 35.96 156 VAL B N 1
ATOM 2746 C CA . VAL B 1 141 ? 19.025 -10.543 -61.318 1.00 34.38 156 VAL B CA 1
ATOM 2747 C C . VAL B 1 141 ? 18.418 -11.871 -61.638 1.00 36.21 156 VAL B C 1
ATOM 2748 O O . VAL B 1 141 ? 18.076 -12.599 -60.729 1.00 36.42 156 VAL B O 1
ATOM 2752 N N . PHE B 1 142 ? 18.360 -12.178 -62.932 1.00 36.80 157 PHE B N 1
ATOM 2753 C CA . PHE B 1 142 ? 17.747 -13.365 -63.444 1.00 37.83 157 PHE B CA 1
ATOM 2754 C C . PHE B 1 142 ? 18.702 -14.042 -64.387 1.00 38.83 157 PHE B C 1
ATOM 2755 O O . PHE B 1 142 ? 19.074 -13.496 -65.418 1.00 41.21 157 PHE B O 1
ATOM 2763 N N . PRO B 1 143 ? 19.126 -15.235 -64.035 1.00 42.74 158 PRO B N 1
ATOM 2764 C CA . PRO B 1 143 ? 19.894 -15.997 -65.029 1.00 41.04 158 PRO B CA 1
ATOM 2765 C C . PRO B 1 143 ? 18.992 -16.429 -66.179 1.00 39.11 158 PRO B C 1
ATOM 2766 O O . PRO B 1 143 ? 17.827 -16.691 -65.981 1.00 41.74 158 PRO B O 1
ATOM 2770 N N . CYS B 1 144 ? 19.528 -16.491 -67.389 1.00 39.02 159 CYS B N 1
ATOM 2771 C CA . CYS B 1 144 ? 18.714 -16.887 -68.542 1.00 36.27 159 CYS B CA 1
ATOM 2772 C C . CYS B 1 144 ? 19.606 -17.350 -69.658 1.00 35.63 159 CYS B C 1
ATOM 2773 O O . CYS B 1 144 ? 20.836 -17.200 -69.630 1.00 32.37 159 CYS B O 1
ATOM 2776 N N . THR B 1 145 ? 18.937 -17.885 -70.661 1.00 37.45 160 THR B N 1
ATOM 2777 C CA . THR B 1 145 ? 19.536 -18.299 -71.893 1.00 38.54 160 THR B CA 1
ATOM 2778 C C . THR B 1 145 ? 18.681 -17.759 -73.035 1.00 38.66 160 THR B C 1
ATOM 2779 O O . THR B 1 145 ? 17.664 -18.362 -73.423 1.00 44.19 160 THR B O 1
ATOM 2783 N N . ALA B 1 146 ? 19.100 -16.615 -73.558 1.00 37.47 161 ALA B N 1
ATOM 2784 C CA . ALA B 1 146 ? 18.424 -15.966 -74.673 1.00 37.83 161 ALA B CA 1
ATOM 2785 C C . ALA B 1 146 ? 18.453 -16.828 -75.918 1.00 42.29 161 ALA B C 1
ATOM 2786 O O . ALA B 1 146 ? 17.560 -16.716 -76.723 1.00 43.81 161 ALA B O 1
ATOM 2788 N N . LYS B 1 147 ? 19.482 -17.661 -76.084 1.00 46.24 162 LYS B N 1
ATOM 2789 C CA . LYS B 1 147 ? 19.599 -18.534 -77.237 1.00 51.94 162 LYS B CA 1
ATOM 2790 C C . LYS B 1 147 ? 19.450 -20.003 -76.819 1.00 55.98 162 LYS B C 1
ATOM 2791 O O . LYS B 1 147 ? 20.433 -20.713 -76.608 1.00 56.28 162 LYS B O 1
ATOM 2797 N N . MET B 1 148 ? 18.204 -20.463 -76.702 1.00 60.82 163 MET B N 1
ATOM 2798 C CA . MET B 1 148 ? 17.963 -21.868 -76.404 1.00 68.49 163 MET B CA 1
ATOM 2799 C C . MET B 1 148 ? 18.214 -22.672 -77.674 1.00 70.96 163 MET B C 1
ATOM 2800 O O . MET B 1 148 ? 18.080 -22.123 -78.774 1.00 68.72 163 MET B O 1
ATOM 2805 N N . PRO B 1 149 ? 18.554 -23.972 -77.532 1.00 77.82 164 PRO B N 1
ATOM 2806 C CA . PRO B 1 149 ? 18.926 -24.800 -78.696 1.00 82.34 164 PRO B CA 1
ATOM 2807 C C . PRO B 1 149 ? 17.881 -24.834 -79.821 1.00 87.69 164 PRO B C 1
ATOM 2808 O O . PRO B 1 149 ? 16.788 -24.241 -79.702 1.00 85.02 164 PRO B O 1
ATOM 2812 N N . ALA B 1 150 ? 18.242 -25.524 -80.904 1.00 93.82 165 ALA B N 1
ATOM 2813 C CA . ALA B 1 150 ? 17.312 -25.836 -81.983 1.00 98.93 165 ALA B CA 1
ATOM 2814 C C . ALA B 1 150 ? 16.101 -26.620 -81.452 1.00 101.53 165 ALA B C 1
ATOM 2815 O O . ALA B 1 150 ? 16.258 -27.703 -80.882 1.00 101.89 165 ALA B O 1
ATOM 2817 N N . GLY B 1 151 ? 14.908 -26.046 -81.630 1.00 101.70 166 GLY B N 1
ATOM 2818 C CA . GLY B 1 151 ? 13.649 -26.727 -81.348 1.00 106.62 166 GLY B CA 1
ATOM 2819 C C . GLY B 1 151 ? 13.060 -26.478 -79.976 1.00 101.69 166 GLY B C 1
ATOM 2820 O O . GLY B 1 151 ? 11.904 -26.818 -79.733 1.00 106.46 166 GLY B O 1
ATOM 2821 N N . GLN B 1 152 ? 13.846 -25.899 -79.077 1.00 96.09 167 GLN B N 1
ATOM 2822 C CA . GLN B 1 152 ? 13.430 -25.726 -77.681 1.00 93.82 167 GLN B CA 1
ATOM 2823 C C . GLN B 1 152 ? 12.539 -24.507 -77.513 1.00 87.79 167 GLN B C 1
ATOM 2824 O O . GLN B 1 152 ? 12.601 -23.554 -78.293 1.00 86.07 167 GLN B O 1
ATOM 2830 N N . ASP B 1 153 ? 11.688 -24.551 -76.500 1.00 87.10 168 ASP B N 1
ATOM 2831 C CA . ASP B 1 153 ? 10.900 -23.383 -76.131 1.00 84.93 168 ASP B CA 1
ATOM 2832 C C . ASP B 1 153 ? 11.834 -22.339 -75.611 1.00 79.59 168 ASP B C 1
ATOM 2833 O O . ASP B 1 153 ? 12.896 -22.672 -75.083 1.00 80.73 168 ASP B O 1
ATOM 2838 N N . VAL B 1 154 ? 11.441 -21.074 -75.729 1.00 76.74 169 VAL B N 1
ATOM 2839 C CA . VAL B 1 154 ? 12.253 -20.008 -75.164 1.00 68.24 169 VAL B CA 1
ATOM 2840 C C . VAL B 1 154 ? 12.273 -20.197 -73.667 1.00 65.92 169 VAL B C 1
ATOM 2841 O O . VAL B 1 154 ? 11.415 -20.862 -73.101 1.00 68.75 169 VAL B O 1
ATOM 2845 N N . ASP B 1 155 ? 13.262 -19.586 -73.036 1.00 61.11 170 ASP B N 1
ATOM 2846 C CA . ASP B 1 155 ? 13.502 -19.750 -71.624 1.00 55.32 170 ASP B CA 1
ATOM 2847 C C . ASP B 1 155 ? 12.492 -18.948 -70.828 1.00 53.93 170 ASP B C 1
ATOM 2848 O O . ASP B 1 155 ? 12.353 -17.727 -71.031 1.00 50.17 170 ASP B O 1
ATOM 2853 N N A HIS B 1 156 ? 11.841 -19.651 -69.894 0.50 54.29 171 HIS B N 1
ATOM 2854 N N B HIS B 1 156 ? 11.766 -19.601 -69.927 0.50 56.68 171 HIS B N 1
ATOM 2855 C CA A HIS B 1 156 ? 10.812 -19.097 -68.993 0.50 54.53 171 HIS B CA 1
ATOM 2856 C CA B HIS B 1 156 ? 10.737 -18.896 -69.149 0.50 58.08 171 HIS B CA 1
ATOM 2857 C C A HIS B 1 156 ? 11.286 -17.928 -68.170 0.50 53.32 171 HIS B C 1
ATOM 2858 C C B HIS B 1 156 ? 11.312 -17.785 -68.301 0.50 54.94 171 HIS B C 1
ATOM 2859 O O A HIS B 1 156 ? 10.497 -17.090 -67.745 0.50 55.15 171 HIS B O 1
ATOM 2860 O O B HIS B 1 156 ? 10.619 -16.822 -68.006 0.50 56.43 171 HIS B O 1
ATOM 2873 N N . ARG B 1 157 ? 12.583 -17.881 -67.927 1.00 52.21 172 ARG B N 1
ATOM 2874 C CA . ARG B 1 157 ? 13.177 -16.883 -67.084 1.00 50.75 172 ARG B CA 1
ATOM 2875 C C . ARG B 1 157 ? 13.186 -15.492 -67.743 1.00 48.03 172 ARG B C 1
ATOM 2876 O O . ARG B 1 157 ? 13.282 -14.509 -67.033 1.00 46.62 172 ARG B O 1
ATOM 2884 N N . LEU B 1 158 ? 13.048 -15.390 -69.067 1.00 46.21 173 LEU B N 1
ATOM 2885 C CA . LEU B 1 158 ? 12.964 -14.084 -69.715 1.00 44.16 173 LEU B CA 1
ATOM 2886 C C . LEU B 1 158 ? 11.673 -13.333 -69.309 1.00 48.62 173 LEU B C 1
ATOM 2887 O O . LEU B 1 158 ? 11.738 -12.152 -68.850 1.00 45.02 173 LEU B O 1
ATOM 2892 N N A ARG B 1 159 ? 10.524 -13.989 -69.471 0.50 50.43 174 ARG B N 1
ATOM 2893 N N B ARG B 1 159 ? 10.528 -13.997 -69.471 0.50 51.14 174 ARG B N 1
ATOM 2894 C CA A ARG B 1 159 ? 9.241 -13.379 -69.102 0.50 52.67 174 ARG B CA 1
ATOM 2895 C CA B ARG B 1 159 ? 9.237 -13.409 -69.095 0.50 53.94 174 ARG B CA 1
ATOM 2896 C C A ARG B 1 159 ? 9.074 -13.255 -67.585 0.50 53.42 174 ARG B C 1
ATOM 2897 C C B ARG B 1 159 ? 9.094 -13.247 -67.586 0.50 54.01 174 ARG B C 1
ATOM 2898 O O A ARG B 1 159 ? 8.384 -12.356 -67.109 0.50 56.10 174 ARG B O 1
ATOM 2899 O O B ARG B 1 159 ? 8.445 -12.314 -67.117 0.50 56.46 174 ARG B O 1
ATOM 2914 N N . ASP B 1 160 ? 9.696 -14.146 -66.823 1.00 53.02 175 ASP B N 1
ATOM 2915 C CA . ASP B 1 160 ? 9.751 -13.977 -65.372 1.00 53.73 175 ASP B CA 1
ATOM 2916 C C . ASP B 1 160 ? 10.429 -12.652 -65.059 1.00 50.46 175 ASP B C 1
ATOM 2917 O O . ASP B 1 160 ? 9.911 -11.832 -64.310 1.00 53.40 175 ASP B O 1
ATOM 2922 N N . GLY B 1 161 ? 11.575 -12.409 -65.679 1.00 44.81 176 GLY B N 1
ATOM 2923 C CA . GLY B 1 161 ? 12.275 -11.169 -65.472 1.00 41.46 176 GLY B CA 1
ATOM 2924 C C . GLY B 1 161 ? 11.452 -9.974 -65.935 1.00 40.03 176 GLY B C 1
ATOM 2925 O O . GLY B 1 161 ? 11.388 -8.979 -65.262 1.00 41.67 176 GLY B O 1
ATOM 2926 N N . LEU B 1 162 ? 10.833 -10.069 -67.097 1.00 40.89 177 LEU B N 1
ATOM 2927 C CA . LEU B 1 162 ? 9.944 -9.011 -67.550 1.00 43.95 177 LEU B CA 1
ATOM 2928 C C . LEU B 1 162 ? 8.781 -8.763 -66.589 1.00 44.38 177 LEU B C 1
ATOM 2929 O O . LEU B 1 162 ? 8.447 -7.612 -66.342 1.00 47.77 177 LEU B O 1
ATOM 2934 N N . LYS B 1 163 ? 8.193 -9.820 -66.040 1.00 46.14 178 LYS B N 1
ATOM 2935 C CA . LYS B 1 163 ? 7.041 -9.689 -65.138 1.00 49.66 178 LYS B CA 1
ATOM 2936 C C . LYS B 1 163 ? 7.434 -8.998 -63.840 1.00 46.63 178 LYS B C 1
ATOM 2937 O O . LYS B 1 163 ? 6.685 -8.204 -63.266 1.00 45.83 178 LYS B O 1
ATOM 2943 N N . TRP B 1 164 ? 8.624 -9.311 -63.351 1.00 43.36 179 TRP B N 1
ATOM 2944 C CA . TRP B 1 164 ? 9.106 -8.633 -62.172 1.00 40.59 179 TRP B CA 1
ATOM 2945 C C . TRP B 1 164 ? 9.236 -7.156 -62.490 1.00 39.63 179 TRP B C 1
ATOM 2946 O O . TRP B 1 164 ? 8.790 -6.295 -61.697 1.00 40.41 179 TRP B O 1
ATOM 2957 N N . LEU B 1 165 ? 9.797 -6.825 -63.663 1.00 37.41 180 LEU B N 1
ATOM 2958 C CA . LEU B 1 165 ? 10.008 -5.412 -64.010 1.00 38.74 180 LEU B CA 1
ATOM 2959 C C . LEU B 1 165 ? 8.653 -4.701 -64.114 1.00 42.19 180 LEU B C 1
ATOM 2960 O O . LEU B 1 165 ? 8.382 -3.638 -63.495 1.00 42.58 180 LEU B O 1
ATOM 2965 N N . VAL B 1 166 ? 7.774 -5.308 -64.895 1.00 42.31 181 VAL B N 1
ATOM 2966 C CA . VAL B 1 166 ? 6.523 -4.661 -65.145 1.00 44.75 181 VAL B CA 1
ATOM 2967 C C . VAL B 1 166 ? 5.758 -4.470 -63.851 1.00 47.25 181 VAL B C 1
ATOM 2968 O O . VAL B 1 166 ? 5.255 -3.394 -63.600 1.00 52.10 181 VAL B O 1
ATOM 2972 N N . GLY B 1 167 ? 5.735 -5.486 -62.999 1.00 48.37 182 GLY B N 1
ATOM 2973 C CA . GLY B 1 167 ? 5.117 -5.379 -61.684 1.00 48.85 182 GLY B CA 1
ATOM 2974 C C . GLY B 1 167 ? 5.728 -4.271 -60.876 1.00 47.89 182 GLY B C 1
ATOM 2975 O O . GLY B 1 167 ? 5.017 -3.594 -60.167 1.00 50.53 182 GLY B O 1
ATOM 2976 N N . THR B 1 168 ? 7.051 -4.090 -60.948 1.00 45.96 183 THR B N 1
ATOM 2977 C CA . THR B 1 168 ? 7.685 -3.011 -60.190 1.00 45.38 183 THR B CA 1
ATOM 2978 C C . THR B 1 168 ? 7.183 -1.682 -60.736 1.00 46.18 183 THR B C 1
ATOM 2979 O O . THR B 1 168 ? 6.738 -0.803 -60.002 1.00 49.33 183 THR B O 1
ATOM 2983 N N . VAL B 1 169 ? 7.219 -1.545 -62.046 1.00 44.96 184 VAL B N 1
ATOM 2984 C CA . VAL B 1 169 ? 6.783 -0.322 -62.645 1.00 46.81 184 VAL B CA 1
ATOM 2985 C C . VAL B 1 169 ? 5.311 -0.080 -62.300 1.00 52.04 184 VAL B C 1
ATOM 2986 O O . VAL B 1 169 ? 4.920 1.017 -61.913 1.00 52.55 184 VAL B O 1
ATOM 2990 N N . ASP B 1 170 ? 4.519 -1.134 -62.366 1.00 53.91 185 ASP B N 1
ATOM 2991 C CA . ASP B 1 170 ? 3.109 -1.016 -62.072 1.00 60.37 185 ASP B CA 1
ATOM 2992 C C . ASP B 1 170 ? 2.860 -0.471 -60.680 1.00 64.50 185 ASP B C 1
ATOM 2993 O O . ASP B 1 170 ? 2.039 0.430 -60.497 1.00 66.84 185 ASP B O 1
ATOM 2998 N N . ARG B 1 171 ? 3.575 -1.026 -59.711 1.00 64.13 186 ARG B N 1
ATOM 2999 C CA . ARG B 1 171 ? 3.402 -0.640 -58.337 1.00 67.95 186 ARG B CA 1
ATOM 3000 C C . ARG B 1 171 ? 3.740 0.850 -58.094 1.00 70.02 186 ARG B C 1
ATOM 3001 O O . ARG B 1 171 ? 3.125 1.465 -57.241 1.00 74.99 186 ARG B O 1
ATOM 3009 N N . GLU B 1 172 ? 4.662 1.450 -58.855 1.00 70.90 187 GLU B N 1
ATOM 3010 C CA . GLU B 1 172 ? 4.995 2.885 -58.708 1.00 74.72 187 GLU B CA 1
ATOM 3011 C C . GLU B 1 172 ? 4.481 3.735 -59.851 1.00 74.80 187 GLU B C 1
ATOM 3012 O O . GLU B 1 172 ? 4.912 4.886 -60.004 1.00 81.38 187 GLU B O 1
ATOM 3018 N N . PHE B 1 173 ? 3.584 3.195 -60.668 1.00 73.72 188 PHE B N 1
ATOM 3019 C CA . PHE B 1 173 ? 3.262 3.848 -61.938 1.00 74.54 188 PHE B CA 1
ATOM 3020 C C . PHE B 1 173 ? 2.710 5.244 -61.759 1.00 79.46 188 PHE B C 1
ATOM 3021 O O . PHE B 1 173 ? 2.972 6.110 -62.584 1.00 81.09 188 PHE B O 1
ATOM 3029 N N . GLY B 1 174 ? 1.949 5.435 -60.683 1.00 85.63 189 GLY B N 1
ATOM 3030 C CA . GLY B 1 174 ? 1.271 6.687 -60.387 1.00 93.79 189 GLY B CA 1
ATOM 3031 C C . GLY B 1 174 ? 2.226 7.845 -60.209 1.00 98.38 189 GLY B C 1
ATOM 3032 O O . GLY B 1 174 ? 1.897 8.984 -60.573 1.00 102.56 189 GLY B O 1
ATOM 3033 N N . ARG B 1 175 ? 3.403 7.554 -59.649 1.00 97.42 190 ARG B N 1
ATOM 3034 C CA . ARG B 1 175 ? 4.440 8.567 -59.450 1.00 103.12 190 ARG B CA 1
ATOM 3035 C C . ARG B 1 175 ? 5.397 8.613 -60.620 1.00 94.12 190 ARG B C 1
ATOM 3036 O O . ARG B 1 175 ? 5.757 9.683 -61.112 1.00 99.84 190 ARG B O 1
ATOM 3044 N N . LEU B 1 176 ? 5.772 7.439 -61.081 1.00 81.64 191 LEU B N 1
ATOM 3045 C CA . LEU B 1 176 ? 6.764 7.294 -62.114 1.00 76.99 191 LEU B CA 1
ATOM 3046 C C . LEU B 1 176 ? 6.373 7.825 -63.496 1.00 78.18 191 LEU B C 1
ATOM 3047 O O . LEU B 1 176 ? 7.199 8.448 -64.182 1.00 76.46 191 LEU B O 1
ATOM 3052 N N . ASP B 1 177 ? 5.136 7.563 -63.918 1.00 78.15 192 ASP B N 1
ATOM 3053 C CA . ASP B 1 177 ? 4.745 7.868 -65.292 1.00 79.52 192 ASP B CA 1
ATOM 3054 C C . ASP B 1 177 ? 4.722 9.385 -65.562 1.00 83.14 192 ASP B C 1
ATOM 3055 O O . ASP B 1 177 ? 5.276 9.843 -66.569 1.00 83.78 192 ASP B O 1
ATOM 3060 N N . PRO B 1 178 ? 4.095 10.163 -64.670 1.00 85.26 193 PRO B N 1
ATOM 3061 C CA . PRO B 1 178 ? 4.107 11.619 -64.872 1.00 89.55 193 PRO B CA 1
ATOM 3062 C C . PRO B 1 178 ? 5.529 12.177 -64.953 1.00 86.54 193 PRO B C 1
ATOM 3063 O O . PRO B 1 178 ? 5.829 13.024 -65.784 1.00 85.32 193 PRO B O 1
ATOM 3067 N N . ARG B 1 179 ? 6.397 11.693 -64.078 1.00 84.88 194 ARG B N 1
ATOM 3068 C CA . ARG B 1 179 ? 7.788 12.090 -64.123 1.00 83.98 194 ARG B CA 1
ATOM 3069 C C . ARG B 1 179 ? 8.411 11.731 -65.474 1.00 79.93 194 ARG B C 1
ATOM 3070 O O . ARG B 1 179 ? 9.113 12.535 -66.057 1.00 82.67 194 ARG B O 1
ATOM 3078 N N . VAL B 1 180 ? 8.152 10.531 -65.976 1.00 75.22 195 VAL B N 1
ATOM 3079 C CA . VAL B 1 180 ? 8.708 10.147 -67.261 1.00 74.76 195 VAL B CA 1
ATOM 3080 C C . VAL B 1 180 ? 8.158 11.049 -68.357 1.00 79.26 195 VAL B C 1
ATOM 3081 O O . VAL B 1 180 ? 8.920 11.599 -69.162 1.00 80.36 195 VAL B O 1
ATOM 3085 N N . GLN B 1 181 ? 6.841 11.218 -68.374 1.00 81.75 196 GLN B N 1
ATOM 3086 C CA . GLN B 1 181 ? 6.198 12.059 -69.387 1.00 86.13 196 GLN B CA 1
ATOM 3087 C C . GLN B 1 181 ? 6.725 13.478 -69.370 1.00 89.41 196 GLN B C 1
ATOM 3088 O O . GLN B 1 181 ? 7.036 14.036 -70.416 1.00 89.17 196 GLN B O 1
ATOM 3094 N N . THR B 1 182 ? 6.847 14.045 -68.176 1.00 93.99 197 THR B N 1
ATOM 3095 C CA . THR B 1 182 ? 7.328 15.415 -68.021 1.00 97.52 197 THR B CA 1
ATOM 3096 C C . THR B 1 182 ? 8.787 15.511 -68.452 1.00 95.36 197 THR B C 1
ATOM 3097 O O . THR B 1 182 ? 9.149 16.389 -69.238 1.00 94.16 197 THR B O 1
ATOM 3101 N N . GLU B 1 183 ? 9.613 14.594 -67.944 1.00 88.92 198 GLU B N 1
ATOM 3102 C CA . GLU B 1 183 ? 11.039 14.641 -68.205 1.00 86.45 198 GLU B CA 1
ATOM 3103 C C . GLU B 1 183 ? 11.344 14.335 -69.676 1.00 84.13 198 GLU B C 1
ATOM 3104 O O . GLU B 1 183 ? 12.213 14.970 -70.296 1.00 80.84 198 GLU B O 1
ATOM 3110 N N . ALA B 1 184 ? 10.620 13.373 -70.240 1.00 81.24 199 ALA B N 1
ATOM 3111 C CA . ALA B 1 184 ? 10.798 13.035 -71.645 1.00 79.65 199 ALA B CA 1
ATOM 3112 C C . ALA B 1 184 ? 10.562 14.252 -72.545 1.00 85.75 199 ALA B C 1
ATOM 3113 O O . ALA B 1 184 ? 11.399 14.569 -73.400 1.00 82.56 199 ALA B O 1
ATOM 3115 N N . GLU B 1 185 ? 9.435 14.940 -72.339 1.00 93.84 200 GLU B N 1
ATOM 3116 C CA . GLU B 1 185 ? 9.112 16.139 -73.127 1.00 98.92 200 GLU B CA 1
ATOM 3117 C C . GLU B 1 185 ? 10.147 17.252 -72.917 1.00 98.32 200 GLU B C 1
ATOM 3118 O O . GLU B 1 185 ? 10.583 17.900 -73.876 1.00 96.15 200 GLU B O 1
ATOM 3124 N N . GLU B 1 186 ? 10.566 17.450 -71.675 1.00 96.04 201 GLU B N 1
ATOM 3125 C CA . GLU B 1 186 ? 11.643 18.393 -71.387 1.00 101.26 201 GLU B CA 1
ATOM 3126 C C . GLU B 1 186 ? 12.910 18.130 -72.227 1.00 98.28 201 GLU B C 1
ATOM 3127 O O . GLU B 1 186 ? 13.474 19.035 -72.835 1.00 101.66 201 GLU B O 1
ATOM 3133 N N . VAL B 1 187 ? 13.320 16.876 -72.312 1.00 94.66 202 VAL B N 1
ATOM 3134 C CA . VAL B 1 187 ? 14.479 16.492 -73.136 1.00 91.35 202 VAL B CA 1
ATOM 3135 C C . VAL B 1 187 ? 14.186 16.569 -74.646 1.00 93.16 202 VAL B C 1
ATOM 3136 O O . VAL B 1 187 ? 15.058 16.948 -75.440 1.00 93.12 202 VAL B O 1
ATOM 3140 N N . ARG B 1 188 ? 12.960 16.220 -75.034 1.00 93.43 203 ARG B N 1
ATOM 3141 C CA . ARG B 1 188 ? 12.542 16.276 -76.437 1.00 96.61 203 ARG B CA 1
ATOM 3142 C C . ARG B 1 188 ? 12.464 17.715 -76.975 1.00 103.98 203 ARG B C 1
ATOM 3143 O O . ARG B 1 188 ? 12.853 17.964 -78.113 1.00 101.68 203 ARG B O 1
ATOM 3151 N N . GLN B 1 189 ? 11.978 18.653 -76.163 1.00 106.64 204 GLN B N 1
ATOM 3152 C CA . GLN B 1 189 ? 12.045 20.064 -76.535 1.00 115.59 204 GLN B CA 1
ATOM 3153 C C . GLN B 1 189 ? 13.518 20.516 -76.616 1.00 118.57 204 GLN B C 1
ATOM 3154 O O . GLN B 1 189 ? 13.925 21.148 -77.598 1.00 124.52 204 GLN B O 1
ATOM 3160 N N . GLU B 1 190 ? 14.317 20.158 -75.612 1.00 116.29 205 GLU B N 1
ATOM 3161 C CA . GLU B 1 190 ? 15.726 20.562 -75.560 1.00 118.86 205 GLU B CA 1
ATOM 3162 C C . GLU B 1 190 ? 16.465 20.282 -76.861 1.00 121.03 205 GLU B C 1
ATOM 3163 O O . GLU B 1 190 ? 17.407 20.984 -77.193 1.00 125.54 205 GLU B O 1
ATOM 3165 N N . GLU B 1 191 ? 16.039 19.255 -77.591 1.00 121.65 206 GLU B N 1
ATOM 3166 C CA . GLU B 1 191 ? 16.697 18.865 -78.843 1.00 125.17 206 GLU B CA 1
ATOM 3167 C C . GLU B 1 191 ? 16.109 19.480 -80.118 1.00 125.81 206 GLU B C 1
ATOM 3168 O O . GLU B 1 191 ? 16.622 19.240 -81.206 1.00 120.38 206 GLU B O 1
ATOM 3174 N N . ALA B 1 192 ? 15.037 20.258 -79.977 1.00 129.39 207 ALA B N 1
ATOM 3175 C CA . ALA B 1 192 ? 14.562 21.140 -81.042 1.00 135.80 207 ALA B CA 1
ATOM 3176 C C . ALA B 1 192 ? 15.598 22.214 -81.332 1.00 141.60 207 ALA B C 1
ATOM 3177 O O . ALA B 1 192 ? 15.791 22.625 -82.481 1.00 145.23 207 ALA B O 1
ATOM 3179 N N . ARG B 1 193 ? 16.232 22.679 -80.260 1.00 142.83 208 ARG B N 1
ATOM 3180 C CA . ARG B 1 193 ? 17.168 23.786 -80.329 1.00 149.85 208 ARG B CA 1
ATOM 3181 C C . ARG B 1 193 ? 18.415 23.372 -81.096 1.00 148.72 208 ARG B C 1
ATOM 3182 O O . ARG B 1 193 ? 18.912 24.123 -81.936 1.00 157.64 208 ARG B O 1
ATOM 3190 N N . LYS B 1 194 ? 18.903 22.170 -80.820 1.00 140.53 209 LYS B N 1
ATOM 3191 C CA . LYS B 1 194 ? 20.009 21.606 -81.579 1.00 140.28 209 LYS B CA 1
ATOM 3192 C C . LYS B 1 194 ? 19.676 21.561 -83.074 1.00 144.48 209 LYS B C 1
ATOM 3193 O O . LYS B 1 194 ? 20.588 21.599 -83.910 1.00 153.15 209 LYS B O 1
ATOM 3199 N N . LYS B 1 195 ? 18.381 21.494 -83.408 1.00 142.29 210 LYS B N 1
ATOM 3200 C CA . LYS B 1 195 ? 17.931 21.494 -84.815 1.00 143.70 210 LYS B CA 1
ATOM 3201 C C . LYS B 1 195 ? 17.631 22.878 -85.422 1.00 150.35 210 LYS B C 1
ATOM 3202 O O . LYS B 1 195 ? 17.747 23.056 -86.639 1.00 154.26 210 LYS B O 1
ATOM 3208 N N . LYS B 1 196 ? 17.266 23.855 -84.594 1.00 152.60 211 LYS B N 1
ATOM 3209 C CA . LYS B 1 196 ? 17.185 25.249 -85.060 1.00 161.35 211 LYS B CA 1
ATOM 3210 C C . LYS B 1 196 ? 18.536 25.730 -85.617 1.00 164.73 211 LYS B C 1
ATOM 3211 O O . LYS B 1 196 ? 18.593 26.667 -86.419 1.00 171.43 211 LYS B O 1
ATOM 3217 N N . GLU B 1 197 ? 19.618 25.083 -85.191 1.00 158.77 212 GLU B N 1
ATOM 3218 C CA . GLU B 1 197 ? 20.966 25.530 -85.504 1.00 162.56 212 GLU B CA 1
ATOM 3219 C C . GLU B 1 197 ? 21.599 24.677 -86.603 1.00 159.09 212 GLU B C 1
ATOM 3220 O O . GLU B 1 197 ? 21.887 25.182 -87.691 1.00 163.62 212 GLU B O 1
ATOM 3226 N N . ARG B 1 198 ? 21.795 23.386 -86.310 1.00 150.41 213 ARG B N 1
ATOM 3227 C CA . ARG B 1 198 ? 22.529 22.465 -87.191 1.00 146.16 213 ARG B CA 1
ATOM 3228 C C . ARG B 1 198 ? 21.804 22.231 -88.523 1.00 145.95 213 ARG B C 1
ATOM 3229 O O . ARG B 1 198 ? 21.203 23.144 -89.098 1.00 149.45 213 ARG B O 1
ATOM 3231 N N . GLY C 1 1 ? 26.585 13.301 -17.357 1.00 70.27 16 GLY C N 1
ATOM 3232 C CA . GLY C 1 1 ? 25.643 12.166 -17.519 1.00 68.74 16 GLY C CA 1
ATOM 3233 C C . GLY C 1 1 ? 24.622 12.025 -16.387 1.00 64.49 16 GLY C C 1
ATOM 3234 O O . GLY C 1 1 ? 24.991 11.976 -15.216 1.00 66.01 16 GLY C O 1
ATOM 3235 N N . PRO C 1 2 ? 23.324 11.947 -16.723 1.00 61.49 17 PRO C N 1
ATOM 3236 C CA . PRO C 1 2 ? 22.312 11.767 -15.656 1.00 59.30 17 PRO C CA 1
ATOM 3237 C C . PRO C 1 2 ? 22.311 10.377 -15.018 1.00 56.36 17 PRO C C 1
ATOM 3238 O O . PRO C 1 2 ? 22.590 9.391 -15.694 1.00 54.42 17 PRO C O 1
ATOM 3242 N N . ARG C 1 3 ? 21.999 10.307 -13.735 1.00 57.56 18 ARG C N 1
ATOM 3243 C CA . ARG C 1 3 ? 21.878 9.015 -13.089 1.00 59.57 18 ARG C CA 1
ATOM 3244 C C . ARG C 1 3 ? 20.731 8.296 -13.776 1.00 53.81 18 ARG C C 1
ATOM 3245 O O . ARG C 1 3 ? 19.728 8.901 -14.134 1.00 49.27 18 ARG C O 1
ATOM 3253 N N . LYS C 1 4 ? 20.872 6.994 -13.920 1.00 53.39 19 LYS C N 1
ATOM 3254 C CA . LYS C 1 4 ? 19.900 6.203 -14.597 1.00 51.59 19 LYS C CA 1
ATOM 3255 C C . LYS C 1 4 ? 19.325 5.178 -13.610 1.00 47.43 19 LYS C C 1
ATOM 3256 O O . LYS C 1 4 ? 20.061 4.473 -12.954 1.00 48.56 19 LYS C O 1
ATOM 3262 N N . ILE C 1 5 ? 17.996 5.126 -13.507 1.00 43.14 20 ILE C N 1
ATOM 3263 C CA . ILE C 1 5 ? 17.209 4.042 -12.863 1.00 37.33 20 ILE C CA 1
ATOM 3264 C C . ILE C 1 5 ? 16.503 3.238 -13.963 1.00 36.29 20 ILE C C 1
ATOM 3265 O O . ILE C 1 5 ? 15.949 3.836 -14.856 1.00 38.66 20 ILE C O 1
ATOM 3270 N N . THR C 1 6 ? 16.520 1.907 -13.918 1.00 36.32 21 THR C N 1
ATOM 3271 C CA . THR C 1 6 ? 15.850 1.046 -14.885 1.00 34.98 21 THR C CA 1
ATOM 3272 C C . THR C 1 6 ? 14.697 0.367 -14.116 1.00 33.21 21 THR C C 1
ATOM 3273 O O . THR C 1 6 ? 14.880 -0.079 -13.015 1.00 34.65 21 THR C O 1
ATOM 3277 N N A ILE C 1 7 ? 13.470 0.404 -14.642 0.50 31.63 22 ILE C N 1
ATOM 3278 N N B ILE C 1 7 ? 13.520 0.307 -14.720 0.50 32.25 22 ILE C N 1
ATOM 3279 C CA A ILE C 1 7 ? 12.383 -0.318 -14.019 0.50 29.54 22 ILE C CA 1
ATOM 3280 C CA B ILE C 1 7 ? 12.434 -0.376 -14.114 0.50 30.25 22 ILE C CA 1
ATOM 3281 C C A ILE C 1 7 ? 11.632 -1.204 -15.038 0.50 30.22 22 ILE C C 1
ATOM 3282 C C B ILE C 1 7 ? 11.773 -1.309 -15.111 0.50 30.36 22 ILE C C 1
ATOM 3283 O O A ILE C 1 7 ? 11.485 -0.854 -16.222 0.50 29.05 22 ILE C O 1
ATOM 3284 O O B ILE C 1 7 ? 11.800 -1.084 -16.333 0.50 28.34 22 ILE C O 1
ATOM 3293 N N . ALA C 1 8 ? 11.210 -2.384 -14.584 1.00 28.44 23 ALA C N 1
ATOM 3294 C CA . ALA C 1 8 ? 10.447 -3.282 -15.418 1.00 30.13 23 ALA C CA 1
ATOM 3295 C C . ALA C 1 8 ? 8.991 -3.093 -15.098 1.00 28.76 23 ALA C C 1
ATOM 3296 O O . ALA C 1 8 ? 8.616 -3.026 -13.929 1.00 29.82 23 ALA C O 1
ATOM 3298 N N . LEU C 1 9 ? 8.173 -3.059 -16.123 1.00 26.73 24 LEU C N 1
ATOM 3299 C CA . LEU C 1 9 ? 6.767 -2.860 -15.921 1.00 29.14 24 LEU C CA 1
ATOM 3300 C C . LEU C 1 9 ? 6.126 -4.205 -16.163 1.00 31.01 24 LEU C C 1
ATOM 3301 O O . LEU C 1 9 ? 6.127 -4.739 -17.310 1.00 31.13 24 LEU C O 1
ATOM 3306 N N . LEU C 1 10 ? 5.656 -4.788 -15.072 1.00 29.79 25 LEU C N 1
ATOM 3307 C CA . LEU C 1 10 ? 5.198 -6.154 -15.064 1.00 33.06 25 LEU C CA 1
ATOM 3308 C C . LEU C 1 10 ? 3.731 -6.225 -14.590 1.00 34.82 25 LEU C C 1
ATOM 3309 O O . LEU C 1 10 ? 3.163 -5.251 -14.121 1.00 39.92 25 LEU C O 1
ATOM 3314 N N . GLY C 1 11 ? 3.146 -7.402 -14.709 1.00 36.73 26 GLY C N 1
ATOM 3315 C CA . GLY C 1 11 ? 1.736 -7.644 -14.420 1.00 37.46 26 GLY C CA 1
ATOM 3316 C C . GLY C 1 11 ? 1.147 -8.576 -15.461 1.00 36.74 26 GLY C C 1
ATOM 3317 O O . GLY C 1 11 ? 1.698 -8.753 -16.528 1.00 34.57 26 GLY C O 1
ATOM 3318 N N . LEU C 1 12 ? -0.009 -9.132 -15.161 1.00 40.12 27 LEU C N 1
ATOM 3319 C CA . LEU C 1 12 ? -0.661 -10.073 -16.052 1.00 41.34 27 LEU C CA 1
ATOM 3320 C C . LEU C 1 12 ? -1.148 -9.377 -17.323 1.00 42.57 27 LEU C C 1
ATOM 3321 O O . LEU C 1 12 ? -1.389 -8.170 -17.349 1.00 39.48 27 LEU C O 1
ATOM 3326 N N . ASP C 1 13 ? -1.343 -10.172 -18.372 1.00 45.67 28 ASP C N 1
ATOM 3327 C CA . ASP C 1 13 ? -1.909 -9.645 -19.571 1.00 47.96 28 ASP C CA 1
ATOM 3328 C C . ASP C 1 13 ? -3.203 -8.979 -19.207 1.00 47.99 28 ASP C C 1
ATOM 3329 O O . ASP C 1 13 ? -3.897 -9.429 -18.322 1.00 50.47 28 ASP C O 1
ATOM 3334 N N . ASN C 1 14 ? -3.487 -7.879 -19.880 1.00 47.97 29 ASN C N 1
ATOM 3335 C CA . ASN C 1 14 ? -4.714 -7.128 -19.745 1.00 49.93 29 ASN C CA 1
ATOM 3336 C C . ASN C 1 14 ? -4.722 -6.206 -18.521 1.00 48.38 29 ASN C C 1
ATOM 3337 O O . ASN C 1 14 ? -5.666 -5.469 -18.312 1.00 51.10 29 ASN C O 1
ATOM 3342 N N . ALA C 1 15 ? -3.643 -6.173 -17.758 1.00 44.58 30 ALA C N 1
ATOM 3343 C CA . ALA C 1 15 ? -3.641 -5.349 -16.556 1.00 43.41 30 ALA C CA 1
ATOM 3344 C C . ALA C 1 15 ? -3.631 -3.839 -16.890 1.00 43.26 30 ALA C C 1
ATOM 3345 O O . ALA C 1 15 ? -4.157 -2.998 -16.114 1.00 42.05 30 ALA C O 1
ATOM 3347 N N . GLY C 1 16 ? -3.026 -3.502 -18.033 1.00 42.34 31 GLY C N 1
ATOM 3348 C CA . GLY C 1 16 ? -2.949 -2.104 -18.480 1.00 43.68 31 GLY C CA 1
ATOM 3349 C C . GLY C 1 16 ? -1.525 -1.518 -18.536 1.00 41.76 31 GLY C C 1
ATOM 3350 O O . GLY C 1 16 ? -1.330 -0.299 -18.494 1.00 41.60 31 GLY C O 1
ATOM 3351 N N . LYS C 1 17 ? -0.515 -2.362 -18.652 1.00 38.66 32 LYS C N 1
ATOM 3352 C CA . LYS C 1 17 ? 0.858 -1.869 -18.538 1.00 35.55 32 LYS C CA 1
ATOM 3353 C C . LYS C 1 17 ? 1.174 -0.939 -19.688 1.00 37.10 32 LYS C C 1
ATOM 3354 O O . LYS C 1 17 ? 1.635 0.163 -19.490 1.00 34.74 32 LYS C O 1
A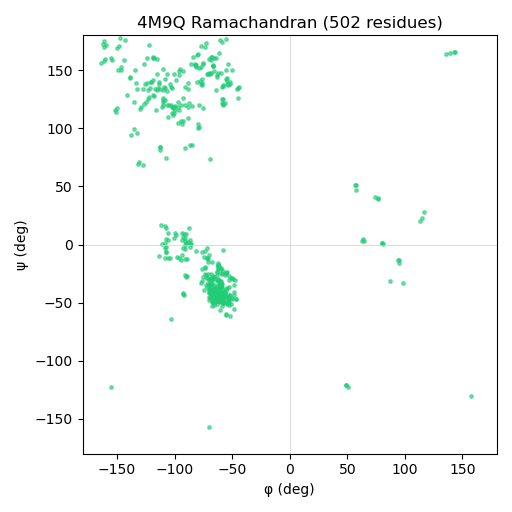TOM 3360 N N . THR C 1 18 ? 0.931 -1.406 -20.913 1.00 39.50 33 THR C N 1
ATOM 3361 C CA . THR C 1 18 ? 1.253 -0.620 -22.085 1.00 39.48 33 THR C CA 1
ATOM 3362 C C . THR C 1 18 ? 0.480 0.715 -22.099 1.00 42.22 33 THR C C 1
ATOM 3363 O O . THR C 1 18 ? 1.096 1.760 -22.294 1.00 44.78 33 THR C O 1
ATOM 3367 N N . THR C 1 19 ? -0.824 0.692 -21.779 1.00 43.32 34 THR C N 1
ATOM 3368 C CA . THR C 1 19 ? -1.626 1.913 -21.640 1.00 43.73 34 THR C CA 1
ATOM 3369 C C . THR C 1 19 ? -1.033 2.830 -20.572 1.00 42.59 34 THR C C 1
ATOM 3370 O O . THR C 1 19 ? -0.919 4.035 -20.791 1.00 43.53 34 THR C O 1
ATOM 3374 N N . LEU C 1 20 ? -0.631 2.245 -19.444 1.00 39.50 35 LEU C N 1
ATOM 3375 C CA . LEU C 1 20 ? -0.081 2.992 -18.337 1.00 39.16 35 LEU C CA 1
ATOM 3376 C C . LEU C 1 20 ? 1.238 3.640 -18.734 1.00 39.40 35 LEU C C 1
ATOM 3377 O O . LEU C 1 20 ? 1.516 4.773 -18.381 1.00 40.65 35 LEU C O 1
ATOM 3382 N N . LEU C 1 21 ? 2.038 2.927 -19.502 1.00 39.72 36 LEU C N 1
ATOM 3383 C CA . LEU C 1 21 ? 3.265 3.486 -19.988 1.00 39.93 36 LEU C CA 1
ATOM 3384 C C . LEU C 1 21 ? 2.993 4.634 -20.956 1.00 41.41 36 LEU C C 1
ATOM 3385 O O . LEU C 1 21 ? 3.641 5.652 -20.883 1.00 41.51 36 LEU C O 1
ATOM 3390 N N . ASN C 1 22 ? 2.055 4.464 -21.862 1.00 43.82 37 ASN C N 1
ATOM 3391 C CA . ASN C 1 22 ? 1.682 5.568 -22.733 1.00 49.85 37 ASN C CA 1
ATOM 3392 C C . ASN C 1 22 ? 1.244 6.779 -21.921 1.00 52.44 37 ASN C C 1
ATOM 3393 O O . ASN C 1 22 ? 1.739 7.877 -22.151 1.00 52.72 37 ASN C O 1
ATOM 3398 N N . SER C 1 23 ? 0.360 6.568 -20.944 1.00 52.59 38 SER C N 1
ATOM 3399 C CA . SER C 1 23 ? -0.216 7.665 -20.195 1.00 55.15 38 SER C CA 1
ATOM 3400 C C . SER C 1 23 ? 0.798 8.381 -19.333 1.00 55.49 38 SER C C 1
ATOM 3401 O O . SER C 1 23 ? 0.676 9.562 -19.076 1.00 63.91 38 SER C O 1
ATOM 3404 N N . ILE C 1 24 ? 1.808 7.676 -18.888 1.00 54.95 39 ILE C N 1
ATOM 3405 C CA . ILE C 1 24 ? 2.822 8.277 -18.032 1.00 57.14 39 ILE C CA 1
ATOM 3406 C C . ILE C 1 24 ? 3.733 9.202 -18.864 1.00 61.81 39 ILE C C 1
ATOM 3407 O O . ILE C 1 24 ? 4.286 10.153 -18.338 1.00 62.01 39 ILE C O 1
ATOM 3412 N N . GLN C 1 25 ? 3.841 8.938 -20.168 1.00 67.76 40 GLN C N 1
ATOM 3413 C CA . GLN C 1 25 ? 4.637 9.751 -21.095 1.00 74.65 40 GLN C CA 1
ATOM 3414 C C . GLN C 1 25 ? 3.895 10.993 -21.543 1.00 87.26 40 GLN C C 1
ATOM 3415 O O . GLN C 1 25 ? 4.454 11.823 -22.269 1.00 93.11 40 GLN C O 1
ATOM 3421 N N . GLY C 1 26 ? 2.630 11.115 -21.147 1.00 92.89 41 GLY C N 1
ATOM 3422 C CA . GLY C 1 26 ? 1.779 12.179 -21.655 1.00 96.74 41 GLY C CA 1
ATOM 3423 C C . GLY C 1 26 ? 0.844 11.810 -22.793 1.00 101.20 41 GLY C C 1
ATOM 3424 O O . GLY C 1 26 ? -0.240 12.382 -22.873 1.00 113.18 41 GLY C O 1
ATOM 3425 N N . GLU C 1 27 ? 1.230 10.891 -23.682 1.00 97.14 42 GLU C N 1
ATOM 3426 C CA . GLU C 1 27 ? 0.342 10.529 -24.801 1.00 109.28 42 GLU C CA 1
ATOM 3427 C C . GLU C 1 27 ? -0.893 9.733 -24.337 1.00 110.53 42 GLU C C 1
ATOM 3428 O O . GLU C 1 27 ? -1.174 8.622 -24.800 1.00 109.15 42 GLU C O 1
ATOM 3434 N N . ARG C 1 30 ? -3.728 6.683 -26.857 1.00 97.55 45 ARG C N 1
ATOM 3435 C CA . ARG C 1 30 ? -3.271 5.853 -27.965 1.00 96.16 45 ARG C CA 1
ATOM 3436 C C . ARG C 1 30 ? -3.967 4.500 -27.934 1.00 97.89 45 ARG C C 1
ATOM 3437 O O . ARG C 1 30 ? -4.608 4.138 -26.949 1.00 96.64 45 ARG C O 1
ATOM 3439 N N . ASP C 1 31 ? -3.862 3.769 -29.036 1.00 103.07 46 ASP C N 1
ATOM 3440 C CA . ASP C 1 31 ? -4.397 2.415 -29.116 1.00 101.33 46 ASP C CA 1
ATOM 3441 C C . ASP C 1 31 ? -3.269 1.452 -28.804 1.00 94.64 46 ASP C C 1
ATOM 3442 O O . ASP C 1 31 ? -2.094 1.767 -29.014 1.00 89.39 46 ASP C O 1
ATOM 3447 N N . THR C 1 32 ? -3.648 0.299 -28.255 1.00 91.75 47 THR C N 1
ATOM 3448 C CA . THR C 1 32 ? -2.706 -0.723 -27.796 1.00 80.42 47 THR C CA 1
ATOM 3449 C C . THR C 1 32 ? -3.220 -2.096 -28.186 1.00 78.79 47 THR C C 1
ATOM 3450 O O . THR C 1 32 ? -4.422 -2.347 -28.166 1.00 84.23 47 THR C O 1
ATOM 3454 N N . THR C 1 33 ? -2.302 -2.975 -28.552 1.00 72.28 48 THR C N 1
ATOM 3455 C CA . THR C 1 33 ? -2.625 -4.377 -28.751 1.00 67.58 48 THR C CA 1
ATOM 3456 C C . THR C 1 33 ? -1.784 -5.113 -27.733 1.00 59.29 48 THR C C 1
ATOM 3457 O O . THR C 1 33 ? -0.816 -4.567 -27.227 1.00 52.70 48 THR C O 1
ATOM 3461 N N . PRO C 1 34 ? -2.154 -6.351 -27.416 1.00 56.82 49 PRO C N 1
ATOM 3462 C CA . PRO C 1 34 ? -1.314 -7.187 -26.581 1.00 53.42 49 PRO C CA 1
ATOM 3463 C C . PRO C 1 34 ? 0.170 -7.138 -26.969 1.00 50.59 49 PRO C C 1
ATOM 3464 O O . PRO C 1 34 ? 0.518 -7.164 -28.127 1.00 53.90 49 PRO C O 1
ATOM 3468 N N . THR C 1 35 ? 1.029 -7.025 -25.979 1.00 48.05 50 THR C N 1
ATOM 3469 C CA . THR C 1 35 ? 2.456 -6.946 -26.186 1.00 45.56 50 THR C CA 1
ATOM 3470 C C . THR C 1 35 ? 3.049 -8.362 -26.223 1.00 47.26 50 THR C C 1
ATOM 3471 O O . THR C 1 35 ? 3.047 -9.067 -25.230 1.00 48.65 50 THR C O 1
ATOM 3475 N N . PHE C 1 36 ? 3.469 -8.819 -27.383 1.00 50.04 51 PHE C N 1
ATOM 3476 C CA . PHE C 1 36 ? 4.283 -10.034 -27.468 1.00 51.44 51 PHE C CA 1
ATOM 3477 C C . PHE C 1 36 ? 5.668 -9.575 -27.810 1.00 47.13 51 PHE C C 1
ATOM 3478 O O . PHE C 1 36 ? 6.080 -9.597 -28.967 1.00 51.26 51 PHE C O 1
ATOM 3486 N N . GLY C 1 37 ? 6.319 -9.030 -26.833 1.00 41.89 52 GLY C N 1
ATOM 3487 C CA . GLY C 1 37 ? 7.703 -8.654 -26.949 1.00 43.33 52 GLY C CA 1
ATOM 3488 C C . GLY C 1 37 ? 7.817 -7.599 -25.872 1.00 41.95 52 GLY C C 1
ATOM 3489 O O . GLY C 1 37 ? 7.323 -7.801 -24.776 1.00 42.82 52 GLY C O 1
ATOM 3490 N N . PHE C 1 38 ? 8.371 -6.446 -26.202 1.00 42.36 53 PHE C N 1
ATOM 3491 C CA . PHE C 1 38 ? 8.329 -5.315 -25.294 1.00 42.61 53 PHE C CA 1
ATOM 3492 C C . PHE C 1 38 ? 8.419 -3.901 -25.902 1.00 42.48 53 PHE C C 1
ATOM 3493 O O . PHE C 1 38 ? 8.891 -3.694 -27.015 1.00 43.41 53 PHE C O 1
ATOM 3501 N N . ASN C 1 39 ? 7.941 -2.940 -25.112 1.00 42.30 54 ASN C N 1
ATOM 3502 C CA . ASN C 1 39 ? 8.066 -1.501 -25.383 1.00 44.61 54 ASN C CA 1
ATOM 3503 C C . ASN C 1 39 ? 8.976 -0.871 -24.317 1.00 46.64 54 ASN C C 1
ATOM 3504 O O . ASN C 1 39 ? 8.881 -1.191 -23.109 1.00 44.70 54 ASN C O 1
ATOM 3509 N N . SER C 1 40 ? 9.844 0.022 -24.776 1.00 53.16 55 SER C N 1
ATOM 3510 C CA . SER C 1 40 ? 10.976 0.544 -24.015 1.00 54.59 55 SER C CA 1
ATOM 3511 C C . SER C 1 40 ? 11.000 2.025 -24.216 1.00 61.36 55 SER C C 1
ATOM 3512 O O . SER C 1 40 ? 11.109 2.494 -25.350 1.00 65.36 55 SER C O 1
ATOM 3515 N N . THR C 1 41 ? 10.932 2.773 -23.130 1.00 62.76 56 THR C N 1
ATOM 3516 C CA . THR C 1 41 ? 11.051 4.211 -23.230 1.00 62.74 56 THR C CA 1
ATOM 3517 C C . THR C 1 41 ? 11.696 4.806 -21.995 1.00 55.30 56 THR C C 1
ATOM 3518 O O . THR C 1 41 ? 11.859 4.137 -20.983 1.00 53.12 56 THR C O 1
ATOM 3522 N N . THR C 1 42 ? 12.015 6.083 -22.089 1.00 48.86 57 THR C N 1
ATOM 3523 C CA . THR C 1 42 ? 12.779 6.775 -21.091 1.00 48.93 57 THR C CA 1
ATOM 3524 C C . THR C 1 42 ? 11.998 7.938 -20.557 1.00 45.67 57 THR C C 1
ATOM 3525 O O . THR C 1 42 ? 11.429 8.669 -21.309 1.00 45.88 57 THR C O 1
ATOM 3529 N N . LEU C 1 43 ? 11.999 8.082 -19.233 1.00 43.64 58 LEU C N 1
ATOM 3530 C CA . LEU C 1 43 ? 11.263 9.135 -18.521 1.00 42.97 58 LEU C CA 1
ATOM 3531 C C . LEU C 1 43 ? 12.236 9.989 -17.761 1.00 42.81 58 LEU C C 1
ATOM 3532 O O . LEU C 1 43 ? 13.356 9.570 -17.476 1.00 38.98 58 LEU C O 1
ATOM 3537 N N . ASN C 1 44 ? 11.788 11.185 -17.407 1.00 45.52 59 ASN C N 1
ATOM 3538 C CA . ASN C 1 44 ? 12.513 12.027 -16.448 1.00 46.81 59 ASN C CA 1
ATOM 3539 C C . ASN C 1 44 ? 11.718 12.175 -15.172 1.00 48.01 59 ASN C C 1
ATOM 3540 O O . ASN C 1 44 ? 10.482 12.369 -15.183 1.00 48.56 59 ASN C O 1
ATOM 3545 N N . GLU C 1 45 ? 12.404 12.016 -14.055 1.00 47.17 60 GLU C N 1
ATOM 3546 C CA . GLU C 1 45 ? 11.738 12.179 -12.772 1.00 48.47 60 GLU C CA 1
ATOM 3547 C C . GLU C 1 45 ? 12.793 12.654 -11.869 1.00 47.45 60 GLU C C 1
ATOM 3548 O O . GLU C 1 45 ? 13.767 11.954 -11.619 1.00 47.76 60 GLU C O 1
ATOM 3554 N N . GLY C 1 46 ? 12.585 13.850 -11.370 1.00 48.75 61 GLY C N 1
ATOM 3555 C CA . GLY C 1 46 ? 13.582 14.514 -10.609 1.00 50.93 61 GLY C CA 1
ATOM 3556 C C . GLY C 1 46 ? 14.922 14.472 -11.314 1.00 52.08 61 GLY C C 1
ATOM 3557 O O . GLY C 1 46 ? 15.088 14.886 -12.458 1.00 56.81 61 GLY C O 1
ATOM 3558 N N . LYS C 1 47 ? 15.855 13.891 -10.607 1.00 52.01 62 LYS C N 1
ATOM 3559 C CA . LYS C 1 47 ? 17.279 13.905 -10.892 1.00 54.29 62 LYS C CA 1
ATOM 3560 C C . LYS C 1 47 ? 17.668 12.686 -11.776 1.00 48.93 62 LYS C C 1
ATOM 3561 O O . LYS C 1 47 ? 18.814 12.508 -12.136 1.00 46.97 62 LYS C O 1
ATOM 3567 N N . TYR C 1 48 ? 16.686 11.850 -12.105 1.00 44.90 63 TYR C N 1
ATOM 3568 C CA . TYR C 1 48 ? 16.921 10.555 -12.741 1.00 41.43 63 TYR C CA 1
ATOM 3569 C C . TYR C 1 48 ? 16.333 10.391 -14.126 1.00 38.29 63 TYR C C 1
ATOM 3570 O O . TYR C 1 48 ? 15.209 10.795 -14.367 1.00 35.82 63 TYR C O 1
ATOM 3579 N N A LYS C 1 49 ? 17.123 9.807 -15.023 0.50 39.34 64 LYS C N 1
ATOM 3580 N N B LYS C 1 49 ? 17.116 9.825 -15.035 0.50 38.50 64 LYS C N 1
ATOM 3581 C CA A LYS C 1 49 ? 16.618 9.213 -16.262 0.50 40.01 64 LYS C CA 1
ATOM 3582 C CA B LYS C 1 49 ? 16.561 9.231 -16.243 0.50 38.46 64 LYS C CA 1
ATOM 3583 C C A LYS C 1 49 ? 16.060 7.852 -15.865 0.50 38.09 64 LYS C C 1
ATOM 3584 C C B LYS C 1 49 ? 16.042 7.867 -15.839 0.50 37.18 64 LYS C C 1
ATOM 3585 O O A LYS C 1 49 ? 16.765 7.060 -15.225 0.50 39.20 64 LYS C O 1
ATOM 3586 O O B LYS C 1 49 ? 16.747 7.095 -15.175 0.50 38.28 64 LYS C O 1
ATOM 3597 N N . ILE C 1 50 ? 14.809 7.573 -16.217 1.00 36.03 65 ILE C N 1
ATOM 3598 C CA . ILE C 1 50 ? 14.236 6.279 -15.942 1.00 34.43 65 ILE C CA 1
ATOM 3599 C C . ILE C 1 50 ? 13.905 5.509 -17.198 1.00 36.75 65 ILE C C 1
ATOM 3600 O O . ILE C 1 50 ? 13.088 5.954 -17.990 1.00 37.69 65 ILE C O 1
ATOM 3605 N N . GLU C 1 51 ? 14.607 4.393 -17.410 1.00 38.53 66 GLU C N 1
ATOM 3606 C CA . GLU C 1 51 ? 14.373 3.497 -18.528 1.00 39.27 66 GLU C CA 1
ATOM 3607 C C . GLU C 1 51 ? 13.288 2.523 -18.056 1.00 36.38 66 GLU C C 1
ATOM 3608 O O . GLU C 1 51 ? 13.456 1.844 -17.077 1.00 35.44 66 GLU C O 1
ATOM 3614 N N . VAL C 1 52 ? 12.170 2.475 -18.760 1.00 35.08 67 VAL C N 1
ATOM 3615 C CA . VAL C 1 52 ? 11.108 1.561 -18.470 1.00 30.87 67 VAL C CA 1
ATOM 3616 C C . VAL C 1 52 ? 10.965 0.482 -19.536 1.00 32.82 67 VAL C C 1
ATOM 3617 O O . VAL C 1 52 ? 10.846 0.787 -20.688 1.00 35.88 67 VAL C O 1
ATOM 3621 N N . PHE C 1 53 ? 10.991 -0.778 -19.125 1.00 33.35 68 PHE C N 1
ATOM 3622 C CA . PHE C 1 53 ? 10.725 -1.905 -19.981 1.00 34.07 68 PHE C CA 1
ATOM 3623 C C . PHE C 1 53 ? 9.327 -2.426 -19.754 1.00 32.16 68 PHE C C 1
ATOM 3624 O O . PHE C 1 53 ? 9.049 -2.919 -18.689 1.00 31.53 68 PHE C O 1
ATOM 3632 N N . ASP C 1 54 ? 8.460 -2.294 -20.762 1.00 32.42 69 ASP C N 1
ATOM 3633 C CA . ASP C 1 54 ? 7.060 -2.742 -20.681 1.00 32.85 69 ASP C CA 1
ATOM 3634 C C . ASP C 1 54 ? 7.000 -4.146 -21.259 1.00 31.46 69 ASP C C 1
ATOM 3635 O O . ASP C 1 54 ? 7.157 -4.328 -22.442 1.00 33.50 69 ASP C O 1
ATOM 3640 N N . LEU C 1 55 ? 6.852 -5.149 -20.419 1.00 31.49 70 LEU C N 1
ATOM 3641 C CA . LEU C 1 55 ? 6.951 -6.548 -20.888 1.00 34.81 70 LEU C CA 1
ATOM 3642 C C . LEU C 1 55 ? 5.588 -7.118 -21.112 1.00 36.05 70 LEU C C 1
ATOM 3643 O O . LEU C 1 55 ? 4.688 -6.832 -20.379 1.00 38.62 70 LEU C O 1
ATOM 3648 N N . GLY C 1 56 ? 5.402 -7.911 -22.144 1.00 38.73 71 GLY C N 1
ATOM 3649 C CA . GLY C 1 56 ? 4.135 -8.593 -22.278 1.00 40.41 71 GLY C CA 1
ATOM 3650 C C . GLY C 1 56 ? 3.881 -9.480 -21.062 1.00 40.41 71 GLY C C 1
ATOM 3651 O O . GLY C 1 56 ? 4.817 -10.074 -20.490 1.00 37.49 71 GLY C O 1
ATOM 3652 N N . GLY C 1 57 ? 2.604 -9.605 -20.708 1.00 42.31 72 GLY C N 1
ATOM 3653 C CA . GLY C 1 57 ? 2.187 -10.424 -19.587 1.00 43.69 72 GLY C CA 1
ATOM 3654 C C . GLY C 1 57 ? 1.417 -11.682 -19.877 1.00 46.36 72 GLY C C 1
ATOM 3655 O O . GLY C 1 57 ? 0.991 -12.347 -18.935 1.00 51.38 72 GLY C O 1
ATOM 3656 N N . GLY C 1 58 ? 1.165 -12.002 -21.144 1.00 48.25 73 GLY C N 1
ATOM 3657 C CA . GLY C 1 58 ? 0.530 -13.283 -21.498 1.00 49.66 73 GLY C CA 1
ATOM 3658 C C . GLY C 1 58 ? 1.274 -14.458 -20.909 1.00 51.84 73 GLY C C 1
ATOM 3659 O O . GLY C 1 58 ? 2.446 -14.352 -20.644 1.00 50.61 73 GLY C O 1
ATOM 3660 N N . LYS C 1 59 ? 0.596 -15.583 -20.709 1.00 61.35 74 LYS C N 1
ATOM 3661 C CA . LYS C 1 59 ? 1.200 -16.755 -20.085 1.00 65.44 74 LYS C CA 1
ATOM 3662 C C . LYS C 1 59 ? 2.400 -17.357 -20.725 1.00 65.62 74 LYS C C 1
ATOM 3663 O O . LYS C 1 59 ? 3.297 -17.792 -20.025 1.00 66.45 74 LYS C O 1
ATOM 3669 N N . ASN C 1 60 ? 2.454 -17.455 -22.033 1.00 64.60 75 ASN C N 1
ATOM 3670 C CA . ASN C 1 60 ? 3.601 -18.145 -22.574 1.00 66.25 75 ASN C CA 1
ATOM 3671 C C . ASN C 1 60 ? 4.793 -17.199 -22.768 1.00 65.39 75 ASN C C 1
ATOM 3672 O O . ASN C 1 60 ? 5.868 -17.641 -23.135 1.00 69.01 75 ASN C O 1
ATOM 3677 N N A ILE C 1 61 ? 4.547 -15.910 -22.519 0.50 61.63 76 ILE C N 1
ATOM 3678 N N B ILE C 1 61 ? 4.608 -15.915 -22.471 0.50 62.57 76 ILE C N 1
ATOM 3679 C CA A ILE C 1 61 ? 5.518 -14.810 -22.595 0.50 59.01 76 ILE C CA 1
ATOM 3680 C CA B ILE C 1 61 ? 5.659 -14.893 -22.615 0.50 60.80 76 ILE C CA 1
ATOM 3681 C C A ILE C 1 61 ? 6.244 -14.585 -21.271 0.50 57.93 76 ILE C C 1
ATOM 3682 C C B ILE C 1 61 ? 6.217 -14.430 -21.264 0.50 58.48 76 ILE C C 1
ATOM 3683 O O A ILE C 1 61 ? 7.431 -14.279 -21.234 0.50 55.35 76 ILE C O 1
ATOM 3684 O O B ILE C 1 61 ? 7.269 -13.806 -21.206 0.50 54.55 76 ILE C O 1
ATOM 3693 N N . ARG C 1 62 ? 5.469 -14.699 -20.194 1.00 60.58 77 ARG C N 1
ATOM 3694 C CA . ARG C 1 62 ? 5.867 -14.391 -18.800 1.00 57.62 77 ARG C CA 1
ATOM 3695 C C . ARG C 1 62 ? 7.270 -14.883 -18.371 1.00 56.19 77 ARG C C 1
ATOM 3696 O O . ARG C 1 62 ? 7.907 -14.290 -17.507 1.00 58.86 77 ARG C O 1
ATOM 3704 N N . GLY C 1 63 ? 7.733 -15.978 -18.957 1.00 54.78 78 GLY C N 1
ATOM 3705 C CA . GLY C 1 63 ? 9.074 -16.496 -18.687 1.00 54.35 78 GLY C CA 1
ATOM 3706 C C . GLY C 1 63 ? 10.211 -15.529 -19.022 1.00 52.39 78 GLY C C 1
ATOM 3707 O O . GLY C 1 63 ? 11.304 -15.626 -18.464 1.00 52.54 78 GLY C O 1
ATOM 3708 N N . VAL C 1 64 ? 9.957 -14.604 -19.942 1.00 46.87 79 VAL C N 1
ATOM 3709 C CA . VAL C 1 64 ? 10.914 -13.584 -20.313 1.00 44.26 79 VAL C CA 1
ATOM 3710 C C . VAL C 1 64 ? 11.217 -12.684 -19.130 1.00 43.21 79 VAL C C 1
ATOM 3711 O O . VAL C 1 64 ? 12.351 -12.198 -18.999 1.00 46.79 79 VAL C O 1
ATOM 3715 N N . TRP C 1 65 ? 10.253 -12.474 -18.235 1.00 40.01 80 TRP C N 1
ATOM 3716 C CA . TRP C 1 65 ? 10.467 -11.509 -17.149 1.00 39.65 80 TRP C CA 1
ATOM 3717 C C . TRP C 1 65 ? 11.748 -11.686 -16.382 1.00 43.43 80 TRP C C 1
ATOM 3718 O O . TRP C 1 65 ? 12.472 -10.719 -16.148 1.00 44.25 80 TRP C O 1
ATOM 3729 N N . LYS C 1 66 ? 12.052 -12.914 -15.995 1.00 46.92 81 LYS C N 1
ATOM 3730 C CA . LYS C 1 66 ? 13.274 -13.153 -15.233 1.00 51.17 81 LYS C CA 1
ATOM 3731 C C . LYS C 1 66 ? 14.555 -12.816 -15.946 1.00 49.01 81 LYS C C 1
ATOM 3732 O O . LYS C 1 66 ? 15.558 -12.614 -15.306 1.00 48.71 81 LYS C O 1
ATOM 3738 N N . LYS C 1 67 ? 14.527 -12.656 -17.257 1.00 49.98 82 LYS C N 1
ATOM 3739 C CA . LYS C 1 67 ? 15.738 -12.229 -17.960 1.00 50.93 82 LYS C CA 1
ATOM 3740 C C . LYS C 1 67 ? 16.023 -10.748 -17.786 1.00 46.88 82 LYS C C 1
ATOM 3741 O O . LYS C 1 67 ? 17.041 -10.264 -18.254 1.00 51.85 82 LYS C O 1
ATOM 3747 N N . TYR C 1 68 ? 15.097 -10.019 -17.160 1.00 41.08 83 TYR C N 1
ATOM 3748 C CA . TYR C 1 68 ? 15.288 -8.607 -16.918 1.00 39.44 83 TYR C CA 1
ATOM 3749 C C . TYR C 1 68 ? 15.536 -8.260 -15.483 1.00 37.61 83 TYR C C 1
ATOM 3750 O O . TYR C 1 68 ? 15.920 -7.123 -15.206 1.00 35.62 83 TYR C O 1
ATOM 3759 N N . LEU C 1 69 ? 15.329 -9.197 -14.564 1.00 37.63 84 LEU C N 1
ATOM 3760 C CA . LEU C 1 69 ? 15.309 -8.789 -13.168 1.00 39.10 84 LEU C CA 1
ATOM 3761 C C . LEU C 1 69 ? 16.659 -8.350 -12.654 1.00 40.58 84 LEU C C 1
ATOM 3762 O O . LEU C 1 69 ? 16.708 -7.529 -11.748 1.00 46.90 84 LEU C O 1
ATOM 3767 N N . ALA C 1 70 ? 17.728 -8.841 -13.252 1.00 42.19 85 ALA C N 1
ATOM 3768 C CA . ALA C 1 70 ? 19.089 -8.530 -12.846 1.00 45.71 85 ALA C CA 1
ATOM 3769 C C . ALA C 1 70 ? 19.430 -7.081 -13.158 1.00 45.45 85 ALA C C 1
ATOM 3770 O O . ALA C 1 70 ? 20.156 -6.437 -12.402 1.00 45.90 85 ALA C O 1
ATOM 3772 N N . GLU C 1 71 ? 18.919 -6.567 -14.274 1.00 45.46 86 GLU C N 1
ATOM 3773 C CA . GLU C 1 71 ? 19.283 -5.216 -14.724 1.00 46.36 86 GLU C CA 1
ATOM 3774 C C . GLU C 1 71 ? 18.310 -4.119 -14.251 1.00 42.20 86 GLU C C 1
ATOM 3775 O O . GLU C 1 71 ? 18.466 -2.967 -14.584 1.00 43.36 86 GLU C O 1
ATOM 3781 N N . VAL C 1 72 ? 17.330 -4.474 -13.446 1.00 37.58 87 VAL C N 1
ATOM 3782 C CA . VAL C 1 72 ? 16.279 -3.540 -13.075 1.00 34.37 87 VAL C CA 1
ATOM 3783 C C . VAL C 1 72 ? 16.511 -3.156 -11.593 1.00 34.70 87 VAL C C 1
ATOM 3784 O O . VAL C 1 72 ? 17.007 -3.985 -10.792 1.00 34.02 87 VAL C O 1
ATOM 3788 N N . HIS C 1 73 ? 16.253 -1.888 -11.259 1.00 32.89 88 HIS C N 1
ATOM 3789 C CA . HIS C 1 73 ? 16.426 -1.352 -9.914 1.00 33.83 88 HIS C CA 1
ATOM 3790 C C . HIS C 1 73 ? 15.141 -1.523 -9.153 1.00 33.46 88 HIS C C 1
ATOM 3791 O O . HIS C 1 73 ? 15.138 -1.527 -7.925 1.00 33.67 88 HIS C O 1
ATOM 3798 N N . ALA C 1 74 ? 14.018 -1.549 -9.867 1.00 30.59 89 ALA C N 1
ATOM 3799 C CA . ALA C 1 74 ? 12.709 -1.524 -9.226 1.00 30.50 89 ALA C CA 1
ATOM 3800 C C . ALA C 1 74 ? 11.688 -2.000 -10.197 1.00 31.02 89 ALA C C 1
ATOM 3801 O O . ALA C 1 74 ? 11.982 -2.177 -11.403 1.00 29.69 89 ALA C O 1
ATOM 3803 N N A ILE C 1 75 ? 10.472 -2.219 -9.700 0.50 30.75 90 ILE C N 1
ATOM 3804 N N B ILE C 1 75 ? 10.466 -2.185 -9.696 0.50 30.52 90 ILE C N 1
ATOM 3805 C CA A ILE C 1 75 ? 9.448 -2.781 -10.545 0.50 30.07 90 ILE C CA 1
ATOM 3806 C CA B ILE C 1 75 ? 9.426 -2.821 -10.473 0.50 29.83 90 ILE C CA 1
ATOM 3807 C C A ILE C 1 75 ? 8.161 -2.035 -10.330 0.50 29.93 90 ILE C C 1
ATOM 3808 C C B ILE C 1 75 ? 8.148 -2.034 -10.316 0.50 29.79 90 ILE C C 1
ATOM 3809 O O A ILE C 1 75 ? 7.816 -1.680 -9.197 0.50 29.37 90 ILE C O 1
ATOM 3810 O O B ILE C 1 75 ? 7.795 -1.643 -9.198 0.50 29.22 90 ILE C O 1
ATOM 3819 N N . VAL C 1 76 ? 7.466 -1.773 -11.429 1.00 28.71 91 VAL C N 1
ATOM 3820 C CA . VAL C 1 76 ? 6.094 -1.347 -11.364 1.00 29.25 91 VAL C CA 1
ATOM 3821 C C . VAL C 1 76 ? 5.293 -2.617 -11.657 1.00 31.52 91 VAL C C 1
ATOM 3822 O O . VAL C 1 76 ? 5.524 -3.282 -12.671 1.00 34.69 91 VAL C O 1
ATOM 3826 N N . TYR C 1 77 ? 4.451 -3.044 -10.716 1.00 32.43 92 TYR C N 1
ATOM 3827 C CA . TYR C 1 77 ? 3.552 -4.192 -10.951 1.00 32.46 92 TYR C CA 1
ATOM 3828 C C . TYR C 1 77 ? 2.130 -3.676 -11.127 1.00 34.50 92 TYR C C 1
ATOM 3829 O O . TYR C 1 77 ? 1.586 -2.971 -10.256 1.00 38.11 92 TYR C O 1
ATOM 3838 N N . VAL C 1 78 ? 1.533 -3.940 -12.273 1.00 32.25 93 VAL C N 1
ATOM 3839 C CA . VAL C 1 78 ? 0.189 -3.464 -12.521 1.00 33.47 93 VAL C CA 1
ATOM 3840 C C . VAL C 1 78 ? -0.827 -4.623 -12.390 1.00 37.68 93 VAL C C 1
ATOM 3841 O O . VAL C 1 78 ? -0.588 -5.749 -12.870 1.00 37.27 93 VAL C O 1
ATOM 3845 N N . VAL C 1 79 ? -1.946 -4.310 -11.745 1.00 39.58 94 VAL C N 1
ATOM 3846 C CA . VAL C 1 79 ? -3.029 -5.243 -11.505 1.00 43.74 94 VAL C CA 1
ATOM 3847 C C . VAL C 1 79 ? -4.339 -4.644 -11.993 1.00 45.89 94 VAL C C 1
ATOM 3848 O O . VAL C 1 79 ? -4.667 -3.491 -11.675 1.00 45.39 94 VAL C O 1
ATOM 3852 N N . ASP C 1 80 ? -5.109 -5.449 -12.710 1.00 48.38 95 ASP C N 1
ATOM 3853 C CA . ASP C 1 80 ? -6.429 -5.034 -13.141 1.00 52.48 95 ASP C CA 1
ATOM 3854 C C . ASP C 1 80 ? -7.281 -5.210 -11.929 1.00 55.01 95 ASP C C 1
ATOM 3855 O O . ASP C 1 80 ? -7.654 -6.343 -11.613 1.00 57.03 95 ASP C O 1
ATOM 3860 N N . ALA C 1 81 ? -7.539 -4.088 -11.258 1.00 53.65 96 ALA C N 1
ATOM 3861 C CA . ALA C 1 81 ? -8.206 -4.059 -9.995 1.00 57.20 96 ALA C CA 1
ATOM 3862 C C . ALA C 1 81 ? -9.682 -4.375 -10.162 1.00 63.21 96 ALA C C 1
ATOM 3863 O O . ALA C 1 81 ? -10.347 -4.563 -9.167 1.00 66.40 96 ALA C O 1
ATOM 3865 N N . ALA C 1 82 ? -10.179 -4.396 -11.407 1.00 63.34 97 ALA C N 1
ATOM 3866 C CA . ALA C 1 82 ? -11.584 -4.580 -11.678 1.00 70.89 97 ALA C CA 1
ATOM 3867 C C . ALA C 1 82 ? -11.824 -6.030 -12.073 1.00 75.01 97 ALA C C 1
ATOM 3868 O O . ALA C 1 82 ? -12.967 -6.409 -12.381 1.00 78.13 97 ALA C O 1
ATOM 3870 N N . ASP C 1 83 ? -10.765 -6.841 -11.976 1.00 71.55 98 ASP C N 1
ATOM 3871 C CA . ASP C 1 83 ? -10.803 -8.259 -12.304 1.00 73.23 98 ASP C CA 1
ATOM 3872 C C . ASP C 1 83 ? -10.256 -9.134 -11.144 1.00 71.48 98 ASP C C 1
ATOM 3873 O O . ASP C 1 83 ? -9.230 -9.798 -11.284 1.00 67.67 98 ASP C O 1
ATOM 3878 N N . PRO C 1 84 ? -10.987 -9.188 -10.017 1.00 73.98 99 PRO C N 1
ATOM 3879 C CA . PRO C 1 84 ? -10.601 -10.055 -8.879 1.00 73.91 99 PRO C CA 1
ATOM 3880 C C . PRO C 1 84 ? -10.586 -11.596 -9.198 1.00 74.33 99 PRO C C 1
ATOM 3881 O O . PRO C 1 84 ? -9.978 -12.395 -8.462 1.00 73.20 99 PRO C O 1
ATOM 3885 N N . GLY C 1 85 ? -11.229 -12.010 -10.277 1.00 72.53 100 GLY C N 1
ATOM 3886 C CA . GLY C 1 85 ? -11.001 -13.359 -10.759 1.00 74.42 100 GLY C CA 1
ATOM 3887 C C . GLY C 1 85 ? -9.529 -13.709 -10.963 1.00 71.12 100 GLY C C 1
ATOM 3888 O O . GLY C 1 85 ? -9.107 -14.866 -10.884 1.00 69.41 100 GLY C O 1
ATOM 3889 N N . ARG C 1 86 ? -8.712 -12.703 -11.235 1.00 68.08 101 ARG C N 1
ATOM 3890 C CA . ARG C 1 86 ? -7.367 -12.986 -11.615 1.00 64.48 101 ARG C CA 1
ATOM 3891 C C . ARG C 1 86 ? -6.379 -12.638 -10.538 1.00 62.32 101 ARG C C 1
ATOM 3892 O O . ARG C 1 86 ? -5.162 -12.756 -10.747 1.00 59.35 101 ARG C O 1
ATOM 3900 N N . PHE C 1 87 ? -6.882 -12.216 -9.386 1.00 64.34 102 PHE C N 1
ATOM 3901 C CA . PHE C 1 87 ? -6.005 -11.825 -8.282 1.00 62.99 102 PHE C CA 1
ATOM 3902 C C . PHE C 1 87 ? -5.131 -12.986 -7.890 1.00 65.34 102 PHE C C 1
ATOM 3903 O O . PHE C 1 87 ? -3.940 -12.822 -7.659 1.00 65.40 102 PHE C O 1
ATOM 3911 N N . GLU C 1 88 ? -5.716 -14.174 -7.859 1.00 72.21 103 GLU C N 1
ATOM 3912 C CA . GLU C 1 88 ? -4.963 -15.367 -7.493 1.00 76.17 103 GLU C CA 1
ATOM 3913 C C . GLU C 1 88 ? -3.774 -15.641 -8.415 1.00 71.01 103 GLU C C 1
ATOM 3914 O O . GLU C 1 88 ? -2.666 -15.835 -7.924 1.00 70.31 103 GLU C O 1
ATOM 3920 N N . GLU C 1 89 ? -3.951 -15.614 -9.734 1.00 68.22 104 GLU C N 1
ATOM 3921 C CA . GLU C 1 89 ? -2.768 -15.792 -10.578 1.00 62.89 104 GLU C CA 1
ATOM 3922 C C . GLU C 1 89 ? -1.805 -14.618 -10.529 1.00 59.96 104 GLU C C 1
ATOM 3923 O O . GLU C 1 89 ? -0.593 -14.819 -10.642 1.00 59.13 104 GLU C O 1
ATOM 3929 N N . SER C 1 90 ? -2.314 -13.401 -10.342 1.00 58.41 105 SER C N 1
ATOM 3930 C CA . SER C 1 90 ? -1.436 -12.243 -10.214 1.00 55.59 105 SER C CA 1
ATOM 3931 C C . SER C 1 90 ? -0.600 -12.381 -8.944 1.00 55.97 105 SER C C 1
ATOM 3932 O O . SER C 1 90 ? 0.584 -12.100 -8.942 1.00 54.68 105 SER C O 1
ATOM 3935 N N . LYS C 1 91 ? -1.205 -12.857 -7.874 1.00 59.71 106 LYS C N 1
ATOM 3936 C CA . LYS C 1 91 ? -0.446 -13.188 -6.669 1.00 62.90 106 LYS C CA 1
ATOM 3937 C C . LYS C 1 91 ? 0.638 -14.258 -6.907 1.00 62.83 106 LYS C C 1
ATOM 3938 O O . LYS C 1 91 ? 1.761 -14.120 -6.422 1.00 62.97 106 LYS C O 1
ATOM 3944 N N . MET C 1 92 ? 0.320 -15.328 -7.626 1.00 65.36 107 MET C N 1
ATOM 3945 C CA . MET C 1 92 ? 1.338 -16.363 -7.917 1.00 68.63 107 MET C CA 1
ATOM 3946 C C . MET C 1 92 ? 2.427 -15.833 -8.838 1.00 65.80 107 MET C C 1
ATOM 3947 O O . MET C 1 92 ? 3.587 -16.210 -8.722 1.00 68.12 107 MET C O 1
ATOM 3952 N N . THR C 1 93 ? 2.048 -14.948 -9.752 1.00 61.03 108 THR C N 1
ATOM 3953 C CA . THR C 1 93 ? 2.980 -14.389 -10.683 1.00 58.94 108 THR C CA 1
ATOM 3954 C C . THR C 1 93 ? 3.959 -13.472 -9.977 1.00 55.41 108 THR C C 1
ATOM 3955 O O . THR C 1 93 ? 5.161 -13.563 -10.206 1.00 54.76 108 THR C O 1
ATOM 3959 N N . MET C 1 94 ? 3.441 -12.601 -9.115 1.00 53.00 109 MET C N 1
ATOM 3960 C CA . MET C 1 94 ? 4.287 -11.730 -8.324 1.00 51.94 109 MET C CA 1
ATOM 3961 C C . MET C 1 94 ? 5.179 -12.510 -7.358 1.00 51.53 109 MET C C 1
ATOM 3962 O O . MET C 1 94 ? 6.341 -12.172 -7.162 1.00 51.78 109 MET C O 1
ATOM 3967 N N . ALA C 1 95 ? 4.641 -13.554 -6.752 1.00 53.40 110 ALA C N 1
ATOM 3968 C CA . ALA C 1 95 ? 5.445 -14.424 -5.901 1.00 57.48 110 ALA C CA 1
ATOM 3969 C C . ALA C 1 95 ? 6.680 -14.944 -6.653 1.00 58.30 110 ALA C C 1
ATOM 3970 O O . ALA C 1 95 ? 7.780 -14.928 -6.119 1.00 62.01 110 ALA C O 1
ATOM 3972 N N . GLU C 1 96 ? 6.497 -15.383 -7.893 1.00 58.00 111 GLU C N 1
ATOM 3973 C CA . GLU C 1 96 ? 7.603 -15.855 -8.692 1.00 61.43 111 GLU C CA 1
ATOM 3974 C C . GLU C 1 96 ? 8.654 -14.765 -8.860 1.00 57.30 111 GLU C C 1
ATOM 3975 O O . GLU C 1 96 ? 9.831 -15.011 -8.715 1.00 58.58 111 GLU C O 1
ATOM 3981 N N . VAL C 1 97 ? 8.213 -13.555 -9.168 1.00 55.30 112 VAL C N 1
ATOM 3982 C CA . VAL C 1 97 ? 9.121 -12.422 -9.330 1.00 49.42 112 VAL C CA 1
ATOM 3983 C C . VAL C 1 97 ? 9.846 -12.221 -8.022 1.00 51.11 112 VAL C C 1
ATOM 3984 O O . VAL C 1 97 ? 11.042 -12.124 -8.018 1.00 56.11 112 VAL C O 1
ATOM 3988 N N . LEU C 1 98 ? 9.133 -12.213 -6.910 1.00 53.18 113 LEU C N 1
ATOM 3989 C CA . LEU C 1 98 ? 9.769 -11.933 -5.617 1.00 57.46 113 LEU C CA 1
ATOM 3990 C C . LEU C 1 98 ? 10.705 -13.019 -5.134 1.00 60.16 113 LEU C C 1
ATOM 3991 O O . LEU C 1 98 ? 11.653 -12.717 -4.420 1.00 61.49 113 LEU C O 1
ATOM 3996 N N . GLU C 1 99 ? 10.422 -14.264 -5.512 1.00 62.25 114 GLU C N 1
ATOM 3997 C CA . GLU C 1 99 ? 11.299 -15.402 -5.204 1.00 69.08 114 GLU C CA 1
ATOM 3998 C C . GLU C 1 99 ? 12.658 -15.227 -5.851 1.00 66.47 114 GLU C C 1
ATOM 3999 O O . GLU C 1 99 ? 13.671 -15.597 -5.279 1.00 68.12 114 GLU C O 1
ATOM 4005 N N . ASN C 1 100 ? 12.661 -14.673 -7.056 1.00 62.08 115 ASN C N 1
ATOM 4006 C CA . ASN C 1 100 ? 13.872 -14.520 -7.834 1.00 61.29 115 ASN C CA 1
ATOM 4007 C C . ASN C 1 100 ? 14.996 -13.842 -7.078 1.00 60.98 115 ASN C C 1
ATOM 4008 O O . ASN C 1 100 ? 14.793 -12.863 -6.374 1.00 57.43 115 ASN C O 1
ATOM 4013 N N . GLN C 1 101 ? 16.188 -14.386 -7.275 1.00 66.48 116 GLN C N 1
ATOM 4014 C CA . GLN C 1 101 ? 17.403 -13.996 -6.570 1.00 70.82 116 GLN C CA 1
ATOM 4015 C C . GLN C 1 101 ? 17.774 -12.506 -6.782 1.00 68.32 116 GLN C C 1
ATOM 4016 O O . GLN C 1 101 ? 18.295 -11.861 -5.881 1.00 69.36 116 GLN C O 1
ATOM 4022 N N . PHE C 1 102 ? 17.465 -11.970 -7.963 1.00 61.98 117 PHE C N 1
ATOM 4023 C CA . PHE C 1 102 ? 17.822 -10.614 -8.328 1.00 58.49 117 PHE C CA 1
ATOM 4024 C C . PHE C 1 102 ? 16.782 -9.586 -7.867 1.00 57.21 117 PHE C C 1
ATOM 4025 O O . PHE C 1 102 ? 16.906 -8.403 -8.169 1.00 53.26 117 PHE C O 1
ATOM 4033 N N . MET C 1 103 ? 15.750 -10.029 -7.150 1.00 56.09 118 MET C N 1
ATOM 4034 C CA . MET C 1 103 ? 14.729 -9.116 -6.668 1.00 52.32 118 MET C CA 1
ATOM 4035 C C . MET C 1 103 ? 14.925 -8.673 -5.222 1.00 52.14 118 MET C C 1
ATOM 4036 O O . MET C 1 103 ? 14.273 -7.767 -4.770 1.00 49.35 118 MET C O 1
ATOM 4041 N N . ARG C 1 104 ? 15.826 -9.290 -4.493 1.00 58.17 119 ARG C N 1
ATOM 4042 C CA . ARG C 1 104 ? 15.901 -9.019 -3.072 1.00 63.49 119 ARG C CA 1
ATOM 4043 C C . ARG C 1 104 ? 16.156 -7.527 -2.835 1.00 58.00 119 ARG C C 1
ATOM 4044 O O . ARG C 1 104 ? 16.894 -6.926 -3.554 1.00 52.96 119 ARG C O 1
ATOM 4052 N N . ASP C 1 105 ? 15.433 -6.926 -1.886 1.00 58.59 120 ASP C N 1
ATOM 4053 C CA . ASP C 1 105 ? 15.536 -5.477 -1.540 1.00 56.99 120 ASP C CA 1
ATOM 4054 C C . ASP C 1 105 ? 15.128 -4.421 -2.584 1.00 50.97 120 ASP C C 1
ATOM 4055 O O . ASP C 1 105 ? 15.249 -3.203 -2.309 1.00 48.92 120 ASP C O 1
ATOM 4060 N N . LYS C 1 106 ? 14.628 -4.852 -3.743 1.00 42.35 121 LYS C N 1
ATOM 4061 C CA . LYS C 1 106 ? 14.204 -3.922 -4.730 1.00 37.84 121 LYS C CA 1
ATOM 4062 C C . LYS C 1 106 ? 12.730 -3.542 -4.517 1.00 36.46 121 LYS C C 1
ATOM 4063 O O . LYS C 1 106 ? 11.885 -4.395 -4.314 1.00 35.81 121 LYS C O 1
ATOM 4069 N N . PRO C 1 107 ? 12.414 -2.249 -4.577 1.00 34.05 122 PRO C N 1
ATOM 4070 C CA . PRO C 1 107 ? 11.069 -1.828 -4.322 1.00 33.08 122 PRO C CA 1
ATOM 4071 C C . PRO C 1 107 ? 10.104 -2.060 -5.473 1.00 34.82 122 PRO C C 1
ATOM 4072 O O . PRO C 1 107 ? 10.533 -2.049 -6.633 1.00 35.39 122 PRO C O 1
ATOM 4076 N N . ILE C 1 108 ? 8.810 -2.227 -5.123 1.00 36.60 123 ILE C N 1
ATOM 4077 C CA . ILE C 1 108 ? 7.712 -2.469 -6.049 1.00 35.13 123 ILE C CA 1
ATOM 4078 C C . ILE C 1 108 ? 6.685 -1.391 -5.868 1.00 34.31 123 ILE C C 1
ATOM 4079 O O . ILE C 1 108 ? 6.138 -1.197 -4.782 1.00 34.64 123 ILE C O 1
ATOM 4084 N N . CYS C 1 109 ? 6.343 -0.754 -6.967 1.00 34.55 124 CYS C N 1
ATOM 4085 C CA . CYS C 1 109 ? 5.176 0.123 -7.035 1.00 33.85 124 CYS C CA 1
ATOM 4086 C C . CYS C 1 109 ? 4.009 -0.670 -7.628 1.00 34.11 124 CYS C C 1
ATOM 4087 O O . CYS C 1 109 ? 4.099 -1.135 -8.751 1.00 34.24 124 CYS C O 1
ATOM 4090 N N . ILE C 1 110 ? 2.928 -0.848 -6.872 1.00 33.53 125 ILE C N 1
ATOM 4091 C CA . ILE C 1 110 ? 1.814 -1.651 -7.344 1.00 33.20 125 ILE C CA 1
ATOM 4092 C C . ILE C 1 110 ? 0.665 -0.724 -7.755 1.00 35.95 125 ILE C C 1
ATOM 4093 O O . ILE C 1 110 ? 0.146 0.055 -6.944 1.00 35.11 125 ILE C O 1
ATOM 4098 N N . PHE C 1 111 ? 0.272 -0.798 -9.031 1.00 34.93 126 PHE C N 1
ATOM 4099 C CA . PHE C 1 111 ? -0.802 0.046 -9.499 1.00 35.56 126 PHE C CA 1
ATOM 4100 C C . PHE C 1 111 ? -2.061 -0.777 -9.564 1.00 37.34 126 PHE C C 1
ATOM 4101 O O . PHE C 1 111 ? -2.152 -1.737 -10.363 1.00 38.13 126 PHE C O 1
ATOM 4109 N N . ALA C 1 112 ? -3.038 -0.368 -8.762 1.00 38.41 127 ALA C N 1
ATOM 4110 C CA . ALA C 1 112 ? -4.335 -0.977 -8.724 1.00 41.28 127 ALA C CA 1
ATOM 4111 C C . ALA C 1 112 ? -5.104 -0.314 -9.837 1.00 43.70 127 ALA C C 1
ATOM 4112 O O . ALA C 1 112 ? -5.832 0.632 -9.610 1.00 45.72 127 ALA C O 1
ATOM 4114 N N . ASN C 1 113 ? -4.956 -0.846 -11.054 1.00 44.36 128 ASN C N 1
ATOM 4115 C CA . ASN C 1 113 ? -5.437 -0.152 -12.250 1.00 46.78 128 ASN C CA 1
ATOM 4116 C C . ASN C 1 113 ? -6.916 -0.369 -12.557 1.00 52.10 128 ASN C C 1
ATOM 4117 O O . ASN C 1 113 ? -7.526 -1.285 -12.016 1.00 56.46 128 ASN C O 1
ATOM 4122 N N . LYS C 1 114 ? -7.485 0.518 -13.375 1.00 54.03 129 LYS C N 1
ATOM 4123 C CA . LYS C 1 114 ? -8.872 0.419 -13.831 1.00 61.24 129 LYS C CA 1
ATOM 4124 C C . LYS C 1 114 ? -9.907 0.829 -12.780 1.00 65.85 129 LYS C C 1
ATOM 4125 O O . LYS C 1 114 ? -10.963 0.234 -12.694 1.00 72.46 129 LYS C O 1
ATOM 4131 N N . GLN C 1 115 ? -9.620 1.890 -12.025 1.00 66.39 130 GLN C N 1
ATOM 4132 C CA . GLN C 1 115 ? -10.537 2.369 -10.970 1.00 69.67 130 GLN C CA 1
ATOM 4133 C C . GLN C 1 115 ? -11.793 3.034 -11.524 1.00 75.04 130 GLN C C 1
ATOM 4134 O O . GLN C 1 115 ? -12.717 3.281 -10.764 1.00 79.00 130 GLN C O 1
ATOM 4140 N N . ASP C 1 116 ? -11.823 3.320 -12.829 1.00 75.55 131 ASP C N 1
ATOM 4141 C CA . ASP C 1 116 ? -13.032 3.839 -13.499 1.00 81.34 131 ASP C CA 1
ATOM 4142 C C . ASP C 1 116 ? -14.109 2.760 -13.617 1.00 86.47 131 ASP C C 1
ATOM 4143 O O . ASP C 1 116 ? -15.295 3.077 -13.685 1.00 92.63 131 ASP C O 1
ATOM 4148 N N . LEU C 1 117 ? -13.702 1.493 -13.619 1.00 86.37 132 LEU C N 1
ATOM 4149 C CA . LEU C 1 117 ? -14.659 0.394 -13.727 1.00 92.03 132 LEU C CA 1
ATOM 4150 C C . LEU C 1 117 ? -15.397 0.137 -12.405 1.00 96.61 132 LEU C C 1
ATOM 4151 O O . LEU C 1 117 ? -14.815 0.126 -11.333 1.00 95.70 132 LEU C O 1
ATOM 4156 N N . PRO C 1 118 ? -16.695 -0.085 -12.484 1.00 106.69 133 PRO C N 1
ATOM 4157 C CA . PRO C 1 118 ? -17.477 -0.146 -11.253 1.00 112.53 133 PRO C CA 1
ATOM 4158 C C . PRO C 1 118 ? -17.099 -1.265 -10.275 1.00 112.31 133 PRO C C 1
ATOM 4159 O O . PRO C 1 118 ? -17.437 -1.161 -9.086 1.00 114.63 133 PRO C O 1
ATOM 4163 N N . THR C 1 119 ? -16.426 -2.315 -10.753 1.00 106.57 134 THR C N 1
ATOM 4164 C CA . THR C 1 119 ? -16.021 -3.420 -9.877 1.00 104.58 134 THR C CA 1
ATOM 4165 C C . THR C 1 119 ? -14.643 -3.251 -9.270 1.00 96.32 134 THR C C 1
ATOM 4166 O O . THR C 1 119 ? -14.162 -4.143 -8.580 1.00 95.69 134 THR C O 1
ATOM 4170 N N . ALA C 1 120 ? -14.025 -2.099 -9.501 1.00 93.22 135 ALA C N 1
ATOM 4171 C CA . ALA C 1 120 ? -12.640 -1.854 -9.107 1.00 84.33 135 ALA C CA 1
ATOM 4172 C C . ALA C 1 120 ? -12.395 -2.005 -7.597 1.00 84.00 135 ALA C C 1
ATOM 4173 O O . ALA C 1 120 ? -12.982 -1.306 -6.802 1.00 88.33 135 ALA C O 1
ATOM 4175 N N . ALA C 1 121 ? -11.489 -2.897 -7.213 1.00 82.28 136 ALA C N 1
ATOM 4176 C CA . ALA C 1 121 ? -11.147 -3.114 -5.813 1.00 80.82 136 ALA C CA 1
ATOM 4177 C C . ALA C 1 121 ? -10.251 -1.987 -5.266 1.00 81.61 136 ALA C C 1
ATOM 4178 O O . ALA C 1 121 ? -9.323 -1.541 -5.938 1.00 80.92 136 ALA C O 1
ATOM 4180 N N . PRO C 1 122 ? -10.512 -1.535 -4.024 1.00 84.55 137 PRO C N 1
ATOM 4181 C CA . PRO C 1 122 ? -9.634 -0.527 -3.432 1.00 79.96 137 PRO C CA 1
ATOM 4182 C C . PRO C 1 122 ? -8.302 -1.136 -3.020 1.00 76.49 137 PRO C C 1
ATOM 4183 O O . PRO C 1 122 ? -8.159 -2.357 -3.019 1.00 72.24 137 PRO C O 1
ATOM 4187 N N . ALA C 1 123 ? -7.349 -0.276 -2.656 1.00 76.13 138 ALA C N 1
ATOM 4188 C CA . ALA C 1 123 ? -5.970 -0.693 -2.375 1.00 70.40 138 ALA C CA 1
ATOM 4189 C C . ALA C 1 123 ? -5.906 -1.781 -1.313 1.00 72.64 138 ALA C C 1
ATOM 4190 O O . ALA C 1 123 ? -5.077 -2.687 -1.409 1.00 70.94 138 ALA C O 1
ATOM 4192 N N . ALA C 1 124 ? -6.763 -1.683 -0.298 1.00 77.70 139 ALA C N 1
ATOM 4193 C CA . ALA C 1 124 ? -6.818 -2.700 0.749 1.00 79.81 139 ALA C CA 1
ATOM 4194 C C . ALA C 1 124 ? -7.052 -4.077 0.102 1.00 79.16 139 ALA C C 1
ATOM 4195 O O . ALA C 1 124 ? -6.225 -4.975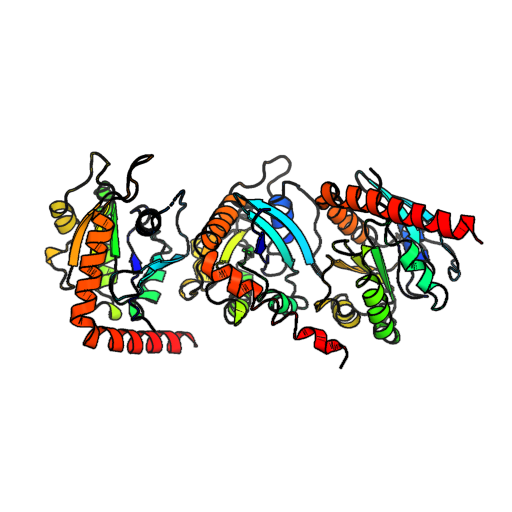 0.226 1.00 76.19 139 ALA C O 1
ATOM 4197 N N . GLU C 1 125 ? -8.166 -4.229 -0.603 1.00 80.39 140 GLU C N 1
ATOM 4198 C CA . GLU C 1 125 ? -8.489 -5.496 -1.280 1.00 83.76 140 GLU C CA 1
ATOM 4199 C C . GLU C 1 125 ? -7.295 -6.056 -2.104 1.00 77.03 140 GLU C C 1
ATOM 4200 O O . GLU C 1 125 ? -7.021 -7.266 -2.121 1.00 76.62 140 GLU C O 1
ATOM 4206 N N . VAL C 1 126 ? -6.615 -5.185 -2.825 1.00 66.83 141 VAL C N 1
ATOM 4207 C CA . VAL C 1 126 ? -5.523 -5.642 -3.675 1.00 63.50 141 VAL C CA 1
ATOM 4208 C C . VAL C 1 126 ? -4.299 -6.100 -2.854 1.00 63.73 141 VAL C C 1
ATOM 4209 O O . VAL C 1 126 ? -3.608 -7.039 -3.254 1.00 61.47 141 VAL C O 1
ATOM 4213 N N . VAL C 1 127 ? -4.056 -5.475 -1.710 1.00 62.98 142 VAL C N 1
ATOM 4214 C CA . VAL C 1 127 ? -3.058 -5.977 -0.779 1.00 66.15 142 VAL C CA 1
ATOM 4215 C C . VAL C 1 127 ? -3.381 -7.409 -0.354 1.00 68.08 142 VAL C C 1
ATOM 4216 O O . VAL C 1 127 ? -2.520 -8.275 -0.379 1.00 66.95 142 VAL C O 1
ATOM 4220 N N . LYS C 1 128 ? -4.614 -7.657 0.068 1.00 76.87 143 LYS C N 1
ATOM 4221 C CA . LYS C 1 128 ? -5.035 -9.038 0.422 1.00 82.71 143 LYS C CA 1
ATOM 4222 C C . LYS C 1 128 ? -4.890 -9.944 -0.795 1.00 82.20 143 LYS C C 1
ATOM 4223 O O . LYS C 1 128 ? -4.330 -11.054 -0.715 1.00 82.63 143 LYS C O 1
ATOM 4229 N N . GLY C 1 129 ? -5.398 -9.458 -1.924 1.00 78.01 144 GLY C N 1
ATOM 4230 C CA . GLY C 1 129 ? -5.431 -10.246 -3.153 1.00 76.22 144 GLY C CA 1
ATOM 4231 C C . GLY C 1 129 ? -4.070 -10.645 -3.671 1.00 69.98 144 GLY C C 1
ATOM 4232 O O . GLY C 1 129 ? -3.901 -11.727 -4.182 1.00 69.20 144 GLY C O 1
ATOM 4233 N N . LEU C 1 130 ? -3.076 -9.782 -3.538 1.00 69.24 145 LEU C N 1
ATOM 4234 C CA . LEU C 1 130 ? -1.731 -10.146 -3.986 1.00 64.54 145 LEU C CA 1
ATOM 4235 C C . LEU C 1 130 ? -0.887 -10.813 -2.904 1.00 66.93 145 LEU C C 1
ATOM 4236 O O . LEU C 1 130 ? 0.279 -11.154 -3.157 1.00 64.07 145 LEU C O 1
ATOM 4241 N N . GLY C 1 131 ? -1.477 -11.003 -1.719 1.00 70.70 146 GLY C N 1
ATOM 4242 C CA . GLY C 1 131 ? -0.802 -11.639 -0.594 1.00 74.89 146 GLY C CA 1
ATOM 4243 C C . GLY C 1 131 ? 0.463 -10.905 -0.241 1.00 76.24 146 GLY C C 1
ATOM 4244 O O . GLY C 1 131 ? 1.515 -11.523 -0.151 1.00 74.97 146 GLY C O 1
ATOM 4245 N N . LEU C 1 132 ? 0.337 -9.580 -0.060 1.00 77.73 147 LEU C N 1
ATOM 4246 C CA . LEU C 1 132 ? 1.468 -8.677 0.167 1.00 74.71 147 LEU C CA 1
ATOM 4247 C C . LEU C 1 132 ? 1.736 -8.534 1.656 1.00 76.91 147 LEU C C 1
ATOM 4248 O O . LEU C 1 132 ? 2.762 -8.006 2.052 1.00 76.75 147 LEU C O 1
ATOM 4253 N N . ALA C 1 133 ? 0.813 -8.999 2.487 1.00 81.28 148 ALA C N 1
ATOM 4254 C CA . ALA C 1 133 ? 1.058 -9.034 3.927 1.00 85.25 148 ALA C CA 1
ATOM 4255 C C . ALA C 1 133 ? 2.446 -9.655 4.232 1.00 84.95 148 ALA C C 1
ATOM 4256 O O . ALA C 1 133 ? 3.104 -9.272 5.217 1.00 84.73 148 ALA C O 1
ATOM 4258 N N . THR C 1 134 ? 2.898 -10.580 3.375 1.00 81.47 149 THR C N 1
ATOM 4259 C CA . THR C 1 134 ? 4.107 -11.377 3.653 1.00 80.01 149 THR C CA 1
ATOM 4260 C C . THR C 1 134 ? 5.297 -10.902 2.843 1.00 73.69 149 THR C C 1
ATOM 4261 O O . THR C 1 134 ? 6.432 -11.283 3.104 1.00 73.66 149 THR C O 1
ATOM 4265 N N . CYS C 1 135 ? 5.034 -10.050 1.867 1.00 70.58 150 CYS C N 1
ATOM 4266 C CA . CYS C 1 135 ? 6.089 -9.484 1.006 1.00 68.01 150 CYS C CA 1
ATOM 4267 C C . CYS C 1 135 ? 7.064 -8.639 1.835 1.00 65.64 150 CYS C C 1
ATOM 4268 O O . CYS C 1 135 ? 6.619 -7.837 2.630 1.00 67.39 150 CYS C O 1
ATOM 4271 N N A ARG C 1 136 ? 8.376 -8.826 1.675 0.50 64.47 151 ARG C N 1
ATOM 4272 N N B ARG C 1 136 ? 8.368 -8.815 1.643 0.50 63.99 151 ARG C N 1
ATOM 4273 C CA A ARG C 1 136 ? 9.374 -8.022 2.417 0.50 62.05 151 ARG C CA 1
ATOM 4274 C CA B ARG C 1 136 ? 9.367 -8.070 2.419 0.50 61.60 151 ARG C CA 1
ATOM 4275 C C A ARG C 1 136 ? 10.160 -7.086 1.519 0.50 57.67 151 ARG C C 1
ATOM 4276 C C B ARG C 1 136 ? 10.173 -7.126 1.518 0.50 57.45 151 ARG C C 1
ATOM 4277 O O A ARG C 1 136 ? 11.158 -6.496 1.929 0.50 57.53 151 ARG C O 1
ATOM 4278 O O B ARG C 1 136 ? 11.186 -6.565 1.929 0.50 57.51 151 ARG C O 1
ATOM 4293 N N . ASN C 1 137 ? 9.710 -6.940 0.281 1.00 55.62 152 ASN C N 1
ATOM 4294 C CA . ASN C 1 137 ? 10.254 -5.918 -0.591 1.00 50.36 152 ASN C CA 1
ATOM 4295 C C . ASN C 1 137 ? 9.406 -4.723 -0.272 1.00 47.98 152 ASN C C 1
ATOM 4296 O O . ASN C 1 137 ? 8.147 -4.800 -0.202 1.00 47.43 152 ASN C O 1
ATOM 4301 N N . SER C 1 138 ? 10.068 -3.611 -0.066 1.00 45.49 153 SER C N 1
ATOM 4302 C CA . SER C 1 138 ? 9.329 -2.383 0.151 1.00 45.93 153 SER C CA 1
ATOM 4303 C C . SER C 1 138 ? 8.355 -2.151 -1.004 1.00 41.00 153 SER C C 1
ATOM 4304 O O . SER C 1 138 ? 8.698 -2.383 -2.147 1.00 40.71 153 SER C O 1
ATOM 4307 N N . HIS C 1 139 ? 7.145 -1.715 -0.708 1.00 40.60 154 HIS C N 1
ATOM 4308 C CA . HIS C 1 139 ? 6.100 -1.602 -1.716 1.00 38.23 154 HIS C CA 1
ATOM 4309 C C . HIS C 1 139 ? 4.972 -0.760 -1.287 1.00 39.23 154 HIS C C 1
ATOM 4310 O O . HIS C 1 139 ? 4.694 -0.606 -0.102 1.00 41.88 154 HIS C O 1
ATOM 4317 N N . ASN C 1 140 ? 4.276 -0.224 -2.261 1.00 38.86 155 ASN C N 1
ATOM 4318 C CA . ASN C 1 140 ? 3.117 0.607 -1.994 1.00 40.98 155 ASN C CA 1
ATOM 4319 C C . ASN C 1 140 ? 2.131 0.379 -3.118 1.00 40.07 155 ASN C C 1
ATOM 4320 O O . ASN C 1 140 ? 2.506 0.044 -4.215 1.00 37.36 155 ASN C O 1
ATOM 4325 N N . VAL C 1 141 ? 0.859 0.560 -2.841 1.00 43.94 156 VAL C N 1
ATOM 4326 C CA . VAL C 1 141 ? -0.163 0.315 -3.812 1.00 43.13 156 VAL C CA 1
ATOM 4327 C C . VAL C 1 141 ? -0.778 1.645 -4.095 1.00 44.53 156 VAL C C 1
ATOM 4328 O O . VAL C 1 141 ? -1.117 2.376 -3.209 1.00 49.78 156 VAL C O 1
ATOM 4332 N N . PHE C 1 142 ? -0.980 1.925 -5.355 1.00 44.64 157 PHE C N 1
ATOM 4333 C CA . PHE C 1 142 ? -1.611 3.131 -5.763 1.00 46.13 157 PHE C CA 1
ATOM 4334 C C . PHE C 1 142 ? -2.763 2.753 -6.671 1.00 47.70 157 PHE C C 1
ATOM 4335 O O . PHE C 1 142 ? -2.560 2.160 -7.704 1.00 44.68 157 PHE C O 1
ATOM 4343 N N . PRO C 1 143 ? -3.977 3.132 -6.300 1.00 51.41 158 PRO C N 1
ATOM 4344 C CA . PRO C 1 143 ? -5.046 3.017 -7.273 1.00 53.83 158 PRO C CA 1
ATOM 4345 C C . PRO C 1 143 ? -4.849 4.046 -8.385 1.00 52.54 158 PRO C C 1
ATOM 4346 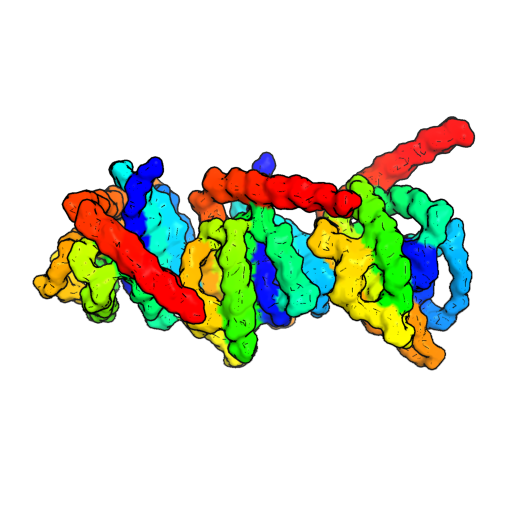O O . PRO C 1 143 ? -4.349 5.136 -8.113 1.00 54.99 158 PRO C O 1
ATOM 4350 N N . CYS C 1 144 ? -5.252 3.709 -9.601 1.00 50.83 159 CYS C N 1
ATOM 4351 C CA . CYS C 1 144 ? -5.104 4.590 -10.739 1.00 51.09 159 CYS C CA 1
ATOM 4352 C C . CYS C 1 144 ? -5.994 4.184 -11.898 1.00 53.20 159 CYS C C 1
ATOM 4353 O O . CYS C 1 144 ? -6.640 3.120 -11.894 1.00 54.44 159 CYS C O 1
ATOM 4356 N N . THR C 1 145 ? -6.009 5.058 -12.893 1.00 53.39 160 THR C N 1
ATOM 4357 C CA . THR C 1 145 ? -6.788 4.861 -14.098 1.00 55.45 160 THR C CA 1
ATOM 4358 C C . THR C 1 145 ? -5.847 5.236 -15.231 1.00 54.09 160 THR C C 1
ATOM 4359 O O . THR C 1 145 ? -5.604 6.423 -15.512 1.00 54.89 160 THR C O 1
ATOM 4363 N N . ALA C 1 146 ? -5.269 4.209 -15.841 1.00 50.71 161 ALA C N 1
ATOM 4364 C CA . ALA C 1 146 ? -4.355 4.395 -16.931 1.00 50.00 161 ALA C CA 1
ATOM 4365 C C . ALA C 1 146 ? -5.082 4.941 -18.153 1.00 55.33 161 ALA C C 1
ATOM 4366 O O . ALA C 1 146 ? -4.493 5.642 -18.972 1.00 54.37 161 ALA C O 1
ATOM 4368 N N . LYS C 1 147 ? -6.366 4.621 -18.282 1.00 61.09 162 LYS C N 1
ATOM 4369 C CA . LYS C 1 147 ? -7.147 5.094 -19.420 1.00 68.23 162 LYS C CA 1
ATOM 4370 C C . LYS C 1 147 ? -8.211 6.074 -18.951 1.00 72.57 162 LYS C C 1
ATOM 4371 O O . LYS C 1 147 ? -9.351 5.689 -18.720 1.00 75.12 162 LYS C O 1
ATOM 4377 N N . MET C 1 148 ? -7.838 7.340 -18.801 1.00 74.55 163 MET C N 1
ATOM 4378 C CA . MET C 1 148 ? -8.815 8.376 -18.462 1.00 81.42 163 MET C CA 1
ATOM 4379 C C . MET C 1 148 ? -9.642 8.693 -19.707 1.00 87.28 163 MET C C 1
ATOM 4380 O O . MET C 1 148 ? -9.175 8.467 -20.834 1.00 85.33 163 MET C O 1
ATOM 4385 N N . PRO C 1 149 ? -10.869 9.226 -19.514 1.00 94.96 164 PRO C N 1
ATOM 4386 C CA . PRO C 1 149 ? -11.780 9.467 -20.652 1.00 101.68 164 PRO C CA 1
ATOM 4387 C C . PRO C 1 149 ? -11.244 10.405 -21.729 1.00 104.05 164 PRO C C 1
ATOM 4388 O O . PRO C 1 149 ? -10.167 10.987 -21.579 1.00 103.21 164 PRO C O 1
ATOM 4392 N N . ALA C 1 150 ? -12.013 10.532 -22.811 1.00 109.36 165 ALA C N 1
ATOM 4393 C CA . ALA C 1 150 ? -11.702 11.467 -23.883 1.00 110.75 165 ALA C CA 1
ATOM 4394 C C . ALA C 1 150 ? -11.572 12.883 -23.311 1.00 111.40 165 ALA C C 1
ATOM 4395 O O . ALA C 1 150 ? -12.501 13.407 -22.678 1.00 113.78 165 ALA C O 1
ATOM 4397 N N . GLY C 1 151 ? -10.397 13.473 -23.516 1.00 107.59 166 GLY C N 1
ATOM 4398 C CA . GLY C 1 151 ? -10.164 14.877 -23.202 1.00 111.32 166 GLY C CA 1
ATOM 4399 C C . GLY C 1 151 ? -9.544 15.141 -21.836 1.00 106.62 166 GLY C C 1
ATOM 4400 O O . GLY C 1 151 ? -9.045 16.233 -21.581 1.00 109.05 166 GLY C O 1
ATOM 4401 N N . GLN C 1 152 ? -9.575 14.154 -20.951 1.00 100.12 167 GLN C N 1
ATOM 4402 C CA . GLN C 1 152 ? -9.192 14.380 -19.569 1.00 97.15 167 GLN C CA 1
ATOM 4403 C C . GLN C 1 152 ? -7.695 14.318 -19.446 1.00 93.10 167 GLN C C 1
ATOM 4404 O O . GLN C 1 152 ? -7.022 13.689 -20.257 1.00 92.59 167 GLN C O 1
ATOM 4410 N N . ASP C 1 153 ? -7.171 14.994 -18.435 1.00 93.77 168 ASP C N 1
ATOM 4411 C CA . ASP C 1 153 ? -5.755 14.900 -18.102 1.00 89.92 168 ASP C CA 1
ATOM 4412 C C . ASP C 1 153 ? -5.493 13.488 -17.628 1.00 84.46 168 ASP C C 1
ATOM 4413 O O . ASP C 1 153 ? -6.398 12.815 -17.119 1.00 85.84 168 ASP C O 1
ATOM 4418 N N . VAL C 1 154 ? -4.255 13.041 -17.782 1.00 78.04 169 VAL C N 1
ATOM 4419 C CA . VAL C 1 154 ? -3.881 11.745 -17.255 1.00 72.26 169 VAL C CA 1
ATOM 4420 C C . VAL C 1 154 ? -3.964 11.802 -15.742 1.00 70.50 169 VAL C C 1
ATOM 4421 O O . VAL C 1 154 ? -3.941 12.865 -15.138 1.00 76.87 169 VAL C O 1
ATOM 4425 N N . ASP C 1 155 ? -4.051 10.633 -15.143 1.00 66.28 170 ASP C N 1
ATOM 4426 C CA . ASP C 1 155 ? -4.262 10.498 -13.726 1.00 63.51 170 ASP C CA 1
ATOM 4427 C C . ASP C 1 155 ? -2.965 10.818 -13.036 1.00 60.45 170 ASP C C 1
ATOM 4428 O O . ASP C 1 155 ? -1.945 10.150 -13.235 1.00 58.62 170 ASP C O 1
ATOM 4433 N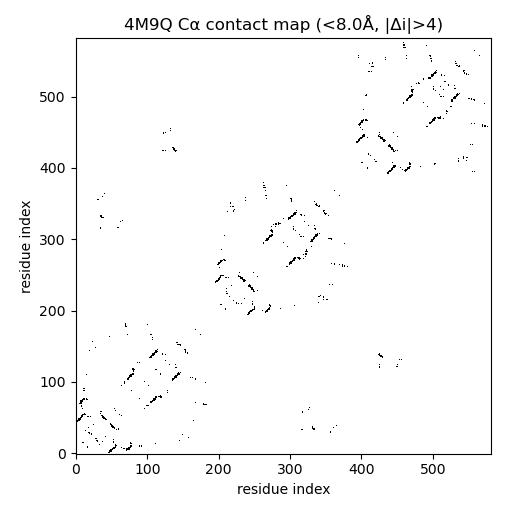 N . HIS C 1 156 ? -2.994 11.870 -12.238 1.00 61.90 171 HIS C N 1
ATOM 4434 C CA . HIS C 1 156 ? -1.847 12.284 -11.461 1.00 59.67 171 HIS C CA 1
ATOM 4435 C C . HIS C 1 156 ? -1.322 11.168 -10.596 1.00 55.77 171 HIS C C 1
ATOM 4436 O O . HIS C 1 156 ? -0.147 11.153 -10.219 1.00 50.06 171 HIS C O 1
ATOM 4443 N N . ARG C 1 157 ? -2.169 10.200 -10.265 1.00 56.32 172 ARG C N 1
ATOM 4444 C CA . ARG C 1 157 ? -1.699 9.117 -9.401 1.00 55.49 172 ARG C CA 1
ATOM 4445 C C . ARG C 1 157 ? -0.575 8.258 -10.016 1.00 50.39 172 ARG C C 1
ATOM 4446 O O . ARG C 1 157 ? 0.168 7.608 -9.289 1.00 47.19 172 ARG C O 1
ATOM 4454 N N . LEU C 1 158 ? -0.471 8.219 -11.344 1.00 49.20 173 LEU C N 1
ATOM 4455 C CA . LEU C 1 158 ? 0.613 7.442 -12.002 1.00 43.67 173 LEU C CA 1
ATOM 4456 C C . LEU C 1 158 ? 1.957 8.040 -11.651 1.00 44.71 173 LEU C C 1
ATOM 4457 O O . LEU C 1 158 ? 2.898 7.322 -11.275 1.00 39.08 173 LEU C O 1
ATOM 4462 N N . ARG C 1 159 ? 2.033 9.369 -11.742 1.00 49.26 174 ARG C N 1
ATOM 4463 C CA . ARG C 1 159 ? 3.262 10.082 -11.446 1.00 49.52 174 ARG C CA 1
ATOM 4464 C C . ARG C 1 159 ? 3.576 9.995 -9.986 1.00 46.83 174 ARG C C 1
ATOM 4465 O O . ARG C 1 159 ? 4.734 9.783 -9.618 1.00 48.34 174 ARG C O 1
ATOM 4473 N N . ASP C 1 160 ? 2.556 10.126 -9.158 1.00 47.13 175 ASP C N 1
ATOM 4474 C CA . ASP C 1 160 ? 2.680 9.958 -7.702 1.00 46.01 175 ASP C CA 1
ATOM 4475 C C . ASP C 1 160 ? 3.312 8.610 -7.426 1.00 41.45 175 ASP C C 1
ATOM 4476 O O . ASP C 1 160 ? 4.231 8.529 -6.680 1.00 41.45 175 ASP C O 1
ATOM 4481 N N . GLY C 1 161 ? 2.825 7.551 -8.052 1.00 38.81 176 GLY C N 1
ATOM 4482 C CA . GLY C 1 161 ? 3.419 6.237 -7.837 1.00 37.92 176 GLY C CA 1
ATOM 4483 C C . GLY C 1 161 ? 4.872 6.211 -8.261 1.00 36.97 176 GLY C C 1
ATOM 4484 O O . GLY C 1 161 ? 5.717 5.750 -7.536 1.00 35.69 176 GLY C O 1
ATOM 4485 N N . LEU C 1 162 ? 5.153 6.714 -9.463 1.00 37.68 177 LEU C N 1
ATOM 4486 C CA . LEU C 1 162 ? 6.500 6.792 -9.957 1.00 36.58 177 LEU C CA 1
ATOM 4487 C C . LEU C 1 162 ? 7.388 7.562 -8.985 1.00 37.61 177 LEU C C 1
ATOM 4488 O O . LEU C 1 162 ? 8.482 7.147 -8.739 1.00 38.49 177 LEU C O 1
ATOM 4493 N N . LYS C 1 163 ? 6.897 8.641 -8.397 1.00 41.23 178 LYS C N 1
ATOM 4494 C CA . LYS C 1 163 ? 7.699 9.467 -7.483 1.00 42.87 178 LYS C CA 1
ATOM 4495 C C . LYS C 1 163 ? 8.029 8.744 -6.192 1.00 40.58 178 LYS C C 1
ATOM 4496 O O . LYS C 1 163 ? 9.133 8.832 -5.670 1.00 40.59 178 LYS C O 1
ATOM 4502 N N . TRP C 1 164 ? 7.079 7.993 -5.687 1.00 37.78 179 TRP C N 1
ATOM 4503 C CA . TRP C 1 164 ? 7.357 7.170 -4.569 1.00 36.50 179 TRP C CA 1
ATOM 4504 C C . TRP C 1 164 ? 8.473 6.197 -4.930 1.00 35.16 179 TRP C C 1
ATOM 4505 O O . TRP C 1 164 ? 9.390 6.006 -4.141 1.00 35.14 179 TRP C O 1
ATOM 4516 N N . LEU C 1 165 ? 8.409 5.570 -6.105 1.00 33.07 180 LEU C N 1
ATOM 4517 C CA . LEU C 1 165 ? 9.367 4.519 -6.471 1.00 31.78 180 LEU C CA 1
ATOM 4518 C C . LEU C 1 165 ? 10.749 5.121 -6.592 1.00 33.38 180 LEU C C 1
ATOM 4519 O O . LEU C 1 165 ? 11.760 4.629 -6.059 1.00 30.50 180 LEU C O 1
ATOM 4524 N N . VAL C 1 166 ? 10.801 6.210 -7.348 1.00 33.44 181 VAL C N 1
ATOM 4525 C CA . VAL C 1 166 ? 12.076 6.806 -7.636 1.00 33.57 181 VAL C CA 1
ATOM 4526 C C . VAL C 1 166 ? 12.693 7.263 -6.325 1.00 35.48 181 VAL C C 1
ATOM 4527 O O . VAL C 1 166 ? 13.833 6.948 -6.080 1.00 37.53 181 VAL C O 1
ATOM 4531 N N . GLY C 1 167 ? 11.916 7.919 -5.451 1.00 35.55 182 GLY C N 1
ATOM 4532 C CA . GLY C 1 167 ? 12.399 8.303 -4.130 1.00 35.64 182 GLY C CA 1
ATOM 4533 C C . GLY C 1 167 ? 12.860 7.109 -3.293 1.00 37.35 182 GLY C C 1
ATOM 4534 O O . GLY C 1 167 ? 13.828 7.191 -2.540 1.00 39.26 182 GLY C O 1
ATOM 4535 N N . THR C 1 168 ? 12.191 5.970 -3.407 1.00 34.79 183 THR C N 1
ATOM 4536 C CA . THR C 1 168 ? 12.665 4.794 -2.706 1.00 35.96 183 THR C CA 1
ATOM 4537 C C . THR C 1 168 ? 14.002 4.291 -3.281 1.00 35.76 183 THR C C 1
ATOM 4538 O O . THR C 1 168 ? 14.906 3.935 -2.505 1.00 39.65 183 THR C O 1
ATOM 4542 N N . VAL C 1 169 ? 14.143 4.300 -4.602 1.00 32.80 184 VAL C N 1
ATOM 4543 C CA . VAL C 1 169 ? 15.370 3.883 -5.211 1.00 33.21 184 VAL C CA 1
ATOM 4544 C C . VAL C 1 169 ? 16.449 4.903 -4.872 1.00 38.16 184 VAL C C 1
ATOM 4545 O O . VAL C 1 169 ? 17.539 4.530 -4.484 1.00 37.03 184 VAL C O 1
ATOM 4549 N N . ASP C 1 170 ? 16.096 6.180 -4.901 1.00 41.67 185 ASP C N 1
ATOM 4550 C CA . ASP C 1 170 ? 17.049 7.210 -4.585 1.00 46.92 185 ASP C CA 1
ATOM 4551 C C . ASP C 1 170 ? 17.756 7.027 -3.225 1.00 51.23 185 ASP C C 1
ATOM 4552 O O . ASP C 1 170 ? 18.991 7.090 -3.159 1.00 48.76 185 ASP C O 1
ATOM 4557 N N . ARG C 1 171 ? 16.989 6.784 -2.163 1.00 54.51 186 ARG C N 1
ATOM 4558 C CA . ARG C 1 171 ? 17.564 6.618 -0.809 1.00 61.12 186 ARG C CA 1
ATOM 4559 C C . ARG C 1 171 ? 18.540 5.454 -0.729 1.00 59.18 186 ARG C C 1
ATOM 4560 O O . ARG C 1 171 ? 19.437 5.443 0.065 1.00 61.52 186 ARG C O 1
ATOM 4568 N N . GLU C 1 172 ? 18.318 4.430 -1.513 1.00 60.79 187 GLU C N 1
ATOM 4569 C CA . GLU C 1 172 ? 19.201 3.274 -1.443 1.00 60.29 187 GLU C CA 1
ATOM 4570 C C . GLU C 1 172 ? 20.138 3.220 -2.644 1.00 57.42 187 GLU C C 1
ATOM 4571 O O . GLU C 1 172 ? 20.838 2.221 -2.842 1.00 58.02 187 GLU C O 1
ATOM 4577 N N . PHE C 1 173 ? 20.172 4.283 -3.441 1.00 53.71 188 PHE C N 1
ATOM 4578 C CA . PHE C 1 173 ? 20.875 4.208 -4.721 1.00 55.95 188 PHE C CA 1
ATOM 4579 C C . PHE C 1 173 ? 22.350 3.846 -4.583 1.00 59.89 188 PHE C C 1
ATOM 4580 O O . PHE C 1 173 ? 22.916 3.151 -5.444 1.00 55.85 188 PHE C O 1
ATOM 4588 N N . GLY C 1 174 ? 22.950 4.312 -3.493 1.00 66.60 189 GLY C N 1
ATOM 4589 C CA . GLY C 1 174 ? 24.371 4.069 -3.217 1.00 77.07 189 GLY C CA 1
ATOM 4590 C C . GLY C 1 174 ? 24.716 2.594 -3.108 1.00 80.87 189 GLY C C 1
ATOM 4591 O O . GLY C 1 174 ? 25.792 2.170 -3.536 1.00 82.77 189 GLY C O 1
ATOM 4592 N N . ARG C 1 175 ? 23.795 1.819 -2.539 1.00 82.08 190 ARG C N 1
ATOM 4593 C CA . ARG C 1 175 ? 23.983 0.391 -2.372 1.00 88.01 190 ARG C CA 1
ATOM 4594 C C . ARG C 1 175 ? 23.412 -0.344 -3.562 1.00 82.11 190 ARG C C 1
ATOM 4595 O O . ARG C 1 175 ? 24.035 -1.250 -4.107 1.00 85.24 190 ARG C O 1
ATOM 4603 N N . LEU C 1 176 ? 22.231 0.077 -3.980 1.00 71.23 191 LEU C N 1
ATOM 4604 C CA 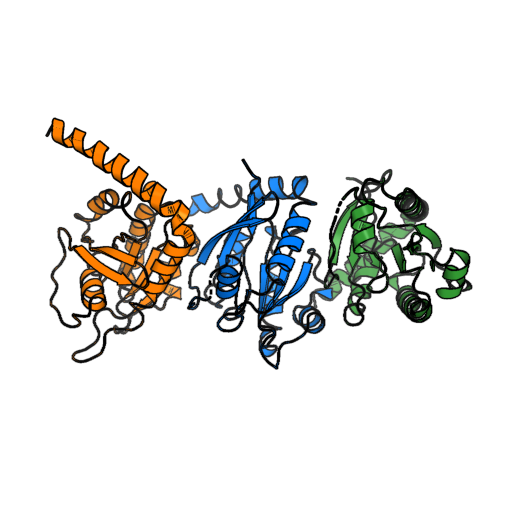. LEU C 1 176 ? 21.494 -0.613 -5.020 1.00 65.32 191 LEU C CA 1
ATOM 4605 C C . LEU C 1 176 ? 22.133 -0.596 -6.418 1.00 66.81 191 LEU C C 1
ATOM 4606 O O . LEU C 1 176 ? 22.143 -1.613 -7.136 1.00 64.53 191 LEU C O 1
ATOM 4611 N N . ASP C 1 177 ? 22.644 0.567 -6.825 1.00 67.48 192 ASP C N 1
ATOM 4612 C CA . ASP C 1 177 ? 23.083 0.740 -8.216 1.00 61.23 192 ASP C CA 1
ATOM 4613 C C . ASP C 1 177 ? 24.288 -0.122 -8.557 1.00 62.16 192 ASP C C 1
ATOM 4614 O O . ASP C 1 177 ? 24.273 -0.743 -9.615 1.00 58.29 192 ASP C O 1
ATOM 4619 N N . PRO C 1 178 ? 25.322 -0.153 -7.677 1.00 64.83 193 PRO C N 1
ATOM 4620 C CA . PRO C 1 178 ? 26.462 -1.029 -7.913 1.00 68.82 193 PRO C CA 1
ATOM 4621 C C . PRO C 1 178 ? 26.031 -2.482 -8.035 1.00 69.01 193 PRO C C 1
ATOM 4622 O O . PRO C 1 178 ? 26.515 -3.206 -8.910 1.00 71.63 193 PRO C O 1
ATOM 4626 N N . ARG C 1 179 ? 25.144 -2.909 -7.147 1.00 66.95 194 ARG C N 1
ATOM 4627 C CA . ARG C 1 179 ? 24.625 -4.258 -7.202 1.00 68.22 194 ARG C CA 1
ATOM 4628 C C . ARG C 1 179 ? 23.965 -4.497 -8.558 1.00 64.13 194 ARG C C 1
ATOM 4629 O O . ARG C 1 179 ? 24.245 -5.471 -9.247 1.00 64.89 194 ARG C O 1
ATOM 4637 N N . VAL C 1 180 ? 23.103 -3.590 -8.975 1.00 62.52 195 VAL C N 1
ATOM 4638 C CA . VAL C 1 180 ? 22.453 -3.771 -10.273 1.00 59.89 195 VAL C CA 1
ATOM 4639 C C . VAL C 1 180 ? 23.474 -3.844 -11.399 1.00 62.32 195 VAL C C 1
ATOM 4640 O O . VAL C 1 180 ? 23.433 -4.749 -12.233 1.00 60.57 195 VAL C O 1
ATOM 4644 N N . GLN C 1 181 ? 24.418 -2.909 -11.400 1.00 66.82 196 GLN C N 1
ATOM 4645 C CA . GLN C 1 181 ? 25.458 -2.893 -12.415 1.00 68.77 196 GLN C CA 1
ATOM 4646 C C . GLN C 1 181 ? 26.311 -4.163 -12.415 1.00 70.05 196 GLN C C 1
ATOM 4647 O O . GLN C 1 181 ? 26.603 -4.729 -13.460 1.00 68.67 196 GLN C O 1
ATOM 4653 N N . THR C 1 182 ? 26.677 -4.629 -11.234 1.00 74.07 197 THR C N 1
ATOM 4654 C CA . THR C 1 182 ? 27.480 -5.835 -11.124 1.00 80.41 197 THR C CA 1
ATOM 4655 C C . THR C 1 182 ? 26.695 -7.045 -11.581 1.00 79.85 197 THR C C 1
ATOM 4656 O O . THR C 1 182 ? 27.175 -7.825 -12.403 1.00 77.74 197 THR C O 1
ATOM 4660 N N . GLU C 1 183 ? 25.475 -7.178 -11.058 1.00 78.30 198 GLU C N 1
ATOM 4661 C CA . GLU C 1 183 ? 24.658 -8.351 -11.322 1.00 76.06 198 GLU C CA 1
ATOM 4662 C C . GLU C 1 183 ? 24.198 -8.353 -12.773 1.00 73.56 198 GLU C C 1
ATOM 4663 O O . GLU C 1 183 ? 24.175 -9.400 -13.406 1.00 76.06 198 GLU C O 1
ATOM 4669 N N . ALA C 1 184 ? 23.869 -7.181 -13.307 1.00 70.66 199 ALA C N 1
ATOM 4670 C CA . ALA C 1 184 ? 23.446 -7.071 -14.696 1.00 71.23 199 ALA C CA 1
ATOM 4671 C C . ALA C 1 184 ? 24.537 -7.538 -15.641 1.00 77.46 199 ALA C C 1
ATOM 4672 O O . ALA C 1 184 ? 24.255 -8.335 -16.516 1.00 83.25 199 ALA C O 1
ATOM 4674 N N . GLU C 1 185 ? 25.776 -7.081 -15.452 1.00 82.19 200 GLU C N 1
ATOM 4675 C CA . GLU C 1 185 ? 26.904 -7.547 -16.282 1.00 90.93 200 GLU C CA 1
ATOM 4676 C C . GLU C 1 185 ? 27.244 -9.041 -16.127 1.00 97.64 200 GLU C C 1
ATOM 4677 O O . GLU C 1 185 ? 27.628 -9.699 -17.103 1.00 94.96 200 GLU C O 1
ATOM 4683 N N . GLU C 1 186 ? 27.135 -9.558 -14.900 1.00 102.72 201 GLU C N 1
ATOM 4684 C CA . GLU C 1 186 ? 27.282 -11.001 -14.641 1.00 107.10 201 GLU C CA 1
ATOM 4685 C C . GLU C 1 186 ? 26.285 -11.827 -15.469 1.00 106.12 201 GLU C C 1
ATOM 4686 O O . GLU C 1 186 ? 26.670 -12.822 -16.077 1.00 111.14 201 GLU C O 1
ATOM 4688 N N . VAL C 1 187 ? 25.023 -11.395 -15.515 1.00 101.35 202 VAL C N 1
ATOM 4689 C CA . VAL C 1 187 ? 23.991 -12.068 -16.324 1.00 97.50 202 VAL C CA 1
ATOM 4690 C C . VAL C 1 187 ? 24.234 -11.864 -17.827 1.00 94.64 202 VAL C C 1
ATOM 4691 O O . VAL C 1 187 ? 24.057 -12.795 -18.613 1.00 92.34 202 VAL C O 1
ATOM 4695 N N . ARG C 1 188 ? 24.662 -10.657 -18.203 1.00 93.80 203 ARG C N 1
ATOM 4696 C CA . ARG C 1 188 ? 24.910 -10.301 -19.610 1.00 97.47 203 ARG C CA 1
ATOM 4697 C C . ARG C 1 188 ? 26.111 -11.045 -20.189 1.00 100.60 203 ARG C C 1
ATOM 4698 O O . ARG C 1 188 ? 26.044 -11.553 -21.307 1.00 101.30 203 ARG C O 1
ATOM 4706 N N . GLN C 1 189 ? 27.211 -11.083 -19.437 1.00 104.09 204 GLN C N 1
ATOM 4707 C CA . GLN C 1 189 ? 28.426 -11.774 -19.886 1.00 109.94 204 GLN C CA 1
ATOM 4708 C C . GLN C 1 189 ? 28.195 -13.292 -19.984 1.00 114.18 204 GLN C C 1
ATOM 4709 O O . GLN C 1 189 ? 28.829 -13.965 -20.803 1.00 116.28 204 GLN C O 1
ATOM 4715 N N . GLU C 1 190 ? 27.254 -13.799 -19.176 1.00 115.06 205 GLU C N 1
ATOM 4716 C CA . GLU C 1 190 ? 26.864 -15.226 -19.154 1.00 120.30 205 GLU C CA 1
ATOM 4717 C C . GLU C 1 190 ? 26.141 -15.663 -20.441 1.00 124.12 205 GLU C C 1
ATOM 4718 O O . GLU C 1 190 ? 26.446 -16.732 -20.993 1.00 129.93 205 GLU C O 1
ATOM 4724 N N . GLU C 1 191 ? 25.210 -14.827 -20.920 1.00 121.64 206 GLU C N 1
ATOM 4725 C CA . GLU C 1 191 ? 24.411 -15.116 -22.130 1.00 122.68 206 GLU C CA 1
ATOM 4726 C C . GLU C 1 191 ? 25.230 -15.011 -23.427 1.00 125.93 206 GLU C C 1
ATOM 4727 O O . GLU C 1 191 ? 24.715 -15.292 -24.510 1.00 131.59 206 GLU C O 1
ATOM 4733 N N . ALA C 1 192 ? 26.500 -14.619 -23.310 1.00 127.91 207 ALA C N 1
ATOM 4734 C CA . ALA C 1 192 ? 27.480 -14.792 -24.391 1.00 129.21 207 ALA C CA 1
ATOM 4735 C C . ALA C 1 192 ? 27.662 -16.279 -24.784 1.00 131.91 207 ALA C C 1
ATOM 4736 O O . ALA C 1 192 ? 27.937 -16.577 -25.941 1.00 131.68 207 ALA C O 1
ATOM 4738 N N . ARG C 1 193 ? 27.503 -17.200 -23.827 1.00 131.93 208 ARG C N 1
ATOM 4739 C CA . ARG C 1 193 ? 27.581 -18.650 -24.080 1.00 134.06 208 ARG C CA 1
ATOM 4740 C C . ARG C 1 193 ? 28.800 -19.017 -24.914 1.00 142.73 208 ARG C C 1
ATOM 4741 O O . ARG C 1 193 ? 28.720 -19.141 -26.139 1.00 149.00 208 ARG C O 1
#

Nearest PDB structures (foldseek):
  4m9q-assembly1_A  TM=1.005E+00  e=6.158E-43  Chlamydomonas reinhardtii
  4m9q-assembly3_C  TM=1.004E+00  e=4.801E-41  Chlamydomonas reinhardtii
  4m9q-assembly2_B  TM=1.003E+00  e=3.620E-40  Chlamydomonas reinhardtii
  4v0m-assembly1_E  TM=9.137E-01  e=7.296E-19  Chlamydomonas reinhardtii
  8jca-assembly1_A  TM=9.179E-01  e=2.421E-18  Homo sapiens

Secondary structure (DSSP, 8-state):
--EEEEEEEE--TTSSHHHHHHHHTT--------SEEEEEEEEETTEEEEEEEE--STTTGGGGGGGGGG-SEEEEEEETT-GGGHHHHHHHHHHHHHSGGGTT--EEEEEE-TTSTTPPPHHHHHHHTTGGG--S-EEEEE--SS--TTPPPPTHHHHHHHHHHHHHHHHHHHHHHHHHHHHHHHHHHGGGGG-/-EEEEEEEE-TTSSHHHHHHHHTT--S------SSEEEEEEEETTEEEEEEEE--STTGGGGGGGTGGG-SEEEEEEETT-GGGHHHHHHHHHHHHHSGGGTT--EEEEEE-TTSTTPPPHHHHHHHTTTTS--S-EEEEE--SS--TTPPPPHHHHHHHHHHHHHHHHTHHHHHHHHHHHHHHHHHHHHHHHHH-/--EEEEEEEE--TTSSHHHHHHHHTT-------SEEEEEEEEETTEEEEEEEE--STTTGGGGGGTGGG-SEEEEEEETT-GGGHHHHHHHHHHHHHSGGGTT--EEEEEE-TTSTTPPPHHHHHHHTTGGG--S-EEEEE--SS--TTPPPPHHHHHHHHHHHHHHHHHHHHHHHHHHHHHHHHHHHTT-

Sequence (582 aa):
GPRKITIALLLGLDNAGKTTLLNSIQQGEDRDTTPTFFGFNSTTLNEGKYKIEVFDLGGGKNNIIRGVWKKYLAEVVHAIIVYVVDAADPGRFEEESKMTMAEVLEENQFMRDKPICIFANKQDLPTAAPAAEVVKGLGLATCRRNSHNVFPCTAKMPAGQDVDHRRLRDGLKWLVGTVDRREFGRLDPRVQTEEAEEVRQQEEARKKKRKIITIIALLLGLDNAGKTTLLNSIQGEVDRDTTPTFGFNNSTTLNEGKYKIEVFDLGGGKNIRGVWKKYLAEVHAIVYVVDAADPGRFEESKMTMAEVLEENQFMRDKPICIFANKQDLPTAAPAAEVVKGLGLATCRNSHNVFPCTAKMPAGQDVDHHRLRRDGLKWLVGTVDREFGRLDPRVQTEAEEVRQEEARKKKERGPRKITIIALLGLDNAGKTTLLNSIQGERDTTPTFGFNSTTLNEGKYKKIEVFDLGGGKNIIRGVWKKYLAEVHAIIVYVVDAADPGRFEESKMTMAEVLENQFMRDKPICIFANKQDLPTAAPAAEVVKGLGLATCRRNSHNVFPCTAKMPAGQDVDHRLRDGLKWLVGTVDREFGRLDPRVQTEAEEVRQEEAR

InterPro domains:
  IPR005225 Small GTP-binding domain [TIGR00231] (18-137)
  IPR006689 Small GTPase superfamily, ARF/SAR type [PF00025] (15-181)
  IPR006689 Small GTPase superfamily, ARF/SAR type [PR00328] (21-44)
  IPR006689 Small GTPase superfamily, ARF/SAR type [PR00328] (49-73)
  IPR006689 Small GTPase superfamily, ARF/SAR type [PR00328] (76-101)
  IPR006689 Small GTPase superfamily, ARF/SAR type [PR00328] (121-142)
  IPR006689 Small GTPase superfamily, ARF/SAR type [SM00178] (6-184)
  IPR027417 P-loop containing nucleoside triphosphate hydrolase [G3DSA:3.40.50.300] (16-220)
  IPR027417 P-loop containing nucleoside triphosphate hydrolase [SSF52540] (18-166)
  IPR051995 Ciliary function-associated GTPase [PTHR46090] (1-484)

B-factor: mean 59.62, std 25.76, range [20.49, 171.79]

Foldseek 3Di:
DFAEAEEEEAEAAPLCRVLLVCQVVPHPDDDDFDPAWDWDWDDDPRYIYIYIYGGHYPVGLVCVLLCLLQHQAYEYGGQQLCLVCLQVRLVSVVVSQVDPSNPQREYEYEQEDPVDPSGDDQVVSCVSNVCVPPPHHYDYFYAYSDDDPPDRHTPSSVVSVNVNVVSCVVCVVPRVVSSVVSNVVSVVVVVPPVD/DEAEEEEAEAAPLCQVLLVCQVVPVQDDDDDAAQAWDWDWDDDPPYIYIYIYFGHYPVRLVCVLLCLLQHQAYEYGGQQLCLVCLQVRLVSVVVVQVDPSNPQREYEYEQEDPVDPSGDDQVVSCVSNVVVPPDHHYDYFYAYSRDDPPDRHTVSSVVSVNVNVVSCVVCVVPRVVSSVVRNVVSVVVVVVVVVPD/DFAEAEEEEEEAAPLCRVLLVQQVVPHDDDDADPAWDWDWDDDPRYIYIYIYFGHYVVRLVCVLLCLLQHQAYEYGGQQLCLVCLQVRLVSVVVSQVDPSCPQREYEYEQEDPVDPSGDDQVVSCVSNVCVPPPHHYDYFYAYSDDDPPDRGTCRSVVSVNVNVVSCVVCVVPRVVSSVVRNVVSVVVVVD

Radius of gyration: 28.96 Å; Cα contacts (8 Å, |Δi|>4): 1124; chains: 3; bounding box: 58×52×91 Å

Solvent-accessible surface area: 27803 Å² total; per-residue (Å²): 126,93,99,87,0,10,1,0,2,0,0,9,53,103,2,15,12,22,32,2,2,8,9,16,52,58,41,147,93,133,60,52,100,18,77,6,5,1,30,4,22,6,111,14,75,115,8,79,0,41,6,10,0,1,1,4,26,153,128,15,39,49,24,8,120,61,2,2,2,51,0,5,0,1,7,0,0,5,20,0,16,48,72,73,58,20,105,39,2,78,125,14,4,53,138,7,39,162,39,143,42,0,148,97,0,3,2,0,0,1,0,4,44,44,90,78,133,94,24,2,73,6,18,91,1,12,183,16,5,23,3,17,57,7,73,12,10,4,2,2,16,40,0,7,4,163,65,87,105,79,110,122,68,7,132,77,2,80,49,0,4,121,34,0,8,16,15,0,44,89,38,26,65,143,10,31,71,51,2,106,84,10,8,87,107,39,145,100,125,61,49,141,122,191,124,142,102,0,11,1,0,2,0,0,9,54,102,2,16,12,24,29,3,6,8,2,13,68,44,63,44,109,156,142,59,112,101,24,150,42,100,62,57,30,68,9,107,16,76,127,8,120,0,41,7,21,0,1,1,4,19,152,146,38,40,43,65,7,121,88,30,2,2,68,0,4,0,1,9,1,0,4,19,0,14,46,71,69,60,20,112,41,3,85,126,13,4,51,140,7,38,162,37,140,39,0,149,97,0,3,1,0,0,1,0,4,42,49,90,78,133,94,24,2,72,6,38,92,0,17,183,19,4,25,5,32,56,7,92,10,8,5,1,1,14,37,0,9,3,162,53,82,97,80,94,120,49,8,130,69,2,78,46,0,4,117,31,0,10,7,6,0,27,28,30,24,65,122,10,31,72,36,2,103,78,34,8,98,100,34,143,113,44,64,56,137,96,156,168,140,113,123,81,100,89,0,10,2,0,2,0,0,9,57,101,2,15,12,25,32,2,5,11,13,16,57,56,78,92,149,63,70,105,14,65,13,3,20,32,18,38,8,110,15,76,120,8,83,0,39,5,8,0,2,1,3,18,144,128,8,40,46,26,8,120,64,0,2,2,51,0,4,0,1,7,2,0,4,19,0,15,49,70,69,62,18,114,38,2,86,124,13,4,51,138,8,40,157,38,138,37,0,148,103,0,3,2,0,0,1,0,4,41,48,90,80,134,91,22,2,75,31,78,91,0,54,186,18,4,25,5,97,122,20,228,16,60,54,58,17,30,44,0,7,4,165,64,87,111,86,111,121,65,6,127,82,1,76,65,0,3,118,63,1,10,31,10,0,48,166,63,22,66,183,10,32,71,36,1,105,95,44,8,96,64,39,133,123,132,84,79,134

CATH classification: 3.40.50.300